Protein AF-A0A2L0N1T5-F1 (afdb_monomer)

pLDDT: mean 95.57, std 6.75, range [34.0, 98.88]

Nearest PDB structures (foldseek):
  6tvk-assembly1_AAA  TM=6.653E-01  e=3.543E-04  Paenibacillus thiaminolyticus
  4gpa-assembly1_A-2  TM=2.336E-01  e=6.969E+00  Rattus norvegicus

Secondary structure (DSSP, 8-state):
--GGG--HHHHTT-SEEEE-S----HHHHHHHHHHHHTT-EEEEES--GGGHHHHTEEEEEEEEES-EEEE-TTSTTTTTS-SS-EE--SEEEEEEESSPEEEEEEESSSS-EEEEEEEEEEEETTEEEEEESB-HHHHHHHHHH--GGGTT---SSSSS-BGGGGG---TTPPPSS-GGGTTS-HHHHHHHHHHHHHHHHHTTT-PPP---SSGGG-SEEEEEEEEE-SS--HHHHHHHHHHHSPTT--TTTT-S--EEEEE-TT-S--HHHHHHHHHTT-EEEE-----SS---SHHHHHHHHHHHHHHHHHH-TTSPPP-EE--GGGB--SSSHHHHHHHHTT--EE---B---HHHHTT--S-TTS--S-EEEE-TTSPEEEEEE--EEEESSS---TTHHHHHHHHHHHSTT---EEEEEE---SSS--HHHHHHHHSPPPP---

Mean predicted aligned error: 3.85 Å

Sequence (450 aa):
MDISTVTGSLLASYDVVLLGEMPLTAAQAATLTTWTNGGGRLVAMRPDRQLAPLFGLTPAAGTRADAYLKVDTGAAPGTGITGDTMGYHGPADLYTLNGATAVATLYSDATTATANPAVTLRTAGSGRVAAFSYDLARSVVQTRQGNIAWAGQQRDGTDGYEAAEMFFGTGGQPDWNNLDKALIPIADEQQRLLANLITLVDSANKPLPRFWYFPRDVKAVVVMTGDDHGVGGTAGRWDGYIAQSPPGCSVANWECVRGSSYIYTDDPLTPAQARAYTDQGFEVGVHVTTNCRPWGTTAALQGFYSDQLSNWRAKYTSLPAPSSSRTHCVEWDDWSTRAKTKPANGIRLDTDYYFYPSNFTRDRPGYFNGTGQIMRFADADGSVIDEYQATTQLTDESGQSHPGTVTTLLDAAYGSKGYYAALTANIHTDFAASSASDAIIAAPAPRSTT

Structure (mmCIF, N/CA/C/O backbone):
data_AF-A0A2L0N1T5-F1
#
_entry.id   AF-A0A2L0N1T5-F1
#
loop_
_atom_site.group_PDB
_atom_site.id
_atom_site.type_symbol
_atom_site.label_atom_id
_atom_site.label_alt_id
_atom_site.label_comp_id
_atom_site.label_asym_id
_atom_site.label_entity_id
_atom_site.label_seq_id
_atom_site.pdbx_PDB_ins_code
_atom_site.Cartn_x
_atom_site.Cartn_y
_atom_site.Cartn_z
_atom_site.occupancy
_atom_site.B_iso_or_equiv
_atom_site.auth_seq_id
_atom_site.auth_comp_id
_atom_site.auth_asym_id
_atom_site.auth_atom_id
_atom_site.pdbx_PDB_model_num
ATOM 1 N N . MET A 1 1 ? -21.869 0.001 0.277 1.00 87.81 1 MET A N 1
ATOM 2 C CA . MET A 1 1 ? -23.348 0.033 0.316 1.00 87.81 1 MET A CA 1
ATOM 3 C C . MET A 1 1 ? -23.754 1.320 1.003 1.00 87.81 1 MET A C 1
ATOM 5 O O . MET A 1 1 ? -23.093 1.683 1.967 1.00 87.81 1 MET A O 1
ATOM 9 N N . ASP A 1 2 ? -24.771 2.016 0.501 1.00 91.06 2 ASP A N 1
ATOM 10 C CA . ASP A 1 2 ? -25.262 3.244 1.131 1.00 91.06 2 ASP A CA 1
ATOM 11 C C . ASP A 1 2 ? -26.032 2.906 2.420 1.00 91.06 2 ASP A C 1
ATOM 13 O O . ASP A 1 2 ? -26.968 2.102 2.399 1.00 91.06 2 ASP A O 1
ATOM 17 N N . ILE A 1 3 ? -25.643 3.517 3.541 1.00 94.88 3 ILE A N 1
ATOM 18 C CA . ILE A 1 3 ? -26.232 3.283 4.867 1.00 94.88 3 ILE A CA 1
ATOM 19 C C . ILE A 1 3 ? -27.725 3.639 4.942 1.00 94.88 3 ILE A C 1
ATOM 21 O O . ILE A 1 3 ? -28.447 3.105 5.784 1.00 94.88 3 ILE A O 1
ATOM 25 N N . SER A 1 4 ? -28.227 4.507 4.060 1.00 94.38 4 SER A N 1
ATOM 26 C CA . SER A 1 4 ? -29.658 4.829 3.959 1.00 94.38 4 SER A CA 1
ATOM 27 C C . SER A 1 4 ? -30.511 3.645 3.490 1.00 94.38 4 SER A C 1
ATOM 29 O O . SER A 1 4 ? -31.710 3.604 3.757 1.00 94.38 4 SER A O 1
ATOM 31 N N . THR A 1 5 ? -29.892 2.658 2.838 1.00 94.75 5 THR A N 1
ATOM 32 C CA . THR A 1 5 ? -30.562 1.457 2.313 1.00 94.75 5 THR A CA 1
ATOM 33 C C . THR A 1 5 ? -30.475 0.254 3.254 1.00 94.75 5 THR A C 1
ATOM 35 O O . THR A 1 5 ? -31.090 -0.781 2.997 1.00 94.75 5 THR A O 1
ATOM 38 N N . VAL A 1 6 ? -29.724 0.370 4.354 1.00 96.31 6 VAL A N 1
ATOM 39 C CA . VAL A 1 6 ? -29.466 -0.740 5.277 1.00 96.31 6 VAL A CA 1
ATOM 40 C C . VAL A 1 6 ? -30.658 -0.959 6.204 1.00 96.31 6 VAL A C 1
ATOM 42 O O . VAL A 1 6 ? -31.025 -0.095 6.999 1.00 96.31 6 VAL A O 1
ATOM 4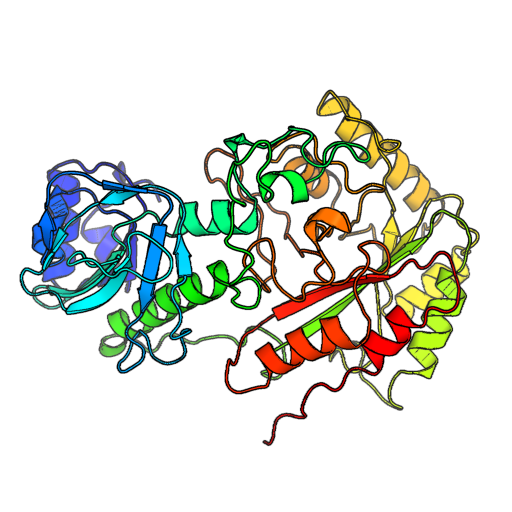5 N N . THR A 1 7 ? -31.234 -2.158 6.141 1.00 96.50 7 THR A N 1
ATOM 46 C CA . THR A 1 7 ? -32.345 -2.606 6.991 1.00 96.50 7 THR A CA 1
ATOM 47 C C . THR A 1 7 ? -31.953 -3.845 7.795 1.00 96.50 7 THR A C 1
ATOM 49 O O . THR A 1 7 ? -31.004 -4.548 7.456 1.00 96.50 7 THR A O 1
ATOM 52 N N . GLY A 1 8 ? -32.720 -4.176 8.839 1.00 96.00 8 GLY A N 1
ATOM 53 C CA . GLY A 1 8 ? -32.505 -5.415 9.598 1.00 96.00 8 GLY A CA 1
ATOM 54 C C . GLY A 1 8 ? -32.622 -6.687 8.744 1.00 96.00 8 GLY A C 1
ATOM 55 O O . GLY A 1 8 ? -31.855 -7.625 8.946 1.00 96.00 8 GLY A O 1
ATOM 56 N N . SER A 1 9 ? -33.532 -6.711 7.761 1.00 96.19 9 SER A N 1
ATOM 57 C CA . SER A 1 9 ? -33.683 -7.850 6.845 1.00 96.19 9 SER A CA 1
ATOM 58 C C . SER A 1 9 ? -32.484 -8.009 5.917 1.00 96.19 9 SER A C 1
ATOM 60 O O . SER A 1 9 ? -32.068 -9.133 5.655 1.00 96.19 9 SER A O 1
ATOM 62 N N . LEU A 1 10 ? -31.905 -6.897 5.461 1.00 96.81 10 LEU A N 1
ATOM 63 C CA . LEU A 1 10 ? -30.680 -6.917 4.674 1.00 96.81 10 LEU A CA 1
ATOM 64 C C . LEU A 1 10 ? -29.487 -7.367 5.519 1.00 96.81 10 LEU A C 1
ATOM 66 O O . LEU A 1 10 ? -28.726 -8.224 5.096 1.00 96.81 10 LEU A O 1
ATOM 70 N N . LEU A 1 11 ? -29.338 -6.847 6.738 1.00 97.19 11 LEU A N 1
ATOM 71 C CA . LEU A 1 11 ? -28.260 -7.264 7.640 1.00 97.19 11 LEU A CA 1
ATOM 72 C C . LEU A 1 11 ? -28.312 -8.770 7.948 1.00 97.19 11 LEU A C 1
ATOM 74 O O . LEU A 1 11 ? -27.271 -9.405 8.079 1.00 97.19 11 LEU A O 1
ATOM 78 N N . ALA A 1 12 ? -29.506 -9.366 8.014 1.00 94.94 12 ALA A N 1
ATOM 79 C CA . ALA A 1 12 ? -29.676 -10.800 8.245 1.00 94.94 12 ALA A CA 1
ATOM 80 C C . ALA A 1 12 ? -29.113 -11.695 7.121 1.00 94.94 12 ALA A C 1
ATOM 82 O O . ALA A 1 12 ? -28.932 -12.888 7.352 1.00 94.94 12 ALA A O 1
ATOM 83 N N . SER A 1 13 ? -28.817 -11.153 5.931 1.00 95.19 13 SER A N 1
ATOM 84 C CA . SER A 1 13 ? -28.161 -11.908 4.853 1.00 95.19 13 SER A CA 1
ATOM 85 C C . SER A 1 13 ? -26.631 -11.896 4.916 1.00 95.19 13 SER A C 1
ATOM 87 O O . SER A 1 13 ? -25.997 -12.465 4.031 1.00 95.19 13 SER A O 1
ATOM 89 N N . TYR A 1 14 ? -26.029 -11.234 5.910 1.00 94.12 14 TYR A N 1
ATOM 90 C CA . TYR A 1 14 ? -24.577 -11.109 6.043 1.00 94.12 14 TYR A CA 1
ATOM 91 C C . TYR A 1 14 ? -24.071 -11.724 7.347 1.00 94.12 14 TYR A C 1
ATOM 93 O O . TYR A 1 14 ? -24.634 -11.500 8.417 1.00 94.12 14 TYR A O 1
ATOM 101 N N . ASP A 1 15 ? -22.957 -12.451 7.256 1.00 91.62 15 ASP A N 1
ATOM 102 C CA . ASP A 1 15 ? -22.283 -13.033 8.420 1.00 91.62 15 ASP A CA 1
ATOM 103 C C . ASP A 1 15 ? -21.560 -11.954 9.245 1.00 91.62 15 ASP A C 1
ATOM 105 O O . ASP A 1 15 ? -21.691 -11.900 10.469 1.00 91.62 15 ASP A O 1
ATOM 109 N N . VAL A 1 16 ? -20.843 -11.055 8.560 1.00 94.69 16 VAL A N 1
ATOM 110 C CA . VAL A 1 16 ? -20.067 -9.954 9.146 1.00 94.69 16 VAL A CA 1
ATOM 111 C C . VAL A 1 16 ? -20.342 -8.661 8.384 1.00 94.69 16 VAL A C 1
ATOM 113 O O . VAL A 1 16 ? -20.388 -8.654 7.155 1.00 94.69 16 VAL A O 1
ATOM 116 N N . VAL A 1 17 ? -20.474 -7.555 9.115 1.00 97.00 17 VAL A N 1
ATOM 117 C CA . VAL A 1 17 ? -20.618 -6.202 8.568 1.00 97.00 17 VAL A CA 1
ATOM 118 C C . VAL A 1 17 ? -19.422 -5.350 8.973 1.00 97.00 17 VAL A C 1
ATOM 120 O O . VAL A 1 17 ? -19.049 -5.293 10.146 1.00 97.00 17 VAL A O 1
ATOM 123 N N . LEU A 1 18 ? -18.838 -4.674 7.983 1.00 97.81 18 LEU A N 1
ATOM 124 C CA . LEU A 1 18 ? -17.807 -3.656 8.154 1.00 97.81 18 LEU A CA 1
ATOM 125 C C . LEU A 1 18 ? -18.451 -2.274 8.025 1.00 97.81 18 LEU A C 1
ATOM 127 O O . LEU A 1 18 ? -19.082 -1.981 7.009 1.00 97.81 18 LEU A O 1
ATOM 131 N N . LEU A 1 19 ? -18.290 -1.434 9.044 1.00 98.12 19 LEU A N 1
ATOM 132 C CA . LEU A 1 19 ? -18.792 -0.062 9.062 1.00 98.12 19 LEU A CA 1
ATOM 133 C C . LEU A 1 19 ? -17.610 0.915 9.044 1.00 98.12 19 LEU A C 1
ATOM 135 O O . LEU A 1 19 ? -16.859 0.984 10.014 1.00 98.12 19 LEU A O 1
ATOM 139 N N . GLY A 1 20 ? -17.448 1.651 7.944 1.00 96.62 20 GLY A N 1
ATOM 140 C CA . GLY A 1 20 ? -16.484 2.755 7.860 1.00 96.62 20 GLY A CA 1
ATOM 141 C C . GLY A 1 20 ? -16.931 3.987 8.654 1.00 96.62 20 GLY A C 1
ATOM 142 O O . GLY A 1 20 ? -18.062 4.033 9.145 1.00 96.62 20 GLY A O 1
ATOM 143 N N . GLU A 1 21 ? -16.061 4.994 8.742 1.00 96.62 21 GLU A N 1
ATOM 144 C CA . GLU A 1 21 ? -16.382 6.258 9.410 1.00 96.62 21 GLU A CA 1
ATOM 145 C C . GLU A 1 21 ? -17.553 6.952 8.697 1.00 96.62 21 GLU A C 1
ATOM 147 O O . GLU A 1 21 ? -17.461 7.320 7.526 1.00 96.62 21 GLU A O 1
ATOM 152 N N . MET A 1 22 ? -18.667 7.144 9.405 1.00 96.38 22 MET A N 1
ATOM 153 C CA . MET A 1 22 ? -19.805 7.929 8.926 1.00 96.38 22 MET A CA 1
ATOM 154 C C . MET A 1 22 ? -20.722 8.335 10.085 1.00 96.38 22 MET A C 1
ATOM 156 O O . MET A 1 22 ? -20.810 7.602 11.077 1.00 96.38 22 MET A O 1
ATOM 160 N N . PRO A 1 23 ? -21.450 9.459 9.966 1.00 96.94 23 PRO A N 1
ATOM 161 C CA . PRO A 1 23 ? -22.530 9.772 10.891 1.00 96.94 23 PRO A CA 1
ATOM 162 C C . PRO A 1 23 ? -23.693 8.789 10.719 1.00 96.94 23 PRO A C 1
ATOM 164 O O . PRO A 1 23 ? -24.008 8.361 9.606 1.00 96.94 23 PRO A O 1
ATOM 167 N N . LEU A 1 24 ? -24.378 8.477 11.818 1.00 98.25 24 LEU A N 1
ATOM 168 C CA . LEU A 1 24 ? -25.577 7.644 11.821 1.00 98.25 24 LEU A CA 1
ATOM 169 C C . LEU A 1 24 ? -26.777 8.417 12.364 1.00 98.25 24 LEU A C 1
ATOM 171 O O . LEU A 1 24 ? -26.699 9.142 13.354 1.00 98.25 24 LEU A O 1
ATOM 175 N N . THR A 1 25 ? -27.942 8.197 11.769 1.00 98.25 25 THR A N 1
ATOM 176 C CA . THR A 1 25 ? -29.203 8.544 12.431 1.00 98.25 25 THR A CA 1
ATOM 177 C C . THR A 1 25 ? -29.452 7.599 13.610 1.00 98.25 25 THR A C 1
ATOM 179 O O . THR A 1 25 ? -29.014 6.445 13.603 1.00 98.25 25 THR A O 1
ATOM 182 N N . ALA A 1 26 ? -30.241 8.041 14.593 1.00 98.31 26 ALA A N 1
ATOM 183 C CA . ALA A 1 26 ? -30.634 7.196 15.723 1.00 98.31 26 ALA A CA 1
ATOM 184 C C . ALA A 1 26 ? -31.302 5.878 15.276 1.00 98.31 26 ALA A C 1
ATOM 186 O O . ALA A 1 26 ? -31.078 4.827 15.875 1.00 98.31 26 ALA A O 1
ATOM 187 N N . ALA A 1 27 ? -32.076 5.908 14.184 1.00 97.94 27 ALA A N 1
ATOM 188 C CA . ALA A 1 27 ? -32.717 4.724 13.613 1.00 97.94 27 ALA A CA 1
ATOM 189 C C . ALA A 1 27 ? -31.703 3.728 13.017 1.00 97.94 27 ALA A C 1
ATOM 191 O O . ALA A 1 27 ? -31.831 2.517 13.216 1.00 97.94 27 ALA A O 1
ATOM 192 N N . GLN A 1 28 ? -30.669 4.218 12.328 1.00 98.38 28 GLN A N 1
ATOM 193 C CA . GLN A 1 28 ? -29.591 3.375 11.799 1.00 98.38 28 GLN A CA 1
ATOM 194 C C . GLN A 1 28 ? -28.762 2.760 12.932 1.00 98.38 28 GLN A C 1
ATOM 196 O O . GLN A 1 28 ? -28.516 1.552 12.926 1.00 98.38 28 GLN A O 1
ATOM 201 N N . ALA A 1 29 ? -28.411 3.551 13.952 1.00 98.44 29 ALA A N 1
ATOM 202 C CA . ALA A 1 29 ? -27.706 3.052 15.131 1.00 98.44 29 ALA A CA 1
ATOM 203 C C . ALA A 1 29 ? -28.523 1.977 15.875 1.00 98.44 29 ALA A C 1
ATOM 205 O O . ALA A 1 29 ? -27.982 0.933 16.251 1.00 98.44 29 ALA A O 1
ATOM 206 N N . ALA A 1 30 ? -29.837 2.179 16.026 1.00 98.38 30 ALA A N 1
ATOM 207 C CA . ALA A 1 30 ? -30.742 1.200 16.629 1.00 98.38 30 ALA A CA 1
ATOM 208 C C . ALA A 1 30 ? -30.859 -0.087 15.796 1.00 98.38 30 ALA A C 1
ATOM 210 O O . ALA A 1 30 ? -30.882 -1.183 16.360 1.00 98.38 30 ALA A O 1
ATOM 211 N N . THR A 1 31 ? -30.889 0.030 14.466 1.00 98.38 31 THR A N 1
ATOM 212 C CA . THR A 1 31 ? -30.940 -1.115 13.543 1.00 98.38 31 THR A CA 1
ATOM 213 C C . THR A 1 31 ? -29.690 -1.985 13.681 1.00 98.38 31 THR A C 1
ATOM 215 O O . THR A 1 31 ? -29.806 -3.187 13.924 1.00 98.38 31 THR A O 1
ATOM 218 N N . LEU A 1 32 ? -28.498 -1.378 13.625 1.00 98.44 32 LEU A N 1
ATOM 219 C CA . LEU A 1 32 ? -27.222 -2.078 13.815 1.00 98.44 32 LEU A CA 1
ATOM 220 C C . LEU A 1 32 ? -27.117 -2.699 15.211 1.00 98.44 32 LEU A C 1
ATOM 222 O O . LEU A 1 32 ? -26.731 -3.859 15.344 1.00 98.44 32 LEU A O 1
ATOM 226 N N . THR A 1 33 ? -27.510 -1.958 16.249 1.00 98.50 33 THR A N 1
ATOM 227 C CA . THR A 1 33 ? -27.516 -2.440 17.639 1.00 98.50 33 THR A CA 1
ATOM 228 C C . THR A 1 33 ? -28.432 -3.650 17.813 1.00 98.50 33 THR A C 1
ATOM 230 O O . THR A 1 33 ? -28.037 -4.638 18.429 1.00 98.50 33 THR A O 1
ATOM 233 N N . THR A 1 34 ? -29.644 -3.603 17.257 1.00 98.38 34 THR A N 1
ATOM 234 C CA . THR A 1 34 ? -30.626 -4.693 17.369 1.00 98.38 34 THR A CA 1
ATOM 235 C C . THR A 1 34 ? -30.140 -5.944 16.648 1.00 98.38 34 THR A C 1
ATOM 237 O O . THR A 1 34 ? -30.120 -7.022 17.241 1.00 98.38 34 THR A O 1
ATOM 240 N N . TRP A 1 35 ? -29.680 -5.797 15.404 1.00 98.12 35 TRP A N 1
ATOM 241 C CA . TRP A 1 35 ? -29.127 -6.904 14.625 1.00 98.12 35 TRP A CA 1
ATOM 242 C C . TRP A 1 35 ? -27.919 -7.550 15.315 1.00 98.12 35 TRP A C 1
ATOM 244 O O . TRP A 1 35 ? -27.849 -8.771 15.445 1.00 98.12 35 TRP A O 1
ATOM 254 N N . THR A 1 36 ? -27.002 -6.730 15.831 1.00 97.44 36 THR A N 1
ATOM 255 C CA . THR A 1 36 ? -25.797 -7.213 16.512 1.00 97.44 36 THR A CA 1
ATOM 256 C C . THR A 1 36 ? -26.144 -7.971 17.792 1.00 97.44 36 THR A C 1
ATOM 258 O O . THR A 1 36 ? -25.688 -9.094 17.981 1.00 97.44 36 THR A O 1
ATOM 261 N N . ASN A 1 37 ? -27.016 -7.427 18.649 1.00 97.75 37 ASN A N 1
ATOM 262 C CA . ASN A 1 37 ? -27.455 -8.134 19.859 1.00 97.75 37 ASN A CA 1
ATOM 263 C C . ASN A 1 37 ? -28.159 -9.468 19.539 1.00 97.75 37 ASN A C 1
ATOM 265 O O . ASN A 1 37 ? -28.055 -10.423 20.315 1.00 97.75 37 ASN A O 1
ATOM 269 N N . GLY A 1 38 ? -28.831 -9.545 18.386 1.00 96.38 38 GLY A N 1
ATOM 270 C CA . GLY A 1 38 ? -29.467 -10.750 17.850 1.00 96.38 38 GLY A CA 1
ATOM 271 C C . GLY A 1 38 ? -28.522 -11.776 17.209 1.00 96.38 38 GLY A C 1
ATOM 272 O O . GLY A 1 38 ? -29.012 -12.787 16.716 1.00 96.38 38 GLY A O 1
ATOM 273 N N . GLY A 1 39 ? -27.205 -11.543 17.206 1.00 95.69 39 GLY A N 1
ATOM 274 C CA . GLY A 1 39 ? -26.209 -12.510 16.725 1.00 95.69 39 GLY A CA 1
ATOM 275 C C . GLY A 1 39 ? -25.310 -11.993 15.604 1.00 95.69 39 GLY A C 1
ATOM 276 O O . GLY A 1 39 ? -24.363 -12.684 15.226 1.00 95.69 39 GLY A O 1
ATOM 277 N N . GLY A 1 40 ? -25.577 -10.791 15.087 1.00 96.50 40 GLY A N 1
ATOM 278 C CA . GLY A 1 40 ? -24.755 -10.154 14.060 1.00 96.50 40 GLY A CA 1
ATOM 279 C C . GLY A 1 40 ? -23.313 -9.893 14.507 1.00 96.50 40 GLY A C 1
ATOM 280 O O . GLY A 1 40 ? -23.023 -9.741 15.700 1.00 96.50 40 GLY A O 1
ATOM 281 N N . ARG A 1 41 ? -22.391 -9.828 13.540 1.00 97.12 41 ARG A N 1
ATOM 282 C CA . ARG A 1 41 ? -20.980 -9.493 13.775 1.00 97.12 41 ARG A CA 1
ATOM 283 C C . ARG A 1 41 ? -20.641 -8.156 13.136 1.00 97.12 41 ARG A C 1
ATOM 285 O O . ARG A 1 41 ? -20.720 -8.018 11.919 1.00 97.12 41 ARG A O 1
ATOM 292 N N . LEU A 1 42 ? -20.249 -7.180 13.949 1.00 98.00 42 LEU A N 1
ATOM 293 C CA . LEU A 1 42 ? -19.971 -5.817 13.498 1.00 98.00 42 LEU A CA 1
ATOM 294 C C . LEU A 1 42 ? -18.523 -5.430 13.796 1.00 98.00 42 LEU A C 1
ATOM 296 O O . LEU A 1 42 ? -18.101 -5.418 14.951 1.00 98.00 42 LEU A O 1
ATOM 300 N N . VAL A 1 43 ? -17.776 -5.053 12.763 1.00 98.50 43 VAL A N 1
ATOM 301 C CA . VAL A 1 43 ? -16.466 -4.412 12.905 1.00 98.50 43 VAL A CA 1
ATOM 302 C C . VAL A 1 43 ? -16.588 -2.980 12.399 1.00 98.50 43 VAL A C 1
ATOM 304 O O . VAL A 1 43 ? -16.973 -2.770 11.252 1.00 98.50 43 VAL A O 1
ATOM 307 N N . ALA A 1 44 ? -16.288 -1.992 13.240 1.00 98.50 44 ALA A N 1
ATOM 308 C CA . ALA A 1 44 ? -16.400 -0.583 12.871 1.00 98.50 44 ALA A CA 1
ATOM 309 C C . ALA A 1 44 ? -15.063 0.158 12.938 1.00 98.50 44 ALA A C 1
ATOM 311 O O . ALA A 1 44 ? -14.214 -0.141 13.777 1.00 98.50 44 ALA A O 1
ATOM 312 N N . MET A 1 45 ? -14.900 1.145 12.064 1.00 98.50 45 MET A N 1
ATOM 313 C CA . MET A 1 45 ? -13.745 2.035 11.985 1.00 98.50 45 MET A CA 1
ATOM 314 C C . MET A 1 45 ? -14.218 3.446 12.320 1.00 98.50 45 MET A C 1
ATOM 316 O O . MET A 1 45 ? -15.083 3.971 11.626 1.00 98.50 45 MET A O 1
ATOM 320 N N . ARG A 1 46 ? -13.723 4.005 13.431 1.00 98.44 46 ARG A N 1
ATOM 321 C CA . ARG A 1 46 ? -14.193 5.266 14.031 1.00 98.44 46 ARG A CA 1
ATOM 322 C C . ARG A 1 46 ? -15.730 5.386 14.032 1.00 98.44 46 ARG A C 1
ATOM 324 O O . ARG A 1 46 ? -16.286 6.272 13.384 1.00 98.44 46 ARG A O 1
ATOM 331 N N . PRO A 1 47 ? -16.440 4.465 14.716 1.00 97.94 47 PRO A N 1
ATOM 332 C CA . PRO A 1 47 ? -17.899 4.440 14.692 1.00 97.94 47 PRO A CA 1
ATOM 333 C C . PRO A 1 47 ? -18.508 5.736 15.234 1.00 97.94 47 PRO A C 1
ATOM 335 O O . PRO A 1 47 ? -17.978 6.336 16.172 1.00 97.94 47 PRO A O 1
ATOM 338 N N . ASP A 1 48 ? -19.691 6.094 14.726 1.00 98.12 48 ASP A N 1
ATOM 339 C CA . ASP A 1 48 ? -20.533 7.124 15.337 1.00 98.12 48 ASP A CA 1
ATOM 340 C C . ASP A 1 48 ? -20.686 6.862 16.847 1.00 98.12 48 ASP A C 1
ATOM 342 O O . ASP A 1 48 ? -20.958 5.736 17.286 1.00 98.12 48 ASP A O 1
ATOM 346 N N . ARG A 1 49 ? -20.516 7.912 17.660 1.00 97.00 49 ARG A N 1
ATOM 347 C CA . ARG A 1 49 ? -20.496 7.816 19.129 1.00 97.00 49 ARG A CA 1
ATOM 348 C C . ARG A 1 49 ? -21.772 7.215 19.719 1.00 97.00 49 ARG A C 1
ATOM 350 O O . ARG A 1 49 ? -21.709 6.667 20.819 1.00 97.00 49 ARG A O 1
ATOM 357 N N . GLN A 1 50 ? -22.898 7.251 19.004 1.00 97.81 50 GLN A N 1
ATOM 358 C CA . GLN A 1 50 ? -24.140 6.579 19.404 1.00 97.81 50 GLN A CA 1
ATOM 359 C C . GLN A 1 50 ? -23.974 5.060 19.571 1.00 97.81 50 GLN A C 1
ATOM 361 O O . GLN A 1 50 ? -24.696 4.452 20.360 1.00 97.81 50 GLN A O 1
ATOM 366 N N . LEU A 1 51 ? -23.011 4.438 18.881 1.00 98.44 51 LEU A N 1
ATOM 367 C CA . LEU A 1 51 ? -22.714 3.010 19.005 1.00 98.44 51 LEU A CA 1
ATOM 368 C C . LEU A 1 51 ? -21.719 2.682 20.130 1.00 98.44 51 LE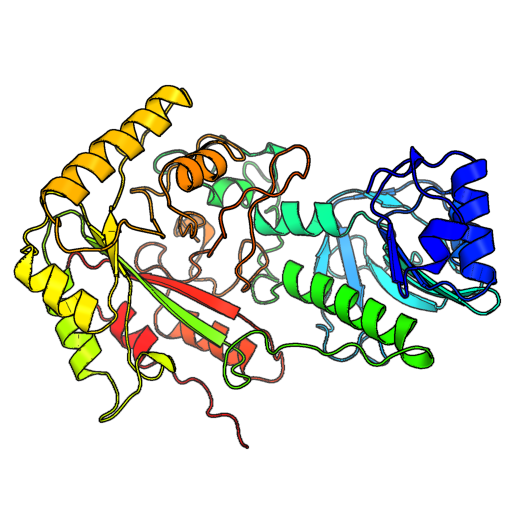U A C 1
ATOM 370 O O . LEU A 1 51 ? -21.500 1.504 20.406 1.00 98.44 51 LEU A O 1
ATOM 374 N N . ALA A 1 52 ? -21.124 3.666 20.814 1.00 98.19 52 ALA A N 1
ATOM 375 C CA . ALA A 1 52 ? -20.119 3.401 21.851 1.00 98.19 52 ALA A CA 1
ATOM 376 C C . ALA A 1 52 ? -20.597 2.395 22.930 1.00 98.19 52 ALA A C 1
ATOM 378 O O . ALA A 1 52 ? -19.853 1.453 23.227 1.00 98.19 52 ALA A O 1
ATOM 379 N N . PRO A 1 53 ? -21.849 2.464 23.441 1.00 98.00 53 PRO A N 1
ATOM 380 C CA . PRO A 1 53 ? -22.355 1.463 24.380 1.00 98.00 53 PRO A CA 1
ATOM 381 C C . PRO A 1 53 ? -22.434 0.044 23.805 1.00 98.00 53 PRO A C 1
ATOM 383 O O . PRO A 1 53 ? -22.218 -0.911 24.552 1.00 98.00 53 PRO A O 1
ATOM 386 N N . LEU A 1 54 ? -22.701 -0.119 22.501 1.00 98.44 54 LEU A N 1
ATOM 387 C CA . LEU A 1 54 ? -22.689 -1.423 21.825 1.00 98.44 54 LEU A CA 1
ATOM 388 C C . LEU A 1 54 ? -21.273 -2.014 21.843 1.00 98.44 54 LEU A C 1
ATOM 390 O O . LEU A 1 54 ? -21.087 -3.168 22.225 1.00 98.44 54 LEU A O 1
ATOM 394 N N . PHE A 1 55 ? -20.266 -1.193 21.535 1.00 98.38 55 PHE A N 1
ATOM 395 C CA . PHE A 1 55 ? -18.853 -1.586 21.540 1.00 98.38 55 PHE A CA 1
ATOM 396 C C . PHE A 1 55 ? -18.238 -1.717 22.934 1.00 98.38 55 PHE A C 1
ATOM 398 O O . PHE A 1 55 ? -17.103 -2.161 23.049 1.00 98.38 55 PHE A O 1
ATOM 405 N N . GLY A 1 56 ? -18.973 -1.383 23.999 1.00 98.25 56 GLY A N 1
ATOM 406 C CA . GLY A 1 56 ? -18.457 -1.439 25.372 1.00 98.25 56 GLY A CA 1
ATOM 407 C C . GLY A 1 56 ? -17.435 -0.353 25.635 1.00 98.25 56 GLY A C 1
ATOM 408 O O . GLY A 1 56 ? -16.384 -0.602 26.220 1.00 98.25 56 GLY A O 1
ATOM 409 N N . LEU A 1 57 ? -17.743 0.844 25.150 1.00 98.62 57 LEU A N 1
ATOM 410 C CA . LEU A 1 57 ? -16.905 2.022 25.231 1.00 98.62 57 LEU A CA 1
ATOM 411 C C . LEU A 1 57 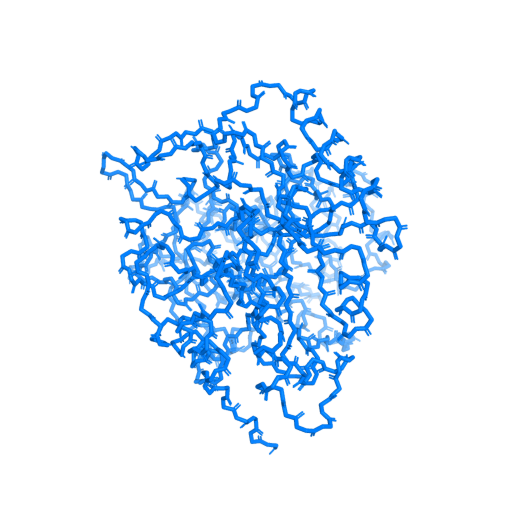? -17.689 3.156 25.885 1.00 98.62 57 LEU A C 1
ATOM 413 O O . LEU A 1 57 ? -18.870 3.363 25.598 1.00 98.62 57 LEU A O 1
ATOM 417 N N . THR A 1 58 ? -17.004 3.926 26.719 1.00 98.44 58 THR A N 1
ATOM 418 C CA . THR A 1 58 ? -17.490 5.214 27.214 1.00 98.44 58 THR A CA 1
ATOM 419 C C . THR A 1 58 ? -16.692 6.316 26.517 1.00 98.44 58 THR A C 1
ATOM 421 O O . THR A 1 58 ? -15.463 6.316 26.628 1.00 98.44 58 THR A O 1
ATOM 424 N N . PRO A 1 59 ? -17.336 7.237 25.774 1.00 97.75 59 PRO A N 1
ATOM 425 C CA . PRO A 1 59 ? -16.636 8.343 25.128 1.00 97.75 59 PRO A CA 1
ATOM 426 C C . PRO A 1 59 ? -15.868 9.201 26.137 1.00 97.75 59 PRO A C 1
ATOM 428 O O . PRO A 1 59 ? -16.410 9.595 27.170 1.00 97.75 59 PRO A O 1
ATOM 431 N N . ALA A 1 60 ? -14.621 9.520 25.811 1.00 96.94 60 ALA A N 1
ATOM 432 C CA . ALA A 1 60 ? -13.818 10.521 26.495 1.00 96.94 60 ALA A CA 1
ATOM 433 C C . ALA A 1 60 ? -13.751 11.816 25.662 1.00 96.94 60 ALA A C 1
ATOM 435 O O . ALA A 1 60 ? -14.132 11.865 24.486 1.00 96.94 60 ALA A O 1
ATOM 436 N N . ALA A 1 61 ? -13.310 12.902 26.295 1.00 94.94 61 ALA A N 1
ATOM 437 C CA . ALA A 1 61 ? -13.166 14.189 25.627 1.00 94.94 61 ALA A CA 1
ATOM 438 C C . ALA A 1 61 ? -11.961 14.188 24.673 1.00 94.94 61 ALA A C 1
ATOM 440 O O . ALA A 1 61 ? -10.886 13.715 25.033 1.00 94.94 61 ALA A O 1
ATOM 441 N N . GLY A 1 62 ? -12.139 14.783 23.491 1.00 96.19 62 GLY A N 1
ATOM 442 C CA . GLY A 1 62 ? -11.075 14.986 22.507 1.00 96.19 62 GLY A CA 1
ATOM 443 C C . GLY A 1 62 ? -10.823 13.809 21.562 1.00 96.19 62 GLY A C 1
ATOM 444 O O . GLY A 1 62 ? -11.533 12.800 21.560 1.00 96.19 62 GLY A O 1
ATOM 445 N N . THR A 1 63 ? -9.796 13.993 20.736 1.00 98.06 63 THR A N 1
ATOM 446 C CA . THR A 1 63 ? -9.279 13.033 19.758 1.00 98.06 63 THR A CA 1
ATOM 447 C C . THR A 1 63 ? -7.755 13.013 19.823 1.00 98.06 63 THR A C 1
ATOM 449 O O . THR A 1 63 ? -7.130 13.921 20.377 1.00 98.06 63 THR A O 1
ATOM 452 N N . ARG A 1 64 ? -7.143 12.000 19.216 1.00 98.19 64 ARG A N 1
ATOM 453 C CA . ARG A 1 64 ? -5.698 11.915 19.003 1.00 98.19 64 ARG A CA 1
ATOM 454 C C . ARG A 1 64 ? -5.413 11.601 17.547 1.00 98.19 64 ARG A C 1
ATOM 456 O O . ARG A 1 64 ? -5.766 10.520 17.093 1.00 98.19 64 ARG A O 1
ATOM 463 N N . ALA A 1 65 ? -4.828 12.548 16.831 1.00 97.88 65 ALA A N 1
ATOM 464 C CA . ALA A 1 65 ? -4.492 12.381 15.424 1.00 97.88 65 ALA A CA 1
ATOM 465 C C . ALA A 1 65 ? -3.027 11.978 15.248 1.00 97.88 65 ALA A C 1
ATOM 467 O O . ALA A 1 65 ? -2.209 12.324 16.101 1.00 97.88 65 ALA A O 1
ATOM 468 N N . ASP A 1 66 ? -2.745 11.264 14.157 1.00 97.88 66 ASP A N 1
ATOM 469 C CA . ASP A 1 66 ? -1.396 11.044 13.612 1.00 97.88 66 ASP A CA 1
ATOM 470 C C . ASP A 1 66 ? -0.393 10.546 14.668 1.00 97.88 66 ASP A C 1
ATOM 472 O O . ASP A 1 66 ? 0.685 11.105 14.876 1.00 97.88 66 ASP A O 1
ATOM 476 N N . ALA A 1 67 ? -0.807 9.520 15.414 1.00 98.19 67 ALA A N 1
ATOM 477 C CA . ALA A 1 67 ? -0.071 8.995 16.557 1.00 98.19 67 ALA A CA 1
ATOM 478 C C . ALA A 1 67 ? 0.234 7.504 16.369 1.00 98.19 67 ALA A C 1
ATOM 480 O O . ALA A 1 67 ? 0.430 7.032 15.251 1.00 98.19 67 ALA A O 1
ATOM 481 N N . TYR A 1 68 ? 0.319 6.750 17.466 1.00 98.88 68 TYR A N 1
ATOM 482 C CA . TYR A 1 68 ? 0.751 5.356 17.435 1.00 98.88 68 TYR A CA 1
ATOM 483 C C . TYR A 1 68 ? -0.259 4.433 18.113 1.00 98.88 68 TYR A C 1
ATOM 485 O O . TYR A 1 68 ? -1.002 4.839 19.009 1.00 98.88 68 TYR A O 1
ATOM 493 N N . LEU A 1 69 ? -0.246 3.162 17.723 1.00 98.81 69 LEU A N 1
ATOM 494 C CA . LEU A 1 69 ? -0.880 2.076 18.459 1.00 98.81 69 LEU A CA 1
ATOM 495 C C . LEU A 1 69 ? 0.112 0.946 18.735 1.00 98.81 69 LEU A C 1
ATOM 497 O O . LEU A 1 69 ? 1.077 0.760 17.997 1.00 98.81 69 LEU A O 1
ATOM 501 N N . LYS A 1 70 ? -0.153 0.157 19.776 1.00 98.81 70 LYS A N 1
ATOM 502 C CA . LYS A 1 70 ? 0.534 -1.113 20.036 1.00 98.81 70 LYS A CA 1
ATOM 503 C C . LYS A 1 70 ? -0.489 -2.222 20.216 1.00 98.81 70 LYS A C 1
ATOM 505 O O . LYS A 1 70 ? -1.428 -2.055 20.993 1.00 98.81 70 LYS A O 1
ATOM 510 N N . VAL A 1 71 ? -0.301 -3.329 19.507 1.00 98.81 71 VAL A N 1
ATOM 511 C CA . VAL A 1 71 ? -1.174 -4.507 19.569 1.00 98.81 71 VAL A CA 1
ATOM 512 C C . VAL A 1 71 ? -0.728 -5.417 20.711 1.00 98.81 71 VAL A C 1
ATOM 514 O O . VAL A 1 71 ? 0.469 -5.623 20.910 1.00 98.81 71 VAL A O 1
ATOM 517 N N . ASP A 1 72 ? -1.683 -5.964 21.462 1.00 98.25 72 ASP A N 1
ATOM 518 C CA . ASP A 1 72 ? -1.407 -7.069 22.377 1.00 98.25 72 ASP A CA 1
ATOM 519 C C . ASP A 1 72 ? -1.228 -8.361 21.572 1.00 98.25 72 ASP A C 1
ATOM 521 O O . ASP A 1 72 ? -2.184 -8.931 21.046 1.00 98.25 72 ASP A O 1
ATOM 525 N N . THR A 1 73 ? 0.017 -8.817 21.453 1.00 97.81 73 THR A N 1
ATOM 526 C CA . THR A 1 73 ? 0.374 -10.013 20.682 1.00 97.81 73 THR A CA 1
ATOM 527 C C . THR A 1 73 ? 0.241 -11.311 21.482 1.00 97.81 73 THR A C 1
ATOM 529 O O . THR A 1 73 ? 0.370 -12.396 20.907 1.00 97.81 73 THR A O 1
ATOM 532 N N . GLY A 1 74 ? -0.050 -11.226 22.787 1.00 97.38 74 GLY A N 1
ATOM 533 C CA . GLY A 1 74 ? -0.173 -12.374 23.686 1.00 97.38 74 GLY A CA 1
ATOM 534 C C . GLY A 1 74 ? -1.448 -13.196 23.482 1.00 97.38 74 GLY A C 1
ATOM 535 O O . GLY A 1 74 ? -1.517 -14.337 23.938 1.00 97.38 74 GLY A O 1
ATOM 536 N N . ALA A 1 75 ? -2.443 -12.650 22.778 1.00 94.88 75 ALA A N 1
ATOM 537 C CA . ALA A 1 75 ? -3.711 -13.315 22.508 1.00 94.88 75 ALA A CA 1
ATOM 538 C C . ALA A 1 75 ? -4.253 -12.996 21.106 1.00 94.88 75 ALA A C 1
ATOM 540 O O . ALA A 1 75 ? -3.928 -11.978 20.491 1.00 94.88 75 ALA A O 1
ATOM 541 N N . ALA A 1 76 ? -5.134 -13.862 20.598 1.00 95.00 76 ALA A N 1
ATOM 542 C CA . ALA A 1 76 ? -5.912 -13.550 19.405 1.00 95.00 76 ALA A CA 1
ATOM 543 C C . ALA A 1 76 ? -6.820 -12.330 19.677 1.00 95.00 76 ALA A C 1
ATOM 545 O O . ALA A 1 76 ? -7.407 -12.243 20.757 1.00 95.00 76 ALA A O 1
ATOM 546 N N . PRO A 1 77 ? -6.980 -11.403 18.714 1.00 96.81 77 PRO A N 1
ATOM 547 C CA . PRO A 1 77 ? -6.541 -11.468 17.313 1.00 96.81 77 PRO A CA 1
ATOM 548 C C . PRO A 1 77 ? -5.145 -10.869 17.041 1.00 96.81 77 PRO A C 1
ATOM 550 O O . PRO A 1 77 ? -4.751 -10.781 15.879 1.00 96.81 77 PRO A O 1
ATOM 553 N N . GLY A 1 78 ? -4.400 -10.444 18.065 1.00 97.94 78 GLY A N 1
ATOM 554 C CA . GLY A 1 78 ? -3.089 -9.805 17.905 1.00 97.94 78 GLY A CA 1
ATOM 555 C C . GLY A 1 78 ? -1.924 -10.769 17.662 1.00 97.94 78 GLY A C 1
ATOM 556 O O . GLY A 1 78 ? -0.842 -10.340 17.268 1.00 97.94 78 GLY A O 1
ATOM 557 N N . THR A 1 79 ? -2.124 -12.078 17.844 1.00 96.25 79 THR A N 1
ATOM 558 C CA . THR A 1 79 ? -1.110 -13.093 17.527 1.00 96.25 79 THR A CA 1
ATOM 559 C C . THR A 1 79 ? -0.642 -12.992 16.070 1.00 96.25 79 THR A C 1
ATOM 561 O O . THR A 1 79 ? -1.447 -12.984 15.136 1.00 96.25 79 THR A O 1
ATOM 564 N N . GLY A 1 80 ? 0.679 -12.949 15.880 1.00 94.38 80 GLY A N 1
ATOM 565 C CA . GLY A 1 80 ? 1.311 -12.847 14.563 1.00 94.38 80 GLY A CA 1
ATOM 566 C C . GLY A 1 80 ? 1.323 -11.438 13.963 1.00 94.38 80 GLY A C 1
ATOM 567 O O . GLY A 1 80 ? 1.753 -11.304 12.821 1.00 94.38 80 GLY A O 1
ATOM 568 N N . ILE A 1 81 ? 0.859 -10.426 14.703 1.00 98.06 81 ILE A N 1
ATOM 569 C CA . ILE A 1 81 ? 1.086 -9.008 14.403 1.00 98.06 81 ILE A CA 1
ATOM 570 C C . ILE A 1 81 ? 2.381 -8.559 15.088 1.00 98.06 81 ILE A C 1
ATOM 572 O O . ILE A 1 81 ? 2.758 -9.105 16.129 1.00 98.06 81 ILE A O 1
ATOM 576 N N . THR A 1 82 ? 3.068 -7.569 14.523 1.00 97.69 82 THR A N 1
ATOM 577 C CA . THR A 1 82 ? 4.243 -6.956 15.149 1.00 97.69 82 THR A CA 1
ATOM 578 C C . THR A 1 82 ? 3.960 -6.489 16.583 1.00 97.69 82 THR A C 1
ATOM 580 O O . THR A 1 82 ? 2.912 -5.917 16.889 1.00 97.69 82 THR A O 1
ATOM 583 N N . GLY A 1 83 ? 4.921 -6.739 17.476 1.00 96.06 83 GLY A N 1
ATOM 584 C CA . GLY A 1 83 ? 4.875 -6.290 18.868 1.00 96.06 83 GLY A CA 1
ATOM 585 C C . GLY A 1 83 ? 5.366 -4.856 19.069 1.00 96.06 83 GLY A C 1
ATOM 586 O O . GLY A 1 83 ? 5.344 -4.370 20.198 1.00 96.06 83 GLY A O 1
ATOM 587 N N . ASP A 1 84 ? 5.823 -4.184 18.013 1.00 98.12 84 ASP A N 1
ATOM 588 C CA . ASP A 1 84 ? 6.265 -2.793 18.061 1.00 98.12 84 ASP A CA 1
ATOM 589 C C . ASP A 1 84 ? 5.088 -1.821 17.911 1.00 98.12 84 ASP A C 1
ATOM 591 O O . ASP A 1 84 ? 4.017 -2.159 17.410 1.00 98.12 84 ASP A O 1
ATOM 595 N N . THR A 1 85 ? 5.285 -0.571 18.337 1.00 98.69 85 THR A N 1
ATOM 596 C CA . THR A 1 85 ? 4.334 0.504 18.028 1.00 98.69 85 THR A CA 1
ATOM 597 C C . THR A 1 85 ? 4.287 0.767 16.523 1.00 98.69 85 THR A C 1
ATOM 599 O O . THR A 1 85 ? 5.332 0.815 15.868 1.00 98.69 85 THR A O 1
ATOM 602 N N . MET A 1 86 ? 3.089 0.981 15.986 1.00 98.69 86 MET A N 1
ATOM 603 C CA . MET A 1 86 ? 2.829 1.329 14.588 1.00 98.69 86 MET A CA 1
ATOM 604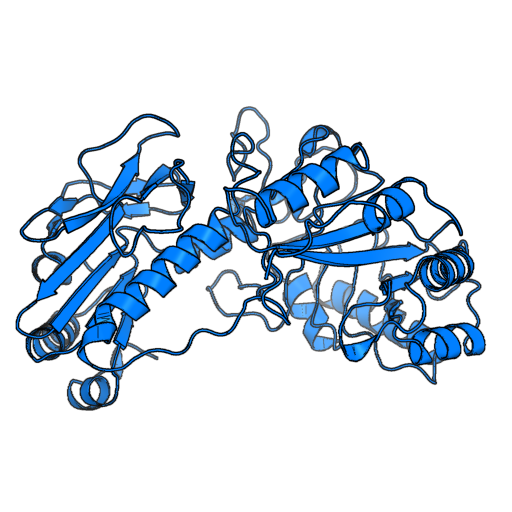 C C . MET A 1 86 ? 2.170 2.702 14.521 1.00 98.69 86 MET A C 1
ATOM 606 O O . MET A 1 86 ? 1.289 2.985 15.332 1.00 98.69 86 MET A O 1
ATOM 610 N N . GLY A 1 87 ? 2.594 3.541 13.577 1.00 98.44 87 GLY A N 1
ATOM 611 C CA . GLY A 1 87 ? 1.918 4.809 13.304 1.00 98.44 87 GLY A CA 1
ATOM 612 C C . GLY A 1 87 ? 0.554 4.586 12.642 1.00 98.44 87 GLY A C 1
ATOM 613 O O . GLY A 1 87 ? 0.377 3.613 11.906 1.00 98.44 87 GLY A O 1
ATOM 614 N N . TYR A 1 88 ? -0.395 5.480 12.893 1.00 98.81 88 TYR A N 1
ATOM 615 C CA . TYR A 1 88 ? -1.655 5.583 12.153 1.00 98.81 88 TYR A CA 1
ATOM 616 C C . TYR A 1 88 ? -1.910 7.047 11.791 1.00 98.81 88 TYR A C 1
ATOM 618 O O . TYR A 1 88 ? -1.431 7.936 12.491 1.00 98.81 88 TYR A O 1
ATOM 626 N N . HIS A 1 89 ? -2.702 7.279 10.745 1.00 98.56 89 HIS A N 1
ATOM 627 C CA . HIS A 1 89 ? -3.027 8.618 10.249 1.00 98.56 89 HIS A CA 1
ATOM 628 C C . HIS A 1 89 ? -4.512 8.933 10.399 1.00 98.56 89 HIS A C 1
ATOM 630 O O . HIS A 1 89 ? -5.372 8.063 10.241 1.00 98.56 89 HIS A O 1
ATOM 636 N N . GLY A 1 90 ? -4.817 10.196 10.678 1.00 97.81 90 GLY A N 1
ATOM 637 C CA . GLY A 1 90 ? -6.158 10.688 10.969 1.00 97.81 90 GLY A CA 1
ATOM 638 C C . GLY A 1 90 ? -6.518 10.651 12.461 1.00 97.81 90 GLY A C 1
ATOM 639 O O . GLY A 1 90 ? -5.758 10.154 13.292 1.00 97.81 90 GLY A O 1
ATOM 640 N N . PRO A 1 91 ? -7.675 11.217 12.842 1.00 98.44 91 PRO A N 1
ATOM 641 C CA . PRO A 1 91 ? -8.106 11.291 14.235 1.00 98.44 91 PRO A CA 1
ATOM 642 C C . PRO A 1 91 ? -8.565 9.92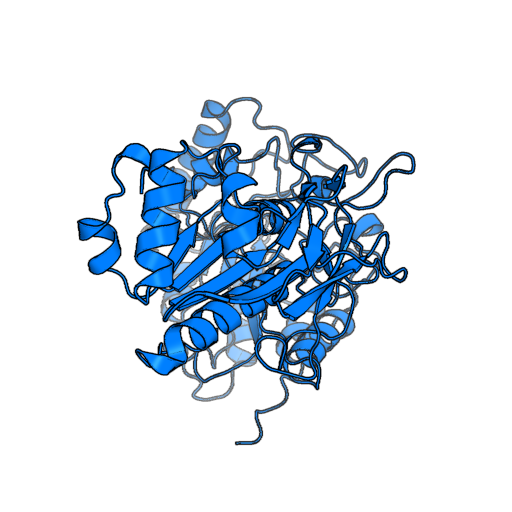9 14.777 1.00 98.44 91 PRO A C 1
ATOM 644 O O . PRO A 1 91 ? -9.360 9.230 14.158 1.00 98.44 91 PRO A O 1
ATOM 647 N N . ALA A 1 92 ? -8.139 9.606 15.996 1.00 98.75 92 ALA A N 1
ATOM 648 C CA . ALA A 1 92 ? -8.728 8.574 16.839 1.00 98.75 92 ALA A CA 1
ATOM 649 C C . ALA A 1 92 ? -9.609 9.218 17.912 1.00 98.75 92 ALA A C 1
ATOM 651 O O . ALA A 1 92 ? -9.163 10.113 18.638 1.00 98.75 92 ALA A O 1
ATOM 652 N N . ASP A 1 93 ? -10.842 8.750 18.051 1.00 98.62 93 ASP A N 1
ATOM 653 C CA . ASP A 1 93 ? -11.717 9.148 19.147 1.00 98.62 93 ASP A CA 1
ATOM 654 C C . ASP A 1 93 ? -11.243 8.505 20.462 1.00 98.62 93 ASP A C 1
ATOM 656 O O . ASP A 1 93 ? -10.872 7.331 20.515 1.00 98.62 93 ASP A O 1
ATOM 660 N N . LEU A 1 94 ? -11.226 9.278 21.549 1.00 98.62 94 LEU A N 1
ATOM 661 C CA . LEU A 1 94 ? -10.773 8.768 22.841 1.00 98.62 94 LEU A CA 1
ATOM 662 C C . LEU A 1 94 ? -11.920 8.078 23.578 1.00 98.62 94 LEU A C 1
ATOM 664 O O . LEU A 1 94 ? -13.014 8.626 23.706 1.00 98.62 94 LEU A O 1
ATOM 668 N N . TYR A 1 95 ? -11.648 6.892 24.118 1.00 98.69 95 TYR A N 1
ATOM 669 C CA . TYR A 1 95 ? -12.606 6.109 24.897 1.00 98.69 95 TYR A CA 1
ATOM 670 C C . TYR A 1 95 ? -11.972 5.559 26.172 1.00 98.69 95 TYR A C 1
ATOM 672 O O . TYR A 1 95 ? -10.754 5.385 26.253 1.00 98.69 95 TYR A O 1
ATOM 680 N N . THR A 1 96 ? -12.806 5.234 27.153 1.00 98.38 96 THR A N 1
ATOM 681 C CA . THR A 1 96 ? -12.473 4.286 28.221 1.00 98.38 96 THR A CA 1
ATOM 682 C C . THR A 1 96 ? -13.261 2.993 28.023 1.00 98.38 96 THR A C 1
ATOM 684 O O . THR A 1 96 ? -14.338 2.985 27.419 1.00 98.38 96 THR A O 1
ATOM 687 N N . LEU A 1 97 ? -12.706 1.874 28.492 1.00 98.50 97 LEU A N 1
ATOM 688 C CA . LEU A 1 97 ? -13.347 0.565 28.375 1.00 98.50 97 LEU A CA 1
ATOM 689 C C . LEU A 1 97 ? -14.547 0.457 29.326 1.00 98.50 97 LEU A C 1
ATOM 691 O O . LEU A 1 97 ? -14.466 0.824 30.495 1.00 98.50 97 LEU A O 1
ATOM 695 N N . ASN A 1 98 ? -15.642 -0.107 28.827 1.00 97.38 98 ASN A N 1
ATOM 696 C CA . ASN A 1 98 ? -16.860 -0.425 29.568 1.00 97.38 98 ASN A CA 1
ATOM 697 C C . ASN A 1 98 ? -17.389 -1.804 29.129 1.00 97.38 98 ASN A C 1
ATOM 699 O O . ASN A 1 98 ? -18.361 -1.922 28.382 1.00 97.38 98 ASN A O 1
ATOM 703 N N . GLY A 1 99 ? -16.689 -2.860 29.551 1.00 95.62 99 GLY A N 1
ATOM 704 C CA . GLY A 1 99 ? -17.028 -4.249 29.217 1.00 95.62 99 GLY A CA 1
ATOM 705 C C . GLY A 1 99 ? -16.434 -4.766 27.902 1.00 95.62 99 GLY A C 1
ATOM 706 O O . GLY A 1 99 ? -16.779 -5.867 27.480 1.00 95.62 99 GLY A O 1
ATOM 707 N N . ALA A 1 100 ? -15.553 -3.995 27.260 1.00 98.19 100 ALA A N 1
ATOM 708 C CA . ALA A 1 100 ? -14.738 -4.452 26.139 1.00 98.19 100 ALA A CA 1
ATOM 709 C C . ALA A 1 100 ? -13.304 -4.780 26.562 1.00 98.19 100 ALA A C 1
ATOM 711 O O . ALA A 1 100 ? -12.785 -4.223 27.530 1.00 98.19 100 ALA A O 1
ATOM 712 N N . THR A 1 101 ? -12.652 -5.647 25.793 1.00 98.25 101 THR A N 1
ATOM 713 C CA . THR A 1 101 ? -11.221 -5.940 25.902 1.00 98.25 101 THR A CA 1
ATOM 714 C C . THR A 1 101 ? -10.456 -5.059 24.921 1.00 98.25 101 THR A C 1
ATOM 716 O O . THR A 1 101 ? -10.841 -4.959 23.754 1.00 98.25 101 THR A O 1
ATOM 719 N N . ALA A 1 102 ? -9.370 -4.425 25.371 1.00 98.38 102 ALA A N 1
ATOM 720 C CA . ALA A 1 102 ? -8.437 -3.758 24.468 1.00 98.38 102 ALA A CA 1
ATOM 721 C C . ALA A 1 102 ? -7.599 -4.806 23.726 1.00 98.38 102 ALA A C 1
ATOM 723 O O . ALA A 1 102 ? -6.918 -5.613 24.348 1.00 98.38 102 ALA A O 1
ATOM 724 N N . VAL A 1 103 ? -7.661 -4.775 22.398 1.00 98.69 103 VAL A N 1
ATOM 725 C CA . VAL A 1 103 ? -6.801 -5.548 21.489 1.00 98.69 103 VAL A CA 1
ATOM 726 C C . VAL A 1 103 ? -5.541 -4.750 21.149 1.00 98.69 103 VAL A C 1
ATOM 728 O O . VAL A 1 103 ? -4.473 -5.316 20.932 1.00 98.69 103 VAL A O 1
ATOM 731 N N . ALA A 1 104 ? -5.661 -3.424 21.104 1.00 98.75 104 ALA A N 1
ATOM 732 C CA . ALA A 1 104 ? -4.543 -2.513 20.930 1.00 98.75 104 ALA A CA 1
ATOM 733 C C . ALA A 1 104 ? -4.762 -1.234 21.741 1.00 98.75 104 ALA A C 1
ATOM 735 O O . ALA A 1 104 ? -5.902 -0.802 21.938 1.00 98.75 104 ALA A O 1
ATOM 736 N N . THR A 1 105 ? -3.670 -0.602 22.157 1.00 98.88 105 THR A N 1
ATOM 737 C CA . THR A 1 105 ? -3.655 0.625 22.968 1.00 98.88 105 THR A CA 1
ATOM 738 C C . THR A 1 105 ? -3.124 1.793 22.146 1.00 98.88 105 THR A C 1
ATOM 740 O O . THR A 1 105 ? -2.172 1.610 21.388 1.00 98.88 105 THR A O 1
ATOM 743 N N . LEU A 1 106 ? -3.713 2.985 22.297 1.00 98.88 106 LEU A N 1
ATOM 744 C CA . LEU A 1 106 ? -3.195 4.223 21.708 1.00 98.88 106 LEU A CA 1
ATOM 745 C C . LEU A 1 106 ? -1.961 4.711 22.472 1.00 98.88 106 LEU A C 1
ATOM 747 O O . LEU A 1 106 ? -1.888 4.614 23.698 1.00 98.88 106 LEU A O 1
ATOM 751 N N . TYR A 1 107 ? -1.020 5.296 21.747 1.00 98.81 107 TYR A N 1
ATOM 752 C CA . TYR A 1 107 ? 0.221 5.887 22.238 1.00 98.81 107 TYR A CA 1
ATOM 753 C C . TYR A 1 107 ? 0.305 7.355 21.767 1.00 98.81 107 TYR A C 1
ATOM 755 O O . TYR A 1 107 ? -0.274 7.706 20.740 1.00 98.81 107 TYR A O 1
ATOM 763 N N . SER A 1 108 ? 0.936 8.263 22.528 1.00 98.06 108 SER A N 1
ATOM 764 C CA . SER A 1 108 ? 1.139 9.679 22.098 1.00 98.06 108 SER A CA 1
ATOM 765 C C . SER A 1 108 ? 2.270 9.848 21.113 1.00 98.06 108 SER A C 1
ATOM 767 O O . SER A 1 108 ? 2.267 10.787 20.331 1.00 98.06 108 SER A O 1
ATOM 769 N N . ASP A 1 109 ? 3.225 8.944 21.185 1.00 97.56 109 ASP A N 1
ATOM 770 C CA . ASP A 1 109 ? 4.440 8.918 20.400 1.00 97.56 109 ASP A CA 1
ATOM 771 C C . ASP A 1 109 ? 4.877 7.450 20.287 1.00 97.56 109 ASP A C 1
ATOM 773 O O . ASP A 1 109 ? 4.155 6.537 20.692 1.00 97.56 109 ASP A O 1
ATOM 777 N N . ALA A 1 110 ? 6.057 7.192 19.734 1.00 97.44 110 ALA A N 1
ATOM 778 C CA . ALA A 1 110 ? 6.512 5.828 19.506 1.00 97.44 110 ALA A CA 1
ATOM 779 C C . ALA A 1 110 ? 6.702 4.992 20.794 1.00 97.44 110 ALA A C 1
ATOM 781 O O . ALA A 1 110 ? 6.825 3.769 20.681 1.00 97.44 110 ALA A O 1
ATOM 782 N N . THR A 1 111 ? 6.733 5.587 21.993 1.00 98.00 111 THR A N 1
ATOM 783 C CA . THR A 1 111 ? 7.093 4.896 23.247 1.00 98.00 111 THR A CA 1
ATOM 784 C C . THR A 1 111 ? 6.119 5.123 24.410 1.00 98.00 111 THR A C 1
ATOM 786 O O . THR A 1 111 ? 6.048 4.279 25.306 1.00 98.00 111 THR A O 1
ATOM 789 N N . THR A 1 112 ? 5.314 6.185 24.394 1.00 98.56 112 THR A N 1
ATOM 790 C CA . THR A 1 112 ? 4.451 6.581 25.517 1.00 98.56 112 THR A CA 1
ATOM 791 C C . THR A 1 112 ? 3.016 6.075 25.360 1.00 98.56 112 THR A C 1
ATOM 793 O O . THR A 1 112 ? 2.227 6.601 24.571 1.00 98.56 112 THR A O 1
ATOM 796 N N . ALA A 1 113 ? 2.657 5.061 26.151 1.00 98.19 113 ALA A N 1
ATOM 797 C CA . ALA A 1 113 ? 1.311 4.489 26.186 1.00 98.19 113 ALA A CA 1
ATOM 798 C C . ALA A 1 113 ? 0.278 5.446 26.804 1.00 98.19 113 ALA A C 1
ATOM 800 O O . ALA A 1 113 ? 0.588 6.246 27.688 1.00 98.19 113 ALA A O 1
ATOM 801 N N . THR A 1 114 ? -0.982 5.308 26.392 1.00 98.25 114 THR A N 1
ATOM 802 C CA . THR A 1 114 ? -2.133 5.979 27.016 1.00 98.25 114 THR A CA 1
ATOM 803 C C . THR A 1 114 ? -3.042 4.994 27.739 1.00 98.25 114 THR A C 1
ATOM 805 O O . THR A 1 114 ? -2.836 3.785 27.691 1.00 98.25 114 THR A O 1
ATOM 808 N N . ALA A 1 115 ? -4.102 5.514 28.361 1.00 96.69 115 ALA A N 1
ATOM 809 C CA . ALA A 1 115 ? -5.202 4.709 28.884 1.00 96.69 115 ALA A CA 1
ATOM 810 C C . ALA A 1 115 ? -6.304 4.407 27.843 1.00 96.69 115 ALA A C 1
ATOM 812 O O . ALA A 1 115 ? -7.286 3.743 28.173 1.00 96.69 115 ALA A O 1
ATOM 813 N N . ASN A 1 116 ? -6.197 4.920 26.612 1.00 98.69 116 ASN A N 1
ATOM 814 C CA . ASN A 1 116 ? -7.251 4.822 25.604 1.00 98.69 116 ASN A CA 1
ATOM 815 C C . ASN A 1 116 ? -6.995 3.636 24.656 1.00 98.69 116 ASN A C 1
ATOM 817 O O . ASN A 1 116 ? -5.882 3.492 24.143 1.00 98.69 116 ASN A O 1
ATOM 821 N N . PRO A 1 117 ? -8.003 2.793 24.373 1.00 98.69 117 PRO A N 1
ATOM 822 C CA . PRO A 1 117 ? -7.848 1.710 23.416 1.00 98.69 117 PRO A CA 1
ATOM 823 C C . PRO A 1 117 ? -7.813 2.247 21.977 1.00 98.69 117 PRO A C 1
ATOM 825 O O . PRO A 1 117 ? -8.561 3.156 21.613 1.00 98.69 117 PRO A O 1
ATOM 828 N N . ALA A 1 118 ? -6.959 1.649 21.151 1.00 98.81 118 ALA A N 1
ATOM 829 C CA . ALA A 1 118 ? -6.936 1.848 19.702 1.00 98.81 118 ALA A CA 1
ATOM 830 C C . ALA A 1 118 ? -7.892 0.878 19.000 1.00 98.81 118 ALA A C 1
ATOM 832 O O . ALA A 1 118 ? -8.560 1.239 18.034 1.00 98.81 118 ALA A O 1
ATOM 833 N N . VAL A 1 119 ? -7.951 -0.359 19.503 1.00 98.88 119 VAL A N 1
ATOM 834 C CA . VAL A 1 119 ? -8.789 -1.432 18.967 1.00 98.88 119 VAL A CA 1
ATOM 835 C C . VAL A 1 119 ? -9.410 -2.198 20.124 1.00 98.88 119 VAL A C 1
ATOM 837 O O . VAL A 1 119 ? -8.708 -2.539 21.079 1.00 98.88 119 VAL A O 1
ATOM 840 N N . THR A 1 120 ? -10.704 -2.490 20.050 1.00 98.75 120 THR A N 1
ATOM 841 C CA . THR A 1 120 ? -11.416 -3.272 21.067 1.00 98.75 120 THR A CA 1
ATOM 842 C C . THR A 1 120 ? -12.174 -4.452 20.487 1.00 98.75 120 THR A C 1
ATOM 844 O O . THR A 1 120 ? -12.491 -4.483 19.300 1.00 98.75 120 THR A O 1
ATOM 847 N N . LEU A 1 121 ? -12.470 -5.424 21.347 1.00 98.44 121 LEU A N 1
ATOM 848 C CA . LEU A 1 121 ? -13.282 -6.597 21.048 1.00 98.44 121 LEU A CA 1
ATOM 849 C C . LEU A 1 121 ? -14.233 -6.881 22.215 1.00 98.44 121 LEU A C 1
ATOM 851 O O . LEU A 1 121 ? -13.860 -6.748 23.384 1.00 98.44 121 LEU A O 1
ATOM 855 N N . ARG A 1 122 ? -15.465 -7.285 21.900 1.00 97.06 122 ARG A N 1
ATOM 856 C CA . ARG A 1 122 ? -16.510 -7.573 22.885 1.00 97.06 122 ARG A CA 1
ATOM 857 C C . ARG A 1 122 ? -17.593 -8.510 22.331 1.00 97.06 122 ARG A C 1
ATOM 859 O O . ARG A 1 122 ? -17.897 -8.495 21.142 1.00 97.06 122 ARG A O 1
ATOM 866 N N . THR A 1 123 ? -18.251 -9.255 23.220 1.00 97.12 123 THR A N 1
ATOM 867 C CA . THR A 1 123 ? -19.562 -9.882 22.963 1.00 97.12 123 THR A CA 1
ATOM 868 C C . THR A 1 123 ? -20.700 -8.905 23.289 1.00 97.12 123 THR A C 1
ATOM 870 O O . THR A 1 123 ? -20.714 -8.306 24.370 1.00 97.12 123 THR A O 1
ATOM 873 N N . ALA A 1 124 ? -21.665 -8.756 22.380 1.00 95.94 124 ALA A N 1
ATOM 874 C CA . ALA A 1 124 ? -22.846 -7.906 22.551 1.00 95.94 124 ALA A CA 1
ATOM 875 C C . ALA A 1 124 ? -24.118 -8.722 22.284 1.00 95.94 124 ALA A C 1
ATOM 877 O O . ALA A 1 124 ? -24.357 -9.153 21.158 1.00 95.94 124 ALA A O 1
ATOM 878 N N . GLY A 1 125 ? -24.908 -8.984 23.330 1.00 95.75 125 GLY A N 1
ATOM 879 C CA . GLY A 1 125 ? -25.996 -9.960 23.256 1.00 95.75 125 GLY A CA 1
ATOM 880 C C . GLY A 1 125 ? -25.454 -11.334 22.850 1.00 95.75 125 GLY A C 1
ATOM 881 O O . GLY A 1 125 ? -24.578 -11.877 23.520 1.00 95.75 125 GLY A O 1
ATOM 882 N N . SER A 1 126 ? -25.953 -11.867 21.736 1.00 95.12 126 SER A N 1
ATOM 883 C CA . SER A 1 126 ? -25.447 -13.099 21.110 1.00 95.12 126 SER A CA 1
ATOM 884 C C . SER A 1 126 ? -24.441 -12.855 19.972 1.00 95.12 126 SER A C 1
ATOM 886 O O . SER A 1 126 ? -23.889 -13.811 19.427 1.00 95.12 126 SER A O 1
ATOM 888 N N . GLY A 1 127 ? -24.190 -11.592 19.614 1.00 96.19 127 GLY A N 1
ATOM 889 C CA . GLY A 1 127 ? -23.255 -11.194 18.565 1.00 96.19 127 GLY A CA 1
ATOM 890 C C . GLY A 1 127 ? -21.866 -10.826 19.077 1.00 96.19 127 GLY A C 1
ATOM 891 O O . GLY A 1 127 ? -21.555 -10.898 20.272 1.00 96.19 127 GLY A O 1
ATOM 892 N N . ARG A 1 128 ? -21.007 -10.399 18.148 1.00 96.75 128 ARG A N 1
ATOM 893 C CA . ARG A 1 128 ? -19.630 -9.966 18.430 1.00 96.75 128 ARG A CA 1
ATOM 894 C C . ARG A 1 128 ? -19.336 -8.635 17.770 1.00 96.75 128 ARG A C 1
ATOM 896 O O . ARG A 1 128 ? -19.748 -8.391 16.640 1.00 96.75 128 ARG A O 1
ATOM 903 N N . VAL A 1 129 ? -18.596 -7.792 18.478 1.00 98.06 129 VAL A N 1
ATOM 904 C CA . VAL A 1 129 ? -18.255 -6.453 18.015 1.00 98.06 129 VAL A CA 1
ATOM 905 C C . VAL A 1 129 ? -16.787 -6.143 18.204 1.00 98.06 129 VAL A C 1
ATOM 907 O O . VAL A 1 129 ? -16.203 -6.487 19.232 1.00 98.06 129 VAL A O 1
ATOM 910 N N . ALA A 1 130 ? -16.212 -5.449 17.230 1.00 98.56 130 ALA A N 1
ATOM 911 C CA . ALA A 1 130 ? -14.896 -4.847 17.341 1.00 98.56 130 ALA A CA 1
ATOM 912 C C . ALA A 1 130 ? -14.911 -3.416 16.810 1.00 98.56 130 ALA A C 1
ATOM 914 O O . ALA A 1 130 ? -15.610 -3.118 15.841 1.00 98.56 130 ALA A O 1
ATOM 915 N N . ALA A 1 131 ? -14.136 -2.536 17.429 1.00 98.62 131 ALA A N 1
ATOM 916 C CA . ALA A 1 131 ? -14.006 -1.155 16.984 1.00 98.62 131 ALA A CA 1
ATOM 917 C C . ALA A 1 131 ? -12.537 -0.771 16.876 1.00 98.62 131 ALA A C 1
ATOM 919 O O . ALA A 1 131 ? -11.776 -0.993 17.815 1.00 98.62 131 ALA A O 1
ATOM 920 N N . PHE A 1 132 ? -12.169 -0.150 15.761 1.00 98.88 132 PHE A N 1
ATOM 921 C CA . PHE A 1 132 ? -11.018 0.739 15.680 1.00 98.88 132 PHE A CA 1
ATOM 922 C C . PHE A 1 132 ? -11.494 2.130 16.101 1.00 98.88 132 PHE A C 1
ATOM 924 O O . PHE A 1 132 ? -12.532 2.597 15.630 1.00 98.88 132 PHE A O 1
ATOM 931 N N . SER A 1 133 ? -10.765 2.804 16.988 1.00 98.81 133 SER A N 1
ATOM 932 C CA . SER A 1 133 ? -11.118 4.166 17.416 1.00 98.81 133 SER A CA 1
ATOM 933 C C . SER A 1 133 ? -10.825 5.234 16.355 1.00 98.81 133 SER A C 1
ATOM 935 O O . SER A 1 133 ? -11.280 6.368 16.490 1.00 98.81 133 SER A O 1
ATOM 937 N N . TYR A 1 134 ? -10.109 4.861 15.294 1.00 98.81 134 TYR A N 1
ATOM 938 C CA . TYR A 1 134 ? -9.760 5.670 14.127 1.00 98.81 134 TYR A CA 1
ATOM 939 C C . TYR A 1 134 ? -10.264 5.014 12.832 1.00 98.81 134 TYR A C 1
ATOM 941 O O . TYR A 1 134 ? -10.668 3.845 12.822 1.00 98.81 134 TYR A O 1
ATOM 949 N N . ASP A 1 135 ? -10.260 5.782 11.743 1.00 98.56 135 ASP A N 1
ATOM 950 C CA . ASP A 1 135 ? -10.583 5.281 10.409 1.00 98.56 135 ASP A CA 1
ATOM 951 C C . ASP A 1 135 ? -9.385 4.505 9.846 1.00 98.56 135 ASP A C 1
ATOM 953 O O . ASP A 1 135 ? -8.445 5.077 9.291 1.00 98.56 135 ASP A O 1
ATOM 957 N N . LEU A 1 136 ? -9.408 3.180 10.013 1.00 98.75 136 LEU A N 1
ATOM 958 C CA . LEU A 1 136 ? -8.355 2.308 9.502 1.00 98.75 136 LEU A CA 1
ATOM 959 C C . LEU A 1 136 ? -8.217 2.397 7.976 1.00 98.75 136 LEU A C 1
ATOM 961 O O . LEU A 1 136 ? -7.094 2.382 7.478 1.00 98.75 136 LEU A O 1
ATOM 965 N N . ALA A 1 137 ? -9.320 2.485 7.228 1.00 97.38 137 ALA A N 1
ATOM 966 C CA . ALA A 1 137 ? -9.266 2.496 5.769 1.00 97.38 137 ALA A CA 1
ATOM 967 C C . ALA A 1 137 ? -8.544 3.751 5.265 1.00 97.38 137 ALA A C 1
ATOM 969 O O . ALA A 1 137 ? -7.599 3.655 4.479 1.00 97.38 137 ALA A O 1
ATOM 970 N N . ARG A 1 138 ? -8.920 4.923 5.787 1.00 97.69 138 ARG A N 1
ATOM 971 C CA . ARG A 1 138 ? -8.243 6.182 5.459 1.00 97.69 138 ARG A CA 1
ATOM 972 C C . ARG A 1 138 ? -6.803 6.215 5.964 1.00 97.69 138 ARG A C 1
ATOM 974 O O . ARG A 1 138 ? -5.936 6.697 5.238 1.00 97.69 138 ARG A O 1
ATOM 981 N N . SER A 1 139 ? -6.542 5.687 7.161 1.00 98.69 139 SER A N 1
ATOM 982 C CA . SER A 1 139 ? -5.185 5.563 7.706 1.00 98.69 139 SER A CA 1
ATOM 983 C C . SER A 1 139 ? -4.285 4.759 6.763 1.00 98.69 139 SER A C 1
ATOM 985 O O . SER A 1 139 ? -3.223 5.239 6.386 1.00 98.69 139 SER A O 1
ATOM 987 N N . VAL A 1 140 ? -4.745 3.597 6.279 1.00 98.50 140 VAL A N 1
ATOM 988 C CA . VAL A 1 140 ? -4.006 2.758 5.316 1.00 98.50 140 VAL A CA 1
ATOM 989 C C . VAL A 1 140 ? -3.713 3.507 4.017 1.00 98.50 140 VAL A C 1
ATOM 991 O O . VAL A 1 140 ? -2.578 3.461 3.542 1.00 98.50 140 VAL A O 1
ATOM 994 N N . VAL A 1 141 ? -4.696 4.219 3.454 1.00 98.25 141 VAL A N 1
ATOM 995 C CA . VAL A 1 141 ? -4.493 5.032 2.241 1.00 98.25 141 VAL A CA 1
ATOM 996 C C . VAL A 1 141 ? -3.414 6.085 2.480 1.00 98.25 141 VAL A C 1
ATOM 998 O O . VAL A 1 141 ? -2.452 6.156 1.722 1.00 98.25 141 VAL A O 1
ATOM 1001 N N . GLN A 1 142 ? -3.519 6.859 3.560 1.00 98.38 142 GLN A N 1
ATOM 1002 C CA . GLN A 1 142 ? -2.542 7.897 3.898 1.00 98.38 142 GLN A CA 1
ATOM 1003 C C . GLN A 1 142 ? -1.153 7.313 4.187 1.00 98.38 142 GLN A C 1
ATOM 1005 O O . GLN A 1 142 ? -0.149 7.896 3.791 1.00 98.38 142 GLN A O 1
ATOM 1010 N N . THR A 1 143 ? -1.061 6.146 4.827 1.00 98.62 143 THR A N 1
ATOM 1011 C CA . THR A 1 143 ? 0.224 5.482 5.079 1.00 98.62 143 THR A CA 1
ATOM 1012 C C . THR A 1 143 ? 0.900 5.063 3.779 1.00 98.62 143 THR A C 1
ATOM 1014 O O . THR A 1 143 ? 2.117 5.184 3.696 1.00 98.62 143 THR A O 1
ATOM 1017 N N . ARG A 1 144 ? 0.134 4.599 2.780 1.00 98.06 144 ARG A N 1
ATOM 1018 C CA . ARG A 1 144 ? 0.644 4.045 1.513 1.00 98.06 144 ARG A CA 1
ATOM 1019 C C . ARG A 1 144 ? 0.840 5.054 0.389 1.00 98.06 144 ARG A C 1
ATOM 1021 O O . ARG A 1 144 ? 1.698 4.840 -0.468 1.00 98.06 144 ARG A O 1
ATOM 1028 N N . GLN A 1 145 ? 0.016 6.096 0.348 1.00 98.44 145 GLN A N 1
ATOM 1029 C CA . GLN A 1 145 ? 0.027 7.116 -0.704 1.00 98.44 145 GLN A CA 1
ATOM 1030 C C . GLN A 1 145 ? 0.671 8.430 -0.264 1.00 98.44 145 GLN A C 1
ATOM 1032 O O . GLN A 1 145 ? 1.035 9.219 -1.129 1.00 98.44 145 GLN A O 1
ATOM 1037 N N . GLY A 1 146 ? 0.879 8.616 1.040 1.00 98.00 146 GLY A N 1
ATOM 1038 C CA . GLY A 1 146 ? 1.561 9.773 1.604 1.00 98.00 146 GLY A CA 1
ATOM 1039 C C . GLY A 1 146 ? 0.591 10.808 2.156 1.00 98.00 146 GLY A C 1
ATOM 1040 O O . GLY A 1 146 ? -0.630 10.620 2.155 1.00 98.00 146 GLY A O 1
ATOM 1041 N N . ASN A 1 147 ? 1.151 11.905 2.654 1.00 97.88 147 ASN A N 1
ATOM 1042 C CA . ASN A 1 147 ? 0.384 13.029 3.152 1.00 97.88 147 ASN A CA 1
ATOM 1043 C C . ASN A 1 147 ? -0.275 13.761 1.982 1.00 97.88 147 ASN A C 1
ATOM 1045 O O . ASN A 1 147 ? 0.391 14.461 1.219 1.00 97.88 147 ASN A O 1
ATOM 1049 N N . ILE A 1 148 ? -1.600 13.670 1.879 1.00 96.81 148 ILE A N 1
ATOM 1050 C CA . ILE A 1 148 ? -2.349 14.353 0.812 1.00 96.81 148 ILE A CA 1
ATOM 1051 C C . ILE A 1 148 ? -2.145 15.877 0.816 1.00 96.81 148 ILE A C 1
ATOM 1053 O O . ILE A 1 148 ? -2.234 16.513 -0.230 1.00 96.81 148 ILE A O 1
ATOM 1057 N N . ALA A 1 149 ? -1.832 16.480 1.970 1.00 96.50 149 ALA A N 1
ATOM 1058 C CA . ALA A 1 149 ? -1.544 17.909 2.065 1.00 96.50 149 ALA A CA 1
ATOM 1059 C C . ALA A 1 149 ? -0.182 18.293 1.464 1.00 96.50 149 ALA A C 1
ATOM 1061 O O . ALA A 1 149 ? 0.093 19.484 1.333 1.00 96.50 149 ALA A O 1
ATOM 1062 N N . TRP A 1 150 ? 0.667 17.317 1.136 1.00 97.56 150 TRP A N 1
ATOM 1063 C CA . TRP A 1 150 ? 1.961 17.498 0.477 1.00 97.56 150 TRP A CA 1
ATOM 1064 C C . TRP A 1 150 ? 1.936 17.087 -1.001 1.00 97.56 150 TRP A C 1
ATOM 1066 O O . TRP A 1 150 ? 2.958 17.196 -1.667 1.00 97.56 150 TRP A O 1
ATOM 1076 N N . ALA A 1 151 ? 0.788 16.647 -1.529 1.00 96.50 151 ALA A N 1
ATOM 1077 C CA . ALA A 1 151 ? 0.653 16.303 -2.941 1.00 96.50 151 ALA A CA 1
ATOM 1078 C C . ALA A 1 151 ? 1.007 17.502 -3.840 1.00 96.50 151 ALA A C 1
ATOM 1080 O O . ALA A 1 151 ? 0.538 18.619 -3.597 1.00 96.50 151 ALA A O 1
ATOM 1081 N N . GLY A 1 152 ? 1.830 17.265 -4.867 1.00 93.75 152 GLY A N 1
ATOM 1082 C CA . GLY A 1 152 ? 2.283 18.303 -5.798 1.00 93.75 152 GLY A CA 1
ATOM 1083 C C . GLY A 1 152 ? 3.220 19.348 -5.191 1.00 93.75 152 GLY A C 1
ATOM 1084 O O . GLY A 1 152 ? 3.277 20.480 -5.672 1.00 93.75 152 GLY A O 1
ATOM 1085 N N . GLN A 1 153 ? 3.914 19.019 -4.098 1.00 94.62 153 GLN A N 1
ATOM 1086 C CA . GLN A 1 153 ? 4.920 19.890 -3.494 1.00 94.62 153 GLN A CA 1
ATOM 1087 C C . GLN A 1 153 ? 6.309 19.309 -3.681 1.00 94.62 153 GLN A C 1
ATOM 1089 O O . GLN A 1 153 ? 6.548 18.191 -3.248 1.00 94.62 153 GLN A O 1
ATOM 1094 N N . GLN A 1 154 ? 7.210 20.146 -4.191 1.00 92.00 154 GLN A N 1
ATOM 1095 C CA . GLN A 1 154 ? 8.637 19.865 -4.279 1.00 92.00 154 GLN A CA 1
ATOM 1096 C C . GLN A 1 154 ? 9.269 20.039 -2.878 1.00 92.00 154 GLN A C 1
ATOM 1098 O O . GLN A 1 154 ? 9.113 21.091 -2.241 1.00 92.00 154 GLN A O 1
ATOM 1103 N N . ARG A 1 155 ? 9.894 18.983 -2.349 1.00 92.62 155 ARG A N 1
ATOM 1104 C CA . ARG A 1 155 ? 10.353 18.799 -0.967 1.00 92.62 155 ARG A CA 1
ATOM 1105 C C . ARG A 1 155 ? 11.783 18.257 -0.835 1.00 92.62 155 ARG A C 1
ATOM 1107 O O . ARG A 1 155 ? 12.326 18.362 0.265 1.00 92.62 155 ARG A O 1
ATOM 1114 N N . ASP A 1 156 ? 12.429 17.744 -1.876 1.00 84.75 156 ASP A N 1
ATOM 1115 C CA . ASP A 1 156 ? 13.857 17.361 -1.838 1.00 84.75 156 ASP A CA 1
ATOM 1116 C C . ASP A 1 156 ? 14.805 18.383 -2.495 1.00 84.75 156 ASP A C 1
ATOM 1118 O O . ASP A 1 156 ? 16.020 18.323 -2.283 1.00 84.75 156 ASP A O 1
ATOM 1122 N N . GLY A 1 157 ? 14.266 19.343 -3.246 1.00 81.50 157 GLY A N 1
ATOM 1123 C CA . GLY A 1 157 ? 15.012 20.308 -4.052 1.00 81.50 157 GLY A CA 1
ATOM 1124 C C . GLY A 1 157 ? 15.735 19.690 -5.254 1.00 81.50 157 GLY A C 1
ATOM 1125 O O . GLY A 1 157 ? 16.656 20.323 -5.776 1.00 81.50 157 GLY A O 1
ATOM 1126 N N . THR A 1 158 ? 15.362 18.475 -5.652 1.00 76.94 158 THR A N 1
ATOM 1127 C CA . THR A 1 158 ? 15.985 17.646 -6.687 1.00 76.94 158 THR A CA 1
ATOM 1128 C C . THR A 1 158 ? 14.915 17.226 -7.703 1.00 76.94 158 THR A C 1
ATOM 1130 O O . THR A 1 158 ? 13.821 16.844 -7.331 1.00 76.94 158 THR A O 1
ATOM 1133 N N . ASP A 1 159 ? 15.222 17.306 -8.998 1.00 78.88 159 ASP A N 1
ATOM 1134 C CA . ASP A 1 159 ? 14.317 16.876 -10.079 1.00 78.88 159 ASP A CA 1
ATOM 1135 C C . ASP A 1 159 ? 12.917 17.542 -10.092 1.00 78.88 159 ASP A C 1
ATOM 1137 O O . ASP A 1 159 ? 12.794 18.752 -9.860 1.00 78.88 159 ASP A O 1
ATOM 114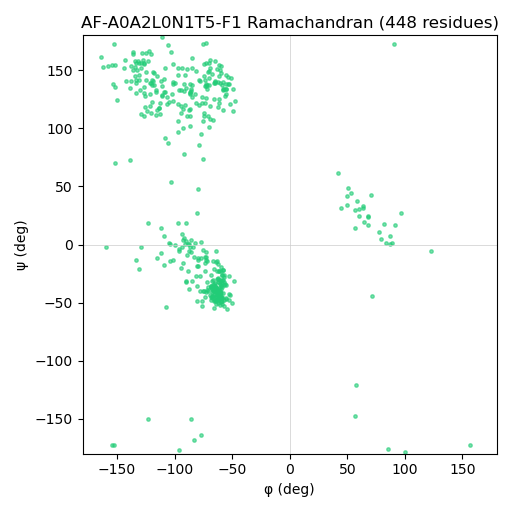1 N N . GLY A 1 160 ? 11.900 16.794 -10.541 1.00 83.50 160 GLY A N 1
ATOM 1142 C CA . GLY A 1 160 ? 10.514 17.229 -10.744 1.00 83.50 160 GLY A CA 1
ATOM 1143 C C . GLY A 1 160 ? 9.673 17.126 -9.472 1.00 83.50 160 GLY A C 1
ATOM 1144 O O . GLY A 1 160 ? 10.191 17.292 -8.377 1.00 83.50 160 GLY A O 1
ATOM 1145 N N . TYR A 1 161 ? 8.366 16.900 -9.599 1.00 91.88 161 TYR A N 1
ATOM 1146 C CA . TYR A 1 161 ? 7.541 16.499 -8.453 1.00 91.88 161 TYR A CA 1
ATOM 1147 C C . TYR A 1 161 ? 7.504 14.982 -8.387 1.00 91.88 161 TYR A C 1
ATOM 1149 O O . TYR A 1 161 ? 7.323 14.348 -9.421 1.00 91.88 161 TYR A O 1
ATOM 1157 N N . GLU A 1 162 ? 7.603 14.381 -7.207 1.00 94.38 162 GLU A N 1
ATOM 1158 C CA . GLU A 1 162 ? 7.613 12.921 -7.082 1.00 94.38 162 GLU A CA 1
ATOM 1159 C C . GLU A 1 162 ? 6.694 12.410 -5.974 1.00 94.38 162 GLU A C 1
ATOM 1161 O O . GLU A 1 162 ? 6.449 13.057 -4.954 1.00 94.38 162 GLU A O 1
ATOM 1166 N N . ALA A 1 163 ? 6.202 11.178 -6.131 1.00 95.69 163 ALA A N 1
ATOM 1167 C CA . ALA A 1 163 ? 5.307 10.574 -5.148 1.00 95.69 163 ALA A CA 1
ATOM 1168 C C . ALA A 1 163 ? 5.973 10.407 -3.769 1.00 95.69 163 ALA A C 1
ATOM 1170 O O . ALA A 1 163 ? 5.295 10.453 -2.737 1.00 95.69 163 ALA A O 1
ATOM 1171 N N . ALA A 1 164 ? 7.298 10.220 -3.746 1.00 95.50 164 ALA A N 1
ATOM 1172 C CA . ALA A 1 164 ? 8.095 10.092 -2.532 1.00 95.50 164 ALA A CA 1
ATOM 1173 C C . ALA A 1 164 ? 8.002 11.339 -1.646 1.00 95.50 164 ALA A C 1
ATOM 1175 O O . ALA A 1 164 ? 7.961 11.223 -0.423 1.00 95.50 164 ALA A O 1
ATOM 1176 N N . GLU A 1 165 ? 7.877 12.526 -2.235 1.00 95.62 165 GLU A N 1
ATOM 1177 C CA . GLU A 1 165 ? 7.867 13.805 -1.522 1.00 95.62 165 GLU A CA 1
ATOM 1178 C C . GLU A 1 165 ? 6.730 13.895 -0.498 1.00 95.62 165 GLU A C 1
ATOM 1180 O O . GLU A 1 165 ? 6.900 14.453 0.589 1.00 95.62 165 GLU A O 1
ATOM 1185 N N . MET A 1 166 ? 5.600 13.234 -0.766 1.00 97.62 166 MET A N 1
ATOM 1186 C CA . MET A 1 166 ? 4.472 13.140 0.166 1.00 97.62 166 MET A CA 1
ATOM 1187 C C . MET A 1 166 ? 4.798 12.393 1.472 1.00 97.62 166 MET A C 1
ATOM 1189 O O . MET A 1 166 ? 3.959 12.355 2.375 1.00 97.62 166 MET A O 1
ATOM 1193 N N . PHE A 1 167 ? 5.994 11.816 1.611 1.00 98.00 167 PHE A N 1
ATOM 1194 C CA . PHE A 1 167 ? 6.424 11.090 2.805 1.00 98.00 167 PHE A CA 1
ATOM 1195 C C . PHE A 1 167 ? 7.493 11.796 3.628 1.00 98.00 167 PHE A C 1
ATOM 1197 O O . PHE A 1 167 ? 7.643 11.445 4.798 1.00 98.00 167 PHE A O 1
ATOM 1204 N N . PHE A 1 168 ? 8.202 12.783 3.080 1.00 96.44 168 PHE A N 1
ATOM 1205 C CA . PHE A 1 168 ? 9.368 13.366 3.745 1.00 96.44 168 PHE A CA 1
ATOM 1206 C C . PHE A 1 168 ? 9.097 14.783 4.250 1.00 96.44 168 PHE A C 1
ATOM 1208 O O . PHE A 1 168 ? 8.548 15.650 3.561 1.00 96.44 168 PHE A O 1
ATOM 1215 N N . GLY A 1 169 ? 9.459 15.019 5.507 1.00 94.19 169 GLY A N 1
ATOM 1216 C CA . GLY A 1 169 ? 9.284 16.298 6.180 1.00 94.19 169 GLY A CA 1
ATOM 1217 C C . GLY A 1 169 ? 10.344 17.319 5.758 1.00 94.19 169 GLY A C 1
ATOM 1218 O O . GLY A 1 169 ? 11.521 16.994 5.638 1.00 94.19 169 GLY A O 1
ATOM 1219 N N . THR A 1 170 ? 9.958 18.585 5.581 1.00 90.62 170 THR A N 1
ATOM 1220 C CA . THR A 1 170 ? 10.889 19.695 5.312 1.00 90.62 170 THR A CA 1
ATOM 1221 C C . THR A 1 170 ? 10.743 20.797 6.357 1.00 90.62 170 THR A C 1
ATOM 1223 O O . THR A 1 170 ? 9.730 20.894 7.050 1.00 90.62 170 THR A O 1
ATOM 1226 N N . GLY A 1 171 ? 11.778 21.626 6.536 1.00 87.25 171 GLY A N 1
ATOM 1227 C CA . GLY A 1 171 ? 11.708 22.778 7.447 1.00 87.25 171 GLY A CA 1
ATOM 1228 C C . GLY A 1 171 ? 11.425 22.420 8.914 1.00 87.25 171 GLY A C 1
ATOM 1229 O O . GLY A 1 171 ? 10.780 23.192 9.618 1.00 87.25 171 GLY A O 1
ATOM 1230 N N . GLY A 1 172 ? 11.874 21.244 9.371 1.00 89.69 172 GLY A N 1
ATOM 1231 C CA . GLY A 1 172 ? 11.634 20.740 10.729 1.00 89.69 172 GLY A CA 1
ATOM 1232 C C . GLY A 1 172 ? 10.320 19.971 10.909 1.00 89.69 172 GLY A C 1
ATOM 1233 O O . GLY A 1 172 ? 10.048 19.508 12.016 1.00 89.69 172 GLY A O 1
ATOM 1234 N N . GLN A 1 173 ? 9.518 19.808 9.851 1.00 94.06 173 GLN A N 1
ATOM 1235 C CA . GLN A 1 173 ? 8.411 18.851 9.852 1.00 94.06 173 GLN A CA 1
ATOM 1236 C C . GLN A 1 173 ? 8.965 17.421 9.967 1.00 94.06 173 GLN A C 1
ATOM 1238 O O . GLN A 1 173 ? 9.996 17.132 9.356 1.00 94.06 173 GLN A O 1
ATOM 1243 N N . PRO A 1 174 ? 8.317 16.526 10.731 1.00 94.75 174 PRO A N 1
ATOM 1244 C CA . PRO A 1 174 ? 8.666 15.111 10.716 1.00 94.75 174 PRO A CA 1
ATOM 1245 C C . PRO A 1 174 ? 8.285 14.477 9.374 1.00 94.75 174 PRO A C 1
ATOM 1247 O O . PRO A 1 174 ? 7.397 14.975 8.680 1.00 94.75 174 PRO A O 1
ATOM 1250 N N . ASP A 1 175 ? 8.919 13.353 9.048 1.00 97.19 175 ASP A N 1
ATOM 1251 C CA . ASP A 1 175 ? 8.462 12.482 7.965 1.00 97.19 175 ASP A CA 1
ATOM 1252 C C . ASP A 1 175 ? 7.040 11.985 8.251 1.00 97.19 175 ASP A C 1
ATOM 1254 O O . ASP A 1 175 ? 6.657 11.783 9.408 1.00 97.19 175 ASP A O 1
ATOM 1258 N N . TRP A 1 176 ? 6.254 11.789 7.192 1.00 98.12 176 TRP A N 1
ATOM 1259 C CA . TRP A 1 176 ? 4.867 11.348 7.298 1.00 98.12 176 TRP A CA 1
ATOM 1260 C C . TRP A 1 176 ? 4.780 9.991 7.987 1.00 98.12 176 TRP A C 1
ATOM 1262 O O . TRP A 1 176 ? 4.057 9.821 8.961 1.00 98.12 176 TRP A O 1
ATOM 1272 N N . ASN A 1 177 ? 5.581 9.033 7.529 1.00 98.31 177 ASN A N 1
ATOM 1273 C CA . ASN A 1 177 ? 5.781 7.777 8.232 1.00 98.31 177 ASN A CA 1
ATOM 1274 C C . ASN A 1 177 ? 7.095 7.840 9.011 1.00 98.31 177 ASN A C 1
ATOM 1276 O O . ASN A 1 177 ? 8.117 8.292 8.501 1.00 98.31 177 ASN A O 1
ATOM 1280 N N . ASN A 1 178 ? 7.099 7.320 10.237 1.00 97.44 178 ASN A N 1
ATOM 1281 C CA . ASN A 1 178 ? 8.316 7.253 11.037 1.00 97.44 178 ASN A CA 1
ATOM 1282 C C . ASN A 1 178 ? 9.315 6.236 10.452 1.00 97.44 178 ASN A C 1
ATOM 1284 O O . ASN A 1 178 ? 9.132 5.022 10.585 1.00 97.44 178 ASN A O 1
ATOM 1288 N N . LEU A 1 179 ? 10.403 6.734 9.863 1.00 96.56 179 LEU A N 1
ATOM 1289 C CA . LEU A 1 179 ? 11.411 5.909 9.195 1.00 96.56 179 LEU A CA 1
ATOM 1290 C C . LEU A 1 179 ? 12.311 5.107 10.145 1.00 96.56 179 LEU A C 1
ATOM 1292 O O . LEU A 1 179 ? 12.934 4.143 9.699 1.00 96.56 179 LEU A O 1
ATOM 1296 N N . ASP A 1 180 ? 12.323 5.390 11.451 1.00 96.62 180 ASP A N 1
ATOM 1297 C CA . ASP A 1 180 ? 12.953 4.492 12.436 1.00 96.62 180 ASP A CA 1
ATOM 1298 C C . ASP A 1 180 ? 12.200 3.154 12.541 1.00 96.62 180 ASP A C 1
ATOM 1300 O O . ASP A 1 180 ? 12.709 2.167 13.073 1.00 96.62 180 ASP A O 1
ATOM 1304 N N . LYS A 1 181 ? 10.980 3.102 11.994 1.00 97.38 181 LYS A N 1
ATOM 1305 C CA . LYS A 1 181 ? 10.122 1.919 11.906 1.00 97.38 181 LYS A CA 1
ATOM 1306 C C . LYS A 1 181 ? 9.934 1.425 10.473 1.00 97.38 181 LYS A C 1
ATOM 1308 O O . LYS A 1 181 ? 9.081 0.570 10.254 1.00 97.38 181 LYS A O 1
ATOM 1313 N N . ALA A 1 182 ? 10.744 1.889 9.516 1.00 96.75 182 ALA A N 1
ATOM 1314 C CA . ALA A 1 182 ? 10.583 1.577 8.092 1.00 96.75 182 ALA A CA 1
ATOM 1315 C C . ALA A 1 182 ? 10.602 0.071 7.778 1.00 96.75 182 ALA A C 1
ATOM 1317 O O . ALA A 1 182 ? 10.003 -0.356 6.800 1.00 96.75 182 ALA A O 1
ATOM 1318 N N . LEU A 1 183 ? 11.244 -0.769 8.598 1.00 97.44 183 LEU A N 1
ATOM 1319 C CA . LEU A 1 183 ? 11.218 -2.223 8.392 1.00 97.44 183 LEU A CA 1
ATOM 1320 C C . LEU A 1 183 ? 9.866 -2.875 8.706 1.00 97.44 183 LEU A C 1
ATOM 1322 O O . LEU A 1 183 ? 9.674 -4.040 8.367 1.00 97.44 183 LEU A O 1
ATOM 1326 N N . ILE A 1 184 ? 8.958 -2.181 9.390 1.00 98.50 184 ILE A N 1
ATOM 1327 C CA . ILE A 1 184 ? 7.613 -2.671 9.679 1.00 98.50 184 ILE A CA 1
ATOM 1328 C C . ILE A 1 184 ? 6.702 -2.211 8.535 1.00 98.50 184 ILE A C 1
ATOM 1330 O O . ILE A 1 184 ? 6.542 -1.003 8.352 1.00 98.50 184 ILE A O 1
ATOM 1334 N N . PRO A 1 185 ? 6.052 -3.122 7.794 1.00 98.38 185 PRO A N 1
ATOM 1335 C CA . PRO A 1 185 ? 5.016 -2.741 6.844 1.00 98.38 185 PRO A CA 1
ATOM 1336 C C . PRO A 1 185 ? 3.734 -2.376 7.615 1.00 98.38 185 PRO A C 1
ATOM 1338 O O . PRO A 1 185 ? 2.781 -3.151 7.699 1.00 98.38 185 PRO A O 1
ATOM 1341 N N . ILE A 1 186 ? 3.740 -1.207 8.263 1.00 98.38 186 ILE A N 1
ATOM 1342 C CA . ILE A 1 186 ? 2.726 -0.772 9.237 1.00 98.38 186 ILE A CA 1
ATOM 1343 C C . ILE A 1 186 ? 1.291 -0.763 8.685 1.00 98.38 186 ILE A C 1
ATOM 1345 O O . ILE A 1 186 ? 0.362 -1.042 9.444 1.00 98.38 186 ILE A O 1
ATOM 1349 N N . ALA A 1 187 ? 1.089 -0.489 7.392 1.00 98.50 187 ALA A N 1
ATOM 1350 C CA . ALA A 1 187 ? -0.226 -0.564 6.756 1.00 98.50 187 ALA A CA 1
ATOM 1351 C C . ALA A 1 187 ? -0.695 -2.017 6.603 1.00 98.50 187 ALA A C 1
ATOM 1353 O O . ALA A 1 187 ? -1.882 -2.314 6.763 1.00 98.50 187 ALA A O 1
ATOM 1354 N N . ASP A 1 188 ? 0.228 -2.932 6.311 1.00 98.38 188 ASP A N 1
ATOM 1355 C CA . ASP A 1 188 ? -0.081 -4.344 6.088 1.00 98.38 188 ASP A CA 1
ATOM 1356 C C . ASP A 1 188 ? -0.365 -5.047 7.415 1.00 98.38 188 ASP A C 1
ATOM 1358 O O . ASP A 1 188 ? -1.318 -5.815 7.522 1.00 98.38 188 ASP A O 1
ATOM 1362 N N . GLU A 1 189 ? 0.396 -4.733 8.463 1.00 98.56 189 GLU A N 1
ATOM 1363 C CA . GLU A 1 189 ? 0.181 -5.270 9.810 1.00 98.56 189 GLU A CA 1
ATOM 1364 C C . GLU A 1 189 ? -1.160 -4.807 10.409 1.00 98.56 189 GLU A C 1
ATOM 1366 O O . GLU A 1 189 ? -1.885 -5.607 11.007 1.00 98.56 189 GLU A O 1
ATOM 1371 N N . GLN A 1 190 ? -1.566 -3.552 10.187 1.00 98.62 190 GLN A N 1
ATOM 1372 C CA . GLN A 1 190 ? -2.889 -3.070 10.608 1.00 98.62 190 GLN A CA 1
ATOM 1373 C C . GLN A 1 190 ? -4.034 -3.743 9.828 1.00 98.62 190 GLN A C 1
ATOM 1375 O O . GLN A 1 190 ? -5.053 -4.115 10.416 1.00 98.62 190 GLN A O 1
ATOM 1380 N N . GLN A 1 191 ? -3.865 -3.993 8.526 1.00 97.75 191 GLN A N 1
ATOM 1381 C CA . GLN A 1 191 ? -4.835 -4.769 7.740 1.00 97.75 191 GLN A CA 1
ATOM 1382 C C . GLN A 1 191 ? -4.876 -6.244 8.146 1.00 97.75 191 GLN A C 1
ATOM 1384 O O . GLN A 1 191 ? -5.950 -6.848 8.199 1.00 97.75 191 GLN A O 1
ATOM 1389 N N . ARG A 1 192 ? -3.733 -6.834 8.505 1.00 96.94 192 ARG A N 1
ATOM 1390 C CA . ARG A 1 192 ? -3.672 -8.185 9.075 1.00 96.94 192 ARG A CA 1
ATOM 1391 C C . ARG A 1 192 ? -4.433 -8.265 10.389 1.00 96.94 192 ARG A C 1
ATOM 1393 O O . ARG A 1 192 ? -5.146 -9.248 10.593 1.00 96.94 192 ARG A O 1
ATOM 1400 N N . LEU A 1 193 ? -4.349 -7.240 11.238 1.00 98.56 193 LEU A N 1
ATOM 1401 C CA . LEU A 1 193 ? -5.151 -7.160 12.457 1.00 98.56 193 LEU A CA 1
ATOM 1402 C C . LEU A 1 193 ? -6.655 -7.129 12.139 1.00 98.56 193 LEU A C 1
ATOM 1404 O O . LEU A 1 193 ? -7.417 -7.863 12.767 1.00 98.56 193 LEU A O 1
ATOM 1408 N N . LEU A 1 194 ? -7.083 -6.355 11.133 1.00 98.06 194 LEU A N 1
ATOM 1409 C CA . LEU A 1 194 ? -8.473 -6.365 10.658 1.00 98.06 194 LEU A CA 1
ATOM 1410 C C . LEU A 1 194 ? -8.903 -7.757 10.167 1.00 98.06 194 LEU A C 1
ATOM 1412 O O . LEU A 1 194 ? -9.965 -8.244 10.551 1.00 98.06 194 LEU A O 1
ATOM 1416 N N . ALA A 1 195 ? -8.079 -8.431 9.364 1.00 96.06 195 ALA A N 1
ATOM 1417 C CA . ALA A 1 195 ? -8.379 -9.778 8.877 1.00 96.06 195 ALA A CA 1
ATOM 1418 C C . ALA A 1 195 ? -8.469 -10.806 10.023 1.00 96.06 195 ALA A C 1
ATOM 1420 O O . ALA A 1 195 ? -9.363 -11.660 10.031 1.00 96.06 195 ALA A O 1
ATOM 1421 N N . ASN A 1 196 ? -7.580 -10.710 11.018 1.00 96.50 196 ASN A N 1
ATOM 1422 C CA . ASN A 1 196 ? -7.621 -11.547 12.216 1.00 96.50 196 ASN A CA 1
ATOM 1423 C C . ASN A 1 196 ? -8.889 -11.279 13.041 1.00 96.50 196 ASN A C 1
ATOM 1425 O O . ASN A 1 196 ? -9.511 -12.227 13.518 1.00 96.50 196 ASN A O 1
ATOM 1429 N N . LEU A 1 197 ? -9.306 -10.015 13.167 1.00 96.88 197 LEU A N 1
ATOM 1430 C CA . LEU A 1 197 ? -10.563 -9.638 13.812 1.00 96.88 197 LEU A CA 1
ATOM 1431 C C . LEU A 1 197 ? -11.765 -10.240 13.095 1.00 96.88 197 LEU A C 1
ATOM 1433 O O . LEU A 1 197 ? -12.554 -10.907 13.752 1.00 96.88 197 LEU A O 1
ATOM 1437 N N . ILE A 1 198 ? -11.881 -10.064 11.775 1.00 95.69 198 ILE A N 1
ATOM 1438 C CA . ILE A 1 198 ? -12.981 -10.614 10.964 1.00 95.69 198 ILE A CA 1
ATOM 1439 C C . ILE A 1 198 ? -13.075 -12.136 11.148 1.00 95.69 198 ILE A C 1
ATOM 1441 O O . ILE A 1 198 ? -14.148 -12.669 11.425 1.00 95.69 198 ILE A O 1
ATOM 1445 N N . THR A 1 199 ? -11.935 -12.827 11.087 1.00 93.81 199 THR A N 1
ATOM 1446 C CA . THR A 1 199 ? -11.869 -14.281 11.300 1.00 93.81 199 THR A CA 1
ATOM 1447 C C . THR A 1 199 ? -12.307 -14.664 12.716 1.00 93.81 199 THR A C 1
ATOM 1449 O O . THR A 1 199 ? -13.068 -15.611 12.905 1.00 93.81 199 THR A O 1
ATOM 1452 N N . LEU A 1 200 ? -11.859 -13.923 13.733 1.00 93.88 200 LEU A N 1
ATOM 1453 C CA . LEU A 1 200 ? -12.179 -14.213 15.128 1.00 93.88 200 LEU A CA 1
ATOM 1454 C C . LEU A 1 200 ? -13.646 -13.919 15.471 1.00 93.88 200 LEU A C 1
ATOM 1456 O O . LEU A 1 200 ? -14.260 -14.687 16.220 1.00 93.88 200 LEU A O 1
ATOM 1460 N N . VAL A 1 201 ? -14.222 -12.830 14.955 1.00 92.44 201 VAL A N 1
ATOM 1461 C CA . VAL A 1 201 ? -15.628 -12.487 15.219 1.00 92.44 201 VAL A CA 1
ATOM 1462 C C . VAL A 1 201 ? -16.576 -13.484 14.557 1.00 92.44 201 VAL A C 1
ATOM 1464 O O . VAL A 1 201 ? -17.578 -13.836 15.174 1.00 92.44 201 VAL A O 1
ATOM 1467 N N . ASP A 1 202 ? -16.240 -14.005 13.375 1.00 92.00 202 ASP A N 1
ATOM 1468 C CA . ASP A 1 202 ? -17.087 -14.968 12.658 1.00 92.00 202 ASP A CA 1
ATOM 1469 C C . ASP A 1 202 ? -16.816 -16.439 13.024 1.00 92.00 202 ASP A C 1
ATOM 1471 O O . ASP A 1 202 ? -17.600 -17.320 12.684 1.00 92.00 202 ASP A O 1
ATOM 1475 N N . SER A 1 203 ? -15.750 -16.720 13.784 1.00 89.75 203 SER A N 1
ATOM 1476 C CA . SER A 1 203 ? -15.289 -18.086 14.099 1.00 89.75 203 SER A CA 1
ATOM 1477 C C . SER A 1 203 ? -16.346 -19.032 14.687 1.00 89.75 203 SER A C 1
ATOM 1479 O O . SER A 1 203 ? -16.241 -20.244 14.516 1.00 89.75 203 SER A O 1
ATOM 1481 N N . ALA A 1 204 ? -17.364 -18.503 15.375 1.00 85.00 204 ALA A N 1
ATOM 1482 C CA . ALA A 1 204 ? -18.453 -19.292 15.959 1.00 85.00 204 ALA A CA 1
ATOM 1483 C C . ALA A 1 204 ? -19.579 -19.636 14.963 1.00 85.00 204 ALA A C 1
ATOM 1485 O O . ALA A 1 204 ? -20.461 -20.426 15.288 1.00 85.00 204 ALA A O 1
ATOM 1486 N N . ASN A 1 205 ? -19.574 -19.015 13.784 1.00 86.19 205 ASN A N 1
ATOM 1487 C CA . ASN A 1 205 ? -20.582 -19.160 12.741 1.00 86.19 205 ASN A CA 1
ATOM 1488 C C . ASN A 1 205 ? -20.031 -19.961 11.562 1.00 86.19 205 ASN A C 1
ATOM 1490 O O . ASN A 1 205 ? -20.609 -20.973 11.167 1.00 86.19 205 ASN A O 1
ATOM 1494 N N . LYS A 1 206 ? -18.889 -19.523 11.021 1.00 85.19 206 LYS A N 1
ATOM 1495 C CA . LYS A 1 206 ? -18.302 -20.115 9.825 1.00 85.19 206 LYS A CA 1
ATOM 1496 C C . LYS A 1 206 ? -16.781 -19.920 9.779 1.00 85.19 206 LYS A C 1
ATOM 1498 O O . LYS A 1 206 ? -16.282 -18.832 10.053 1.00 85.19 206 LYS A O 1
ATOM 1503 N N . PRO A 1 207 ? -16.012 -20.948 9.375 1.00 84.75 207 PRO A N 1
ATOM 1504 C CA . PRO A 1 207 ? -14.611 -20.764 9.017 1.00 84.75 207 PRO A CA 1
ATOM 1505 C C . PRO A 1 207 ? -14.478 -19.887 7.764 1.00 84.75 207 PRO A C 1
ATOM 1507 O O . PRO A 1 207 ? -15.036 -20.212 6.712 1.00 84.75 207 PRO A O 1
ATOM 1510 N N . LEU A 1 208 ? -13.704 -18.805 7.851 1.00 87.44 208 LEU A N 1
ATOM 1511 C CA . LEU A 1 208 ? -13.376 -17.963 6.701 1.00 87.44 208 LEU A CA 1
ATOM 1512 C C . LEU A 1 208 ? -12.057 -18.439 6.069 1.00 87.44 208 LEU A C 1
ATOM 1514 O O . LEU A 1 208 ? -11.021 -18.400 6.740 1.00 87.44 208 LEU A O 1
ATOM 1518 N N . PRO A 1 209 ? -12.058 -18.909 4.805 1.00 85.12 209 PRO A N 1
ATOM 1519 C CA . PRO A 1 209 ? -10.827 -19.320 4.145 1.00 85.12 209 PRO A CA 1
ATOM 1520 C C . PRO A 1 209 ? -9.912 -18.111 3.935 1.00 85.12 209 PRO A C 1
ATOM 1522 O O . PRO A 1 209 ? -10.364 -17.034 3.545 1.00 85.12 209 PRO A O 1
ATOM 1525 N N . ARG A 1 210 ? -8.610 -18.305 4.160 1.00 82.81 210 ARG A N 1
ATOM 1526 C CA . ARG A 1 210 ? -7.572 -17.333 3.806 1.00 82.81 210 ARG A CA 1
ATOM 1527 C C . ARG A 1 210 ? -6.778 -17.875 2.631 1.00 82.81 210 ARG A C 1
ATOM 1529 O O . ARG A 1 210 ? -6.347 -19.025 2.655 1.00 82.81 210 ARG A O 1
ATOM 1536 N N . PHE A 1 211 ? -6.586 -17.038 1.623 1.00 83.31 211 PHE A N 1
ATOM 1537 C CA . PHE A 1 211 ? -5.599 -17.307 0.590 1.00 83.31 211 PHE A CA 1
ATOM 1538 C C . PHE A 1 211 ? -4.217 -16.891 1.091 1.00 83.31 211 PHE A C 1
ATOM 1540 O O . PHE A 1 211 ? -4.089 -15.960 1.891 1.00 83.31 211 PHE A O 1
ATOM 1547 N N . TRP A 1 212 ? -3.193 -17.594 0.620 1.00 85.94 212 TRP A N 1
ATOM 1548 C CA . TRP A 1 212 ? -1.811 -17.161 0.780 1.00 85.94 212 TRP A CA 1
ATOM 1549 C C . TRP A 1 212 ? -1.603 -15.820 0.072 1.00 85.94 212 TRP A C 1
ATOM 1551 O O . TRP A 1 212 ? -2.200 -15.586 -0.979 1.00 85.94 212 TRP A O 1
ATOM 1561 N N . TYR A 1 213 ? -0.751 -14.955 0.630 1.00 89.69 213 TYR A N 1
ATOM 1562 C CA . TYR A 1 213 ? -0.403 -13.679 -0.010 1.00 89.69 213 TYR A CA 1
ATOM 1563 C C . TYR A 1 213 ? 0.301 -13.900 -1.351 1.00 89.69 213 TYR A C 1
ATOM 1565 O O . TYR A 1 213 ? 0.030 -13.194 -2.317 1.00 89.69 213 TYR A O 1
ATOM 1573 N N . PHE A 1 214 ? 1.159 -14.922 -1.416 1.00 91.94 214 PHE A N 1
ATOM 1574 C CA . PHE A 1 214 ? 1.905 -15.291 -2.612 1.00 91.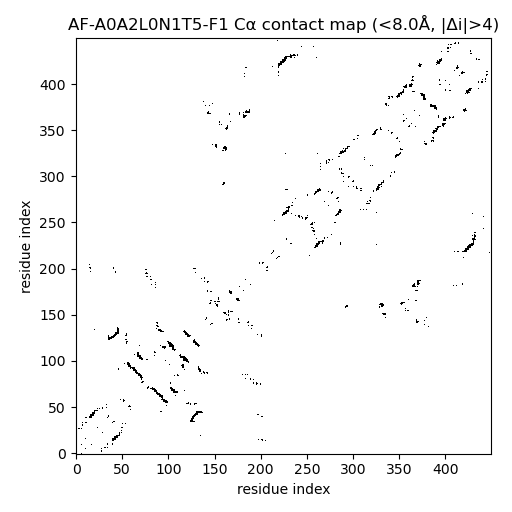94 214 PHE A CA 1
ATOM 1575 C C . PHE A 1 214 ? 1.803 -16.801 -2.884 1.00 91.94 214 PHE A C 1
ATOM 1577 O O . PHE A 1 214 ? 1.518 -17.584 -1.969 1.00 91.94 214 PHE A O 1
ATOM 1584 N N . PRO A 1 215 ? 2.027 -17.242 -4.137 1.00 87.81 215 PRO A N 1
ATOM 1585 C CA . PRO A 1 215 ? 2.019 -18.658 -4.486 1.00 87.81 215 PRO A CA 1
ATOM 1586 C C . PRO A 1 215 ? 2.959 -19.488 -3.601 1.00 87.81 215 PRO A C 1
ATOM 1588 O O . PRO A 1 215 ? 4.047 -19.043 -3.250 1.00 87.81 215 PRO A O 1
ATOM 1591 N N . ARG A 1 216 ? 2.560 -20.728 -3.288 1.00 88.88 216 ARG A N 1
ATOM 1592 C CA . ARG A 1 216 ? 3.351 -21.688 -2.486 1.00 88.88 216 ARG A CA 1
ATOM 1593 C C . ARG A 1 216 ? 3.701 -21.230 -1.061 1.00 88.88 216 ARG A C 1
ATOM 1595 O O . ARG A 1 216 ? 4.683 -21.717 -0.514 1.00 88.88 216 ARG A O 1
ATOM 1602 N N . ASP A 1 217 ? 2.918 -20.323 -0.475 1.00 88.06 217 ASP A N 1
ATOM 1603 C CA . ASP A 1 217 ? 3.162 -19.803 0.883 1.00 88.06 217 ASP A CA 1
ATOM 1604 C C . ASP A 1 217 ? 4.557 -19.165 1.052 1.00 88.06 217 ASP A C 1
ATOM 1606 O O . ASP A 1 217 ? 5.167 -19.171 2.122 1.00 88.06 217 ASP A O 1
ATOM 1610 N N . VAL A 1 218 ? 5.107 -18.601 -0.029 1.00 91.69 218 VAL A N 1
ATOM 1611 C CA . VAL A 1 218 ? 6.303 -17.767 0.110 1.00 91.69 218 VAL A CA 1
ATOM 1612 C C . VAL A 1 218 ? 5.924 -16.471 0.818 1.00 91.69 218 VAL A C 1
ATOM 1614 O O . VAL A 1 218 ? 4.843 -15.916 0.609 1.00 91.69 218 VAL A O 1
ATOM 1617 N N . LYS A 1 219 ? 6.820 -15.972 1.669 1.00 93.75 219 LYS A N 1
ATOM 1618 C CA . LYS A 1 219 ? 6.584 -14.726 2.406 1.00 93.75 219 LYS A CA 1
ATOM 1619 C C . LYS A 1 219 ? 6.966 -13.497 1.599 1.00 93.75 219 LYS A C 1
ATOM 1621 O O . LYS A 1 219 ? 6.326 -12.460 1.726 1.00 93.75 219 LYS A O 1
ATOM 1626 N N . ALA A 1 220 ? 7.967 -13.616 0.737 1.00 95.31 220 ALA A N 1
ATOM 1627 C CA . ALA A 1 220 ? 8.372 -12.522 -0.124 1.00 95.31 220 ALA A CA 1
ATOM 1628 C C . ALA A 1 220 ? 8.643 -12.973 -1.552 1.00 95.31 220 ALA A C 1
ATOM 1630 O O . ALA A 1 220 ? 9.089 -14.099 -1.789 1.00 95.31 220 ALA A O 1
ATOM 1631 N N . VAL A 1 221 ? 8.399 -12.049 -2.475 1.00 95.31 221 VAL A N 1
ATOM 1632 C CA . VAL A 1 221 ? 8.755 -12.137 -3.891 1.00 95.31 221 VAL A CA 1
ATOM 1633 C C . VAL A 1 221 ? 9.490 -10.866 -4.294 1.00 95.31 221 VAL A C 1
ATOM 1635 O O . VAL A 1 221 ? 9.259 -9.809 -3.711 1.00 95.31 221 VAL A O 1
ATOM 1638 N N . VAL A 1 222 ? 10.368 -10.962 -5.287 1.00 96.56 222 VAL A N 1
ATOM 1639 C CA . VAL A 1 222 ? 11.036 -9.796 -5.873 1.00 96.56 222 VAL A CA 1
ATOM 1640 C C . VAL A 1 222 ? 10.427 -9.538 -7.244 1.00 96.56 222 VAL A C 1
ATOM 1642 O O . VAL A 1 222 ? 10.351 -10.448 -8.068 1.00 96.56 222 VAL A O 1
ATOM 1645 N N . VAL A 1 223 ? 9.983 -8.307 -7.481 1.00 97.56 223 VAL A N 1
ATOM 1646 C CA . VAL A 1 223 ? 9.498 -7.845 -8.784 1.00 97.56 223 VAL A CA 1
ATOM 1647 C C . VAL A 1 223 ? 10.656 -7.118 -9.460 1.00 97.56 223 VAL A C 1
ATOM 1649 O O . VAL A 1 223 ? 10.935 -5.960 -9.155 1.00 97.56 223 VAL A O 1
ATOM 1652 N N . MET A 1 224 ? 11.379 -7.826 -10.329 1.00 98.06 224 MET A N 1
ATOM 1653 C CA . MET A 1 224 ? 12.519 -7.264 -11.056 1.00 98.06 224 MET A CA 1
ATOM 1654 C C . MET A 1 224 ? 12.017 -6.329 -12.155 1.00 98.06 224 MET A C 1
ATOM 1656 O O . MET A 1 224 ? 11.415 -6.794 -13.124 1.00 98.06 224 MET A O 1
ATOM 1660 N N . THR A 1 225 ? 12.286 -5.032 -12.031 1.00 98.50 225 THR A N 1
ATOM 1661 C CA . THR A 1 225 ? 12.065 -4.061 -13.108 1.00 98.50 225 THR A CA 1
ATOM 1662 C C . THR A 1 225 ? 13.328 -3.233 -13.361 1.00 98.50 225 THR A C 1
ATOM 1664 O O . THR A 1 225 ? 14.261 -3.249 -12.551 1.00 98.50 225 THR A O 1
ATOM 1667 N N . GLY A 1 226 ? 13.385 -2.548 -14.495 1.00 97.88 226 GLY A N 1
ATOM 1668 C CA . GLY A 1 226 ? 14.485 -1.663 -14.856 1.00 97.88 226 GLY A CA 1
ATOM 1669 C C . GLY A 1 226 ? 14.099 -0.730 -15.995 1.00 97.88 226 GLY A C 1
ATOM 1670 O O . GLY A 1 226 ? 13.157 -1.021 -16.736 1.00 97.88 226 GLY A O 1
ATOM 1671 N N . ASP A 1 227 ? 14.857 0.351 -16.135 1.00 97.81 227 ASP A N 1
ATOM 1672 C CA . ASP A 1 227 ? 14.650 1.361 -17.171 1.00 97.81 227 ASP A CA 1
ATOM 1673 C C . ASP A 1 227 ? 15.778 1.321 -18.204 1.00 97.81 227 ASP A C 1
ATOM 1675 O O . ASP A 1 227 ? 16.949 1.165 -17.850 1.00 97.81 227 ASP A O 1
ATOM 1679 N N . ASP A 1 228 ? 15.440 1.403 -19.489 1.00 98.06 228 ASP A N 1
ATOM 1680 C CA . ASP A 1 228 ? 16.404 1.585 -20.581 1.00 98.06 228 ASP A CA 1
ATOM 1681 C C . ASP A 1 228 ? 16.070 2.878 -21.328 1.00 98.06 228 ASP A C 1
ATOM 1683 O O . ASP A 1 228 ? 15.039 3.002 -22.003 1.00 98.06 228 ASP A O 1
ATOM 1687 N N . HIS A 1 229 ? 16.962 3.855 -21.221 1.00 97.81 229 HIS A N 1
ATOM 1688 C CA . HIS A 1 229 ? 16.830 5.186 -21.803 1.00 97.81 229 HIS A CA 1
ATOM 1689 C C . HIS A 1 229 ? 17.200 5.206 -23.294 1.00 97.81 229 HIS A C 1
ATOM 1691 O O . HIS A 1 229 ? 17.645 6.225 -23.825 1.00 97.81 229 HIS A O 1
ATOM 1697 N N . GLY A 1 230 ? 17.032 4.069 -23.972 1.00 96.69 230 GLY A N 1
ATOM 1698 C CA . GLY A 1 230 ? 17.407 3.854 -25.363 1.00 96.69 230 GLY A CA 1
ATOM 1699 C C . GLY A 1 230 ? 18.886 3.517 -25.558 1.00 96.69 230 GLY A C 1
ATOM 1700 O O . GLY A 1 230 ? 19.406 3.640 -26.669 1.00 96.69 230 GLY A O 1
ATOM 1701 N N . VAL A 1 231 ? 19.580 3.107 -24.493 1.00 97.38 231 VAL A N 1
ATOM 1702 C CA . VAL A 1 231 ? 21.003 2.744 -24.524 1.00 97.38 231 VAL A CA 1
ATOM 1703 C C . VAL A 1 231 ? 21.180 1.322 -25.059 1.00 97.38 231 VAL A C 1
ATOM 1705 O O . VAL A 1 231 ? 22.125 1.064 -25.811 1.00 97.38 231 VAL A O 1
ATOM 1708 N N . GLY A 1 232 ? 20.255 0.410 -24.741 1.00 96.81 232 GLY A N 1
ATOM 1709 C CA . GLY A 1 232 ? 20.204 -0.936 -25.311 1.00 96.81 232 GLY A CA 1
ATOM 1710 C C . GLY A 1 232 ? 20.842 -2.037 -24.474 1.00 96.81 232 GLY A C 1
ATOM 1711 O O . GLY A 1 232 ? 21.322 -3.032 -25.030 1.00 96.81 232 GLY A O 1
ATOM 1712 N N . GLY A 1 233 ? 20.886 -1.886 -23.153 1.00 98.31 233 GLY A N 1
ATOM 1713 C CA . GLY A 1 233 ? 21.413 -2.912 -22.254 1.00 98.31 233 GLY A CA 1
ATOM 1714 C C . GLY A 1 233 ? 20.424 -4.046 -21.971 1.00 98.31 233 GLY A C 1
ATOM 1715 O O . GLY A 1 233 ? 20.847 -5.139 -21.580 1.00 98.31 233 GLY A O 1
ATOM 1716 N N . THR A 1 234 ? 19.132 -3.833 -22.228 1.00 98.56 234 THR A N 1
ATOM 1717 C CA . THR A 1 234 ? 18.036 -4.756 -21.885 1.00 98.56 234 THR A CA 1
ATOM 1718 C C . THR A 1 234 ? 18.268 -6.198 -22.343 1.00 98.56 234 THR A C 1
ATOM 1720 O O . THR A 1 234 ? 18.177 -7.122 -21.534 1.00 98.56 234 THR A O 1
ATOM 1723 N N . ALA A 1 235 ? 18.626 -6.413 -23.616 1.00 98.56 235 ALA A N 1
ATOM 1724 C CA . ALA A 1 235 ? 18.850 -7.759 -24.155 1.00 98.56 235 ALA A CA 1
ATOM 1725 C C . ALA A 1 235 ? 19.962 -8.502 -23.393 1.00 98.56 235 ALA A C 1
ATOM 1727 O O . ALA A 1 235 ? 19.770 -9.621 -22.920 1.00 98.56 235 ALA A O 1
ATOM 1728 N N . GLY A 1 236 ? 21.106 -7.839 -23.195 1.00 98.38 236 GLY A N 1
ATOM 1729 C CA . GLY A 1 236 ? 22.227 -8.420 -22.461 1.00 98.38 236 GLY A CA 1
ATOM 1730 C C . GLY A 1 236 ? 21.897 -8.686 -20.990 1.00 98.38 236 GLY A C 1
ATOM 1731 O O . GLY A 1 236 ? 22.305 -9.716 -20.449 1.00 98.38 236 GLY A O 1
ATOM 1732 N N . ARG A 1 237 ? 21.096 -7.816 -20.354 1.00 98.25 237 ARG A N 1
ATOM 1733 C CA . ARG A 1 237 ? 20.634 -8.040 -18.978 1.00 98.25 237 ARG A CA 1
ATOM 1734 C C . ARG A 1 237 ? 19.782 -9.299 -18.873 1.00 98.25 237 ARG A C 1
ATOM 1736 O O . ARG A 1 237 ? 19.980 -10.104 -17.963 1.00 98.25 237 ARG A O 1
ATOM 1743 N N . TRP A 1 238 ? 18.849 -9.487 -19.798 1.00 98.56 238 TRP A N 1
ATOM 1744 C CA . TRP A 1 238 ? 17.957 -10.643 -19.795 1.00 98.56 238 TRP A CA 1
ATOM 1745 C C . TRP A 1 238 ? 18.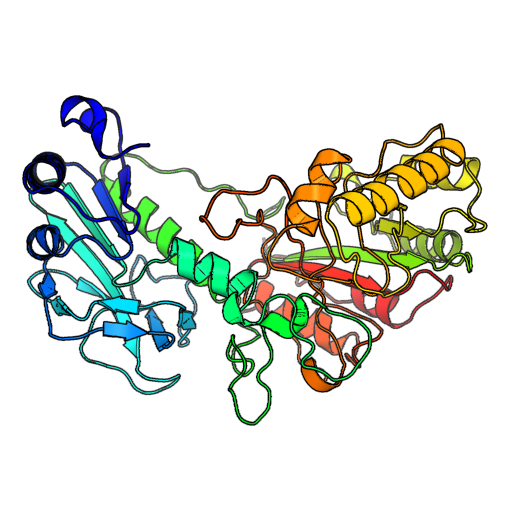648 -11.945 -20.185 1.00 98.56 238 TRP A C 1
ATOM 1747 O O . TRP A 1 238 ? 18.328 -12.978 -19.598 1.00 98.56 238 TRP A O 1
ATOM 1757 N N . ASP A 1 239 ? 19.651 -11.909 -21.063 1.00 98.56 239 ASP A N 1
ATOM 1758 C CA . ASP A 1 239 ? 20.534 -13.059 -21.296 1.00 98.56 239 ASP A CA 1
ATOM 1759 C C . ASP A 1 239 ? 21.226 -13.487 -19.991 1.00 98.56 239 ASP A C 1
ATOM 1761 O O . ASP A 1 239 ? 21.272 -14.676 -19.661 1.00 98.56 239 ASP A O 1
ATOM 1765 N N . GLY A 1 240 ? 21.673 -12.513 -19.190 1.00 97.81 240 GLY A N 1
ATOM 1766 C CA . GLY A 1 240 ? 22.170 -12.739 -17.834 1.00 97.81 240 GLY A CA 1
ATOM 1767 C C . GLY A 1 240 ? 21.130 -13.388 -16.916 1.00 97.81 240 GLY A C 1
ATOM 1768 O O . GLY A 1 240 ? 21.442 -14.364 -16.237 1.00 97.81 240 GLY A O 1
ATOM 1769 N N . TYR A 1 241 ? 19.881 -12.912 -16.915 1.00 98.12 241 TYR A N 1
ATOM 1770 C CA . TYR A 1 241 ? 18.803 -13.489 -16.092 1.00 98.12 241 TYR A CA 1
ATOM 1771 C C . TYR A 1 241 ? 18.458 -14.923 -16.507 1.00 98.12 241 TYR A C 1
ATOM 1773 O O . TYR A 1 241 ? 18.215 -15.780 -15.653 1.00 98.12 241 TYR A O 1
ATOM 1781 N N . ILE A 1 242 ? 18.465 -15.219 -17.809 1.00 98.25 242 ILE A N 1
ATOM 1782 C CA . ILE A 1 242 ? 18.286 -16.579 -18.329 1.00 98.25 242 ILE A CA 1
ATOM 1783 C C . ILE A 1 242 ? 19.429 -17.474 -17.844 1.00 98.25 242 ILE A C 1
ATOM 1785 O O . ILE A 1 242 ? 19.162 -18.557 -17.329 1.00 98.25 242 ILE A O 1
ATOM 1789 N N . ALA A 1 243 ? 20.680 -17.016 -17.943 1.00 97.25 243 ALA A N 1
ATOM 1790 C CA . ALA A 1 243 ? 21.848 -17.776 -17.501 1.00 97.25 243 ALA A CA 1
ATOM 1791 C C . ALA A 1 243 ? 21.886 -18.004 -15.978 1.00 97.25 243 ALA A C 1
ATOM 1793 O O . ALA A 1 243 ? 22.341 -19.054 -15.527 1.00 97.25 243 ALA A O 1
ATOM 1794 N N . GLN A 1 244 ? 21.393 -17.045 -15.189 1.00 95.81 244 GLN A N 1
ATOM 1795 C CA . GLN A 1 244 ? 21.280 -17.145 -13.729 1.00 95.81 244 GLN A CA 1
ATOM 1796 C C . GLN A 1 244 ? 20.060 -17.966 -13.272 1.00 95.81 244 GLN A C 1
ATOM 1798 O O . GLN A 1 244 ? 19.974 -18.347 -12.104 1.00 95.81 244 GLN A O 1
ATOM 1803 N N . SER A 1 245 ? 19.109 -18.257 -14.165 1.00 96.50 245 SER A N 1
ATOM 1804 C CA . SER A 1 245 ? 17.925 -19.048 -13.824 1.00 96.50 245 SER A CA 1
ATOM 1805 C C . SER A 1 245 ? 18.294 -20.520 -13.574 1.00 96.50 245 SER A C 1
ATOM 1807 O O . SER A 1 245 ? 19.052 -21.103 -14.354 1.00 96.50 245 SER A O 1
ATOM 1809 N N . PRO A 1 246 ? 17.736 -21.173 -12.535 1.00 94.69 246 PRO A N 1
ATOM 1810 C CA . PRO A 1 246 ? 17.985 -22.590 -12.288 1.00 94.69 246 PRO A CA 1
ATOM 1811 C C . PRO A 1 246 ? 17.595 -23.474 -13.490 1.00 94.69 246 PRO A C 1
ATOM 1813 O O . PRO A 1 246 ? 16.536 -23.254 -14.087 1.00 94.69 246 PRO A O 1
ATOM 1816 N N . PRO A 1 247 ? 18.381 -24.516 -13.833 1.00 94.81 247 PRO A N 1
ATOM 1817 C CA . PRO A 1 247 ? 18.010 -25.451 -14.890 1.00 94.81 247 PRO A CA 1
ATOM 1818 C C . PRO A 1 247 ? 16.638 -26.089 -14.634 1.00 94.81 247 PRO A C 1
ATOM 1820 O O . PRO A 1 247 ? 16.399 -26.649 -13.566 1.00 94.81 247 PRO A O 1
ATOM 1823 N N . GLY A 1 248 ? 15.744 -26.022 -15.624 1.00 94.88 248 GLY A N 1
ATOM 1824 C CA . GLY A 1 248 ? 14.395 -26.592 -15.531 1.00 94.88 248 GLY A CA 1
ATOM 1825 C C . GLY A 1 248 ? 13.390 -25.769 -14.717 1.00 94.88 248 GLY A C 1
ATOM 1826 O O . GLY A 1 248 ? 12.309 -26.281 -14.435 1.00 94.88 248 GLY A O 1
ATOM 1827 N N . CYS A 1 249 ? 13.716 -24.524 -14.352 1.00 95.88 249 CYS A N 1
ATOM 1828 C CA . CYS A 1 249 ? 12.781 -23.625 -13.680 1.00 95.88 249 CYS A CA 1
ATOM 1829 C C . CYS A 1 249 ? 11.478 -23.436 -14.480 1.00 95.88 249 CYS A C 1
ATOM 1831 O O . CYS A 1 249 ? 11.472 -23.388 -15.714 1.00 95.88 249 CYS A O 1
ATOM 1833 N N . SER A 1 250 ? 10.362 -23.278 -13.774 1.00 95.44 250 SER A N 1
ATOM 1834 C CA . SER A 1 250 ? 9.071 -22.919 -14.355 1.00 95.44 250 SER A CA 1
ATOM 1835 C C . SER A 1 250 ? 8.805 -21.414 -14.254 1.00 95.44 250 SER A C 1
ATOM 1837 O O . SER A 1 250 ? 8.703 -20.850 -13.162 1.00 95.44 250 SER A O 1
ATOM 1839 N N . VAL A 1 251 ? 8.616 -20.762 -15.408 1.00 94.81 251 VAL A N 1
ATOM 1840 C CA . VAL A 1 251 ? 8.188 -19.351 -15.490 1.00 94.81 251 VAL A CA 1
ATOM 1841 C C . VAL A 1 251 ? 6.811 -19.165 -14.852 1.00 94.81 251 VAL A C 1
ATOM 1843 O O . VAL A 1 251 ? 6.621 -18.248 -14.060 1.00 94.81 251 VAL A O 1
ATOM 1846 N N . ALA A 1 252 ? 5.867 -20.072 -15.126 1.00 92.62 252 ALA A N 1
ATOM 1847 C CA . ALA A 1 252 ? 4.517 -20.019 -14.561 1.00 92.62 252 ALA A CA 1
ATOM 1848 C C . ALA A 1 252 ? 4.513 -20.140 -13.028 1.00 92.62 252 ALA A C 1
ATOM 1850 O O . ALA A 1 252 ? 3.642 -19.583 -12.364 1.00 92.62 252 ALA A O 1
ATOM 1851 N N . ASN A 1 253 ? 5.510 -20.828 -12.465 1.00 91.31 253 ASN A N 1
ATOM 1852 C CA . ASN A 1 253 ? 5.699 -20.932 -11.025 1.00 91.31 253 ASN A CA 1
ATOM 1853 C C . ASN A 1 253 ? 6.636 -19.850 -10.465 1.00 91.31 253 ASN A C 1
ATOM 1855 O O . ASN A 1 253 ? 6.924 -19.896 -9.280 1.00 91.31 253 ASN A O 1
ATOM 1859 N N . TRP A 1 254 ? 7.136 -18.883 -11.231 1.00 92.19 254 TRP A N 1
ATOM 1860 C CA . TRP A 1 254 ? 8.080 -17.871 -10.717 1.00 92.19 254 TRP A CA 1
ATOM 1861 C C . TRP A 1 254 ? 9.362 -18.491 -10.128 1.00 92.19 254 TRP A C 1
ATOM 1863 O O . TRP A 1 254 ? 9.868 -18.057 -9.097 1.00 92.19 254 TRP A O 1
ATOM 1873 N N . GLU A 1 255 ? 9.858 -19.566 -10.740 1.00 92.56 255 GLU A N 1
ATOM 1874 C CA . GLU A 1 255 ? 11.133 -20.200 -10.368 1.00 92.56 255 GLU A CA 1
ATOM 1875 C C . GLU A 1 255 ? 12.295 -19.675 -11.225 1.00 92.56 255 GLU A C 1
ATOM 1877 O O . GLU A 1 255 ? 13.459 -19.823 -10.858 1.00 92.56 255 GLU A O 1
ATOM 1882 N N . CYS A 1 256 ? 11.980 -19.094 -12.386 1.00 96.12 256 CYS A N 1
ATOM 1883 C CA . CYS A 1 256 ? 12.945 -18.466 -13.278 1.00 96.12 256 CYS A CA 1
ATOM 1884 C C . CYS A 1 256 ? 13.092 -16.979 -12.957 1.00 96.12 256 CYS A C 1
ATOM 1886 O O . CYS A 1 256 ? 12.101 -16.309 -12.664 1.00 96.12 256 CYS A O 1
ATOM 1888 N N . VAL A 1 257 ? 14.298 -16.438 -13.126 1.00 97.19 257 VAL A N 1
ATOM 1889 C CA . VAL A 1 257 ? 14.527 -14.994 -13.028 1.00 97.19 257 VAL A CA 1
ATOM 1890 C C . VAL A 1 257 ? 13.976 -14.335 -14.287 1.00 97.19 257 VAL A C 1
ATOM 1892 O O . VAL A 1 257 ? 14.505 -14.527 -15.383 1.00 97.19 257 VAL A O 1
ATOM 1895 N N . ARG A 1 258 ? 12.895 -13.577 -14.146 1.00 97.69 258 ARG A N 1
ATOM 1896 C CA . ARG A 1 258 ? 12.301 -12.753 -15.203 1.00 97.69 258 ARG A CA 1
ATOM 1897 C C . ARG A 1 258 ? 12.065 -11.358 -14.658 1.00 97.69 258 ARG A C 1
ATOM 1899 O O . ARG A 1 258 ? 11.963 -11.179 -13.447 1.00 97.69 258 ARG A O 1
ATOM 1906 N N . GLY A 1 259 ? 12.003 -10.389 -15.556 1.00 97.12 259 GLY A N 1
ATOM 1907 C CA . GLY A 1 259 ? 11.756 -9.009 -15.188 1.00 97.12 259 GLY A CA 1
ATOM 1908 C C . GLY A 1 259 ? 11.093 -8.226 -16.302 1.00 97.12 259 GLY A C 1
ATOM 1909 O O . GLY A 1 259 ? 10.954 -8.711 -17.431 1.00 97.12 259 GLY A O 1
ATOM 1910 N N . SER A 1 260 ? 10.713 -7.011 -15.946 1.00 98.38 260 SER A N 1
ATOM 1911 C CA . SER A 1 260 ? 10.195 -6.004 -16.859 1.00 98.38 260 SER A CA 1
ATOM 1912 C C . SER A 1 260 ? 11.298 -5.001 -17.174 1.00 98.38 260 SER A C 1
ATOM 1914 O O . SER A 1 260 ? 12.066 -4.628 -16.291 1.00 98.38 260 SER A O 1
ATOM 1916 N N . SER A 1 261 ? 11.392 -4.566 -18.422 1.00 98.44 261 SER A N 1
ATOM 1917 C CA . SER A 1 261 ? 12.212 -3.417 -18.796 1.00 98.44 261 SER A CA 1
ATOM 1918 C C . SER A 1 261 ? 11.310 -2.389 -19.456 1.00 98.44 261 SER A C 1
ATOM 1920 O O . SER A 1 261 ? 10.644 -2.688 -20.454 1.00 98.44 261 SER A O 1
ATOM 1922 N N . TYR A 1 262 ? 11.230 -1.206 -18.857 1.00 98.56 262 TYR A N 1
ATOM 1923 C CA . TYR A 1 262 ? 10.540 -0.068 -19.436 1.00 98.56 262 TYR A CA 1
ATOM 1924 C C . TYR A 1 262 ? 11.540 0.657 -20.320 1.00 98.56 262 TYR A C 1
ATOM 1926 O O . TYR A 1 262 ? 12.540 1.181 -19.836 1.00 98.56 262 TYR A O 1
ATOM 1934 N N . ILE A 1 263 ? 11.267 0.691 -21.623 1.00 98.19 263 ILE A N 1
ATOM 1935 C CA . ILE A 1 263 ? 12.221 1.223 -22.599 1.00 98.19 263 ILE A CA 1
ATOM 1936 C C . ILE A 1 263 ? 11.660 2.436 -23.336 1.00 98.19 263 ILE A C 1
ATOM 1938 O O . ILE A 1 263 ? 10.453 2.511 -23.619 1.00 98.19 263 ILE A O 1
ATOM 1942 N N . TYR A 1 264 ? 12.533 3.371 -23.708 1.00 97.94 264 TYR A N 1
ATOM 1943 C CA . TYR A 1 264 ? 12.190 4.360 -24.726 1.00 97.94 264 TYR A CA 1
ATOM 1944 C C . TYR A 1 264 ? 11.930 3.694 -26.079 1.00 97.94 264 TYR A C 1
ATOM 1946 O O . TYR A 1 264 ? 12.429 2.617 -26.404 1.00 97.94 264 TYR A O 1
ATOM 1954 N N . THR A 1 265 ? 11.074 4.315 -26.894 1.00 95.12 265 THR A N 1
ATOM 1955 C CA . THR A 1 265 ? 10.660 3.695 -28.164 1.00 95.12 265 THR A CA 1
ATOM 1956 C C . THR A 1 265 ? 11.816 3.616 -29.169 1.00 95.12 265 THR A C 1
ATOM 1958 O O . THR A 1 265 ? 11.828 2.720 -30.013 1.00 95.12 265 THR A O 1
ATOM 1961 N N . ASP A 1 266 ? 12.804 4.501 -29.078 1.00 95.19 266 ASP A N 1
ATOM 1962 C CA . ASP A 1 266 ? 14.008 4.522 -29.915 1.00 95.19 266 ASP A CA 1
ATOM 1963 C C . ASP A 1 266 ? 15.115 3.552 -29.460 1.00 95.19 266 ASP A C 1
ATOM 1965 O O . ASP A 1 266 ? 16.126 3.440 -30.149 1.00 95.19 266 ASP A O 1
ATOM 1969 N N . ASP A 1 267 ? 14.890 2.780 -28.391 1.00 97.38 267 ASP A N 1
ATOM 1970 C CA . ASP A 1 267 ? 15.801 1.738 -27.908 1.00 97.38 267 ASP A CA 1
ATOM 1971 C C . ASP A 1 267 ? 16.245 0.752 -29.013 1.00 97.38 267 ASP A C 1
ATOM 1973 O O . ASP A 1 267 ? 15.451 0.406 -29.892 1.00 97.38 267 ASP A O 1
ATOM 1977 N N . PRO A 1 268 ? 17.493 0.259 -29.037 1.00 97.56 268 PRO A N 1
ATOM 1978 C CA . PRO A 1 268 ? 17.956 -0.613 -30.117 1.00 97.56 268 PRO A CA 1
ATOM 1979 C C . PRO A 1 268 ? 17.377 -2.041 -30.083 1.00 97.56 268 PRO A C 1
ATOM 1981 O O . PRO A 1 268 ? 17.597 -2.790 -31.042 1.00 97.56 268 PRO A O 1
ATOM 1984 N N . LEU A 1 269 ? 16.630 -2.446 -29.047 1.00 98.31 269 LEU A N 1
ATOM 1985 C CA . LEU A 1 269 ? 15.962 -3.746 -28.981 1.00 98.31 269 LEU A CA 1
ATOM 1986 C C . LEU A 1 269 ? 15.009 -3.919 -30.172 1.00 98.31 269 LEU A C 1
ATOM 1988 O O . LEU A 1 269 ? 14.014 -3.209 -30.349 1.00 98.31 269 LEU A O 1
ATOM 1992 N N . THR A 1 270 ? 15.315 -4.890 -31.029 1.00 98.31 270 THR A N 1
ATOM 1993 C CA . THR A 1 270 ? 14.524 -5.121 -32.241 1.00 98.31 270 THR A CA 1
ATOM 1994 C C . THR A 1 270 ? 13.179 -5.779 -31.914 1.00 98.31 270 THR A C 1
ATOM 1996 O O . THR A 1 270 ? 13.082 -6.528 -30.937 1.00 98.31 270 THR A O 1
ATOM 1999 N N . PRO A 1 271 ? 12.142 -5.621 -32.761 1.00 98.50 271 PRO A N 1
ATOM 2000 C CA . PRO A 1 271 ? 10.859 -6.296 -32.548 1.00 98.50 271 PRO A CA 1
ATOM 2001 C C . PRO A 1 271 ? 10.967 -7.824 -32.440 1.00 98.50 271 PRO A C 1
ATOM 2003 O O . PRO A 1 271 ? 10.242 -8.443 -31.665 1.00 98.50 271 PRO A O 1
ATOM 2006 N N . ALA A 1 272 ? 11.904 -8.433 -33.175 1.00 98.50 272 ALA A N 1
ATOM 2007 C CA . ALA A 1 272 ? 12.149 -9.871 -33.122 1.00 98.50 272 ALA A CA 1
ATOM 2008 C C . ALA A 1 272 ? 12.765 -10.313 -31.783 1.00 98.50 272 ALA A C 1
ATOM 2010 O O . ALA A 1 272 ? 12.320 -11.307 -31.211 1.00 98.50 272 ALA A O 1
ATOM 2011 N N . GLN A 1 273 ? 13.746 -9.566 -31.259 1.00 98.56 273 GLN A N 1
ATOM 2012 C CA . GLN A 1 273 ? 14.317 -9.828 -29.931 1.00 98.56 273 GLN A CA 1
ATOM 2013 C C . GLN A 1 273 ? 13.268 -9.628 -28.838 1.00 98.56 273 GLN A C 1
ATOM 2015 O O . GLN A 1 273 ? 13.083 -10.501 -27.996 1.00 98.56 273 GLN A O 1
ATOM 2020 N N . ALA A 1 274 ? 12.538 -8.514 -28.894 1.00 98.50 274 ALA A N 1
ATOM 2021 C CA . ALA A 1 274 ? 11.480 -8.191 -27.949 1.00 98.50 274 ALA A CA 1
ATOM 2022 C C . ALA A 1 274 ? 10.429 -9.315 -27.886 1.00 98.50 274 ALA A C 1
ATOM 2024 O O . ALA A 1 274 ? 10.111 -9.805 -26.804 1.00 98.50 274 ALA A O 1
ATOM 2025 N N . ARG A 1 275 ? 9.975 -9.819 -29.048 1.00 98.56 275 ARG A N 1
ATOM 2026 C CA . ARG A 1 275 ? 9.096 -10.997 -29.133 1.00 98.56 275 ARG A CA 1
ATOM 2027 C C . ARG A 1 275 ? 9.722 -12.212 -28.454 1.00 98.56 275 ARG A C 1
ATOM 2029 O O . ARG A 1 275 ? 9.089 -12.760 -27.558 1.00 98.56 275 ARG A O 1
ATOM 2036 N N . ALA A 1 276 ? 10.955 -12.567 -28.816 1.00 98.56 276 ALA A N 1
ATOM 2037 C CA . ALA A 1 276 ? 11.647 -13.743 -28.288 1.00 98.56 276 ALA A CA 1
ATOM 2038 C C . ALA A 1 276 ? 11.825 -13.721 -26.758 1.00 98.56 276 ALA A C 1
ATOM 2040 O O . ALA A 1 276 ? 11.745 -14.772 -26.119 1.00 98.56 276 ALA A O 1
ATOM 2041 N N . TYR A 1 277 ? 12.045 -12.554 -26.150 1.00 98.50 277 TYR A N 1
ATOM 2042 C CA . TYR A 1 277 ? 12.072 -12.428 -24.691 1.00 98.50 277 TYR A CA 1
ATOM 2043 C C . TYR A 1 277 ? 10.667 -12.500 -24.084 1.00 98.50 277 TYR A C 1
ATOM 2045 O O . TYR A 1 277 ? 10.465 -13.190 -23.083 1.00 98.50 277 TYR A O 1
ATOM 2053 N N . THR A 1 278 ? 9.661 -11.891 -24.714 1.00 98.00 278 THR A N 1
ATOM 2054 C CA . THR A 1 278 ? 8.267 -12.034 -24.270 1.00 98.00 278 THR A CA 1
ATOM 2055 C C . THR A 1 278 ? 7.771 -13.483 -24.333 1.00 98.00 278 THR A C 1
ATOM 2057 O O . THR A 1 278 ? 7.081 -13.912 -23.414 1.00 98.00 278 THR A O 1
ATOM 2060 N N . ASP A 1 279 ? 8.151 -14.289 -25.337 1.00 97.44 279 ASP A N 1
ATOM 2061 C CA . ASP A 1 279 ? 7.888 -15.748 -25.353 1.00 97.44 279 ASP A CA 1
ATOM 2062 C C . ASP A 1 279 ? 8.470 -16.475 -24.133 1.00 97.44 279 ASP A C 1
ATOM 2064 O O . ASP A 1 279 ? 7.947 -17.505 -23.714 1.00 97.44 279 ASP A O 1
ATOM 2068 N N . GLN A 1 280 ? 9.551 -15.946 -23.559 1.00 97.38 280 GLN A N 1
ATOM 2069 C CA . GLN A 1 280 ? 10.221 -16.512 -22.390 1.00 97.38 280 GLN A CA 1
ATOM 2070 C C . GLN A 1 280 ? 9.689 -15.962 -21.059 1.00 97.38 280 GLN A C 1
ATOM 2072 O O . GLN A 1 280 ? 10.176 -16.375 -20.003 1.00 97.38 280 GLN A O 1
ATOM 2077 N N . GLY A 1 281 ? 8.698 -15.066 -21.089 1.00 97.06 281 GLY A N 1
ATOM 2078 C CA . GLY A 1 281 ? 8.055 -14.493 -19.904 1.00 97.06 281 GLY A CA 1
ATOM 2079 C C . GLY A 1 281 ? 8.666 -13.190 -19.387 1.00 97.06 281 GLY A C 1
ATOM 2080 O O . GLY A 1 281 ? 8.411 -12.840 -18.239 1.00 97.06 281 GLY A O 1
ATOM 2081 N N . PHE A 1 282 ? 9.471 -12.490 -20.189 1.00 98.25 282 PHE A N 1
ATOM 2082 C CA . PHE A 1 282 ? 9.891 -11.116 -19.893 1.00 98.25 282 PHE A CA 1
ATOM 2083 C C . PHE A 1 282 ? 8.850 -10.100 -20.377 1.00 98.25 282 PHE A C 1
ATOM 2085 O O . PHE A 1 282 ? 8.155 -10.332 -21.371 1.00 98.25 282 PHE A O 1
ATOM 2092 N N . GLU A 1 283 ? 8.778 -8.949 -19.719 1.00 97.94 283 GLU A N 1
ATOM 2093 C CA . GLU A 1 283 ? 7.932 -7.837 -20.153 1.00 97.94 283 GLU A CA 1
ATOM 2094 C C . GLU A 1 283 ? 8.789 -6.733 -20.772 1.00 97.94 283 GLU A C 1
ATOM 2096 O O . GLU A 1 283 ? 9.680 -6.183 -20.129 1.00 97.94 283 GLU A O 1
ATOM 2101 N N . VAL A 1 284 ? 8.487 -6.383 -22.021 1.00 98.06 284 VAL A N 1
ATOM 2102 C CA . VAL A 1 284 ? 8.957 -5.135 -22.627 1.00 98.06 284 VAL A CA 1
ATOM 2103 C C . VAL A 1 284 ? 7.838 -4.121 -22.424 1.00 98.06 284 VAL A C 1
ATOM 2105 O O . VAL A 1 284 ? 6.746 -4.292 -22.968 1.00 98.06 284 VAL A O 1
ATOM 2108 N N . GLY A 1 285 ? 8.086 -3.104 -21.609 1.00 97.00 285 GLY A N 1
ATOM 2109 C CA . GLY A 1 285 ? 7.152 -2.020 -21.324 1.00 97.00 285 GLY A CA 1
ATOM 2110 C C . GLY A 1 285 ? 7.554 -0.724 -22.024 1.00 97.00 285 GLY A C 1
ATOM 2111 O O . GLY A 1 285 ? 8.633 -0.614 -22.605 1.00 97.00 285 GLY A O 1
ATOM 2112 N N . VAL A 1 286 ? 6.681 0.280 -21.965 1.00 96.94 286 VAL A N 1
ATOM 2113 C CA . VAL A 1 286 ? 7.012 1.642 -22.404 1.00 96.94 286 VAL A CA 1
ATOM 2114 C C . VAL A 1 286 ? 7.531 2.452 -21.214 1.00 96.94 286 VAL A C 1
ATOM 2116 O O . VAL A 1 286 ? 6.902 2.456 -20.156 1.00 96.94 286 VAL A O 1
ATOM 2119 N N . HIS A 1 287 ? 8.647 3.157 -21.385 1.00 97.75 287 HIS A N 1
ATOM 2120 C CA . HIS A 1 287 ? 9.135 4.144 -20.420 1.00 97.75 287 HIS A CA 1
ATOM 2121 C C . HIS A 1 287 ? 8.593 5.523 -20.794 1.00 97.75 287 HIS A C 1
ATOM 2123 O O . HIS A 1 287 ? 9.253 6.314 -21.466 1.00 97.75 287 HIS A O 1
ATOM 2129 N N . VAL A 1 288 ? 7.324 5.778 -20.464 1.00 97.88 288 VAL A N 1
ATOM 2130 C CA . VAL A 1 288 ? 6.680 7.062 -20.787 1.00 97.88 288 VAL A CA 1
ATOM 2131 C C . VAL A 1 288 ? 7.474 8.187 -20.133 1.00 97.88 288 VAL A C 1
ATOM 2133 O O . VAL A 1 288 ? 7.857 8.072 -18.976 1.00 97.88 288 VAL A O 1
ATOM 2136 N N . THR A 1 289 ? 7.693 9.290 -20.839 1.00 96.62 289 THR A N 1
ATOM 2137 C CA . THR A 1 289 ? 8.345 10.476 -20.274 1.00 96.62 289 THR A CA 1
ATOM 2138 C C . THR A 1 289 ? 7.447 11.705 -20.356 1.00 96.62 289 THR A C 1
ATOM 2140 O O . THR A 1 289 ? 6.787 11.945 -21.370 1.00 96.62 289 THR A O 1
ATOM 2143 N N . THR A 1 290 ? 7.433 12.505 -19.288 1.00 96.12 290 THR A N 1
ATOM 2144 C CA . THR A 1 290 ? 6.922 13.888 -19.291 1.00 96.12 290 THR A CA 1
ATOM 2145 C C . THR A 1 290 ? 8.046 14.902 -19.542 1.00 96.12 290 THR A C 1
ATOM 2147 O O . THR A 1 290 ? 7.830 16.110 -19.465 1.00 96.12 290 THR A O 1
ATOM 2150 N N . ASN A 1 291 ? 9.245 14.420 -19.898 1.00 94.06 291 ASN A N 1
ATOM 2151 C CA . ASN A 1 291 ? 10.511 15.158 -19.928 1.00 94.06 291 ASN A CA 1
ATOM 2152 C C . ASN A 1 291 ? 10.959 15.653 -18.544 1.00 94.06 291 ASN A C 1
ATOM 2154 O O . ASN A 1 291 ? 11.556 16.728 -18.462 1.00 94.06 291 ASN A O 1
ATOM 2158 N N . CYS A 1 292 ? 10.649 14.889 -17.486 1.00 93.31 292 CYS A N 1
ATOM 2159 C CA . CYS A 1 292 ? 10.951 15.230 -16.086 1.00 93.31 292 CYS A CA 1
ATOM 2160 C C . CYS A 1 292 ? 10.417 16.617 -15.715 1.00 93.31 292 CYS A C 1
ATOM 2162 O O . CYS A 1 292 ? 11.136 17.484 -15.214 1.00 93.31 292 CYS A O 1
ATOM 2164 N N . ARG A 1 293 ? 9.181 16.878 -16.144 1.00 93.19 293 ARG A N 1
ATOM 2165 C CA . ARG A 1 293 ? 8.496 18.148 -15.949 1.00 93.19 293 ARG A CA 1
ATOM 2166 C C . ARG A 1 293 ? 7.044 17.908 -15.568 1.00 93.19 293 ARG A C 1
ATOM 2168 O O . ARG A 1 293 ? 6.451 16.938 -16.063 1.00 93.19 293 ARG A O 1
ATOM 2175 N N . PRO A 1 294 ? 6.446 18.876 -14.853 1.00 93.75 294 PRO A N 1
ATOM 2176 C CA . PRO A 1 294 ? 5.025 18.868 -14.566 1.00 93.75 294 PRO A CA 1
ATOM 2177 C C . PRO A 1 294 ? 4.208 18.763 -15.849 1.00 93.75 294 PRO A C 1
ATOM 2179 O O . PRO A 1 294 ? 4.448 19.494 -16.820 1.00 93.75 294 PRO A O 1
ATOM 2182 N N . TRP A 1 295 ? 3.209 17.886 -15.858 1.00 95.19 295 TRP A N 1
ATOM 2183 C CA . TRP A 1 295 ? 2.297 17.731 -16.987 1.00 95.19 295 TRP A CA 1
ATOM 2184 C C . TRP A 1 295 ? 1.304 18.892 -17.099 1.00 95.19 295 TRP A C 1
ATOM 2186 O O . TRP A 1 295 ? 0.767 19.135 -18.182 1.00 95.19 295 TRP A O 1
ATOM 2196 N N . GLY A 1 296 ? 1.041 19.618 -16.008 1.00 93.88 296 GLY A N 1
ATOM 2197 C CA . GLY A 1 296 ? 0.237 20.847 -15.965 1.00 93.88 296 GLY A CA 1
ATOM 2198 C C . GLY A 1 296 ? -1.274 20.660 -16.170 1.00 93.88 296 GLY A C 1
ATOM 2199 O O . GLY A 1 296 ? -2.069 21.238 -15.435 1.00 93.88 296 GLY A O 1
ATOM 2200 N N . THR A 1 297 ? -1.708 19.849 -17.140 1.00 96.44 297 THR A N 1
ATOM 2201 C CA . THR A 1 297 ? -3.123 19.493 -17.346 1.00 96.44 297 THR A CA 1
ATOM 2202 C C . THR A 1 297 ? -3.294 17.991 -17.545 1.00 96.44 297 THR A C 1
ATOM 2204 O O . THR A 1 297 ? -2.443 17.331 -18.140 1.00 96.44 297 THR A O 1
ATOM 2207 N N . THR A 1 298 ? -4.444 17.449 -17.137 1.00 96.75 298 THR A N 1
ATOM 2208 C CA . THR A 1 298 ? -4.796 16.041 -17.387 1.00 96.75 298 THR A CA 1
ATOM 2209 C C . THR A 1 298 ? -4.781 15.696 -18.880 1.00 96.75 298 THR A C 1
ATOM 2211 O O . THR A 1 298 ? -4.384 14.598 -19.254 1.00 96.75 298 THR A O 1
ATOM 2214 N N . ALA A 1 299 ? -5.170 16.636 -19.751 1.00 97.81 299 ALA A N 1
ATOM 2215 C CA . ALA A 1 299 ? -5.150 16.430 -21.199 1.00 97.81 299 ALA A CA 1
ATOM 2216 C C . ALA A 1 299 ? -3.721 16.281 -21.747 1.00 97.81 299 ALA A C 1
ATOM 2218 O O . ALA A 1 299 ? -3.485 15.427 -22.597 1.00 97.81 299 ALA A O 1
ATOM 2219 N N . ALA A 1 300 ? -2.767 17.067 -21.238 1.00 97.94 300 ALA A N 1
ATOM 2220 C CA . ALA A 1 300 ? -1.359 16.931 -21.599 1.00 97.94 300 ALA A CA 1
ATOM 2221 C C . ALA A 1 300 ? -0.780 15.594 -21.110 1.00 97.94 300 ALA A C 1
ATOM 2223 O O . ALA A 1 300 ? -0.123 14.904 -21.888 1.00 97.94 300 ALA A O 1
ATOM 2224 N N . LEU A 1 301 ? -1.096 15.183 -19.873 1.00 97.94 301 LEU A N 1
ATOM 2225 C CA . LEU A 1 301 ? -0.695 13.870 -19.358 1.00 97.94 301 LEU A CA 1
ATOM 2226 C C . LEU A 1 301 ? -1.240 12.730 -20.226 1.00 97.94 301 LEU A C 1
ATOM 2228 O O . LEU A 1 301 ? -0.484 11.860 -20.650 1.00 97.94 301 LEU A O 1
ATOM 2232 N N . GLN A 1 302 ? -2.534 12.763 -20.554 1.00 98.00 302 GLN A N 1
ATOM 2233 C CA . GLN A 1 302 ? -3.148 11.789 -21.455 1.00 98.00 302 GLN A CA 1
ATOM 2234 C C . GLN A 1 302 ? -2.486 11.794 -22.842 1.00 98.00 302 GLN A C 1
ATOM 2236 O O . GLN A 1 302 ? -2.284 10.724 -23.416 1.00 98.00 302 GLN A O 1
ATOM 2241 N N . GLY A 1 303 ? -2.112 12.971 -23.354 1.00 98.19 303 GLY A N 1
ATOM 2242 C CA . GLY A 1 303 ? -1.324 13.132 -24.576 1.00 98.19 303 GLY A CA 1
ATOM 2243 C C . GLY A 1 303 ? -0.016 12.343 -24.522 1.00 98.19 303 GLY A C 1
ATOM 2244 O O . GLY A 1 303 ? 0.176 11.455 -25.353 1.00 98.19 303 GLY A O 1
ATOM 2245 N N . PHE A 1 304 ? 0.812 12.567 -23.490 1.00 98.12 304 PHE A N 1
ATOM 2246 C CA . PHE A 1 304 ? 2.082 11.850 -23.300 1.00 98.12 304 PHE A CA 1
ATOM 2247 C C . PHE A 1 304 ? 1.913 10.329 -23.341 1.00 98.12 304 PHE A C 1
ATOM 2249 O O . PHE A 1 304 ? 2.662 9.663 -24.057 1.00 98.12 304 PHE A O 1
ATOM 2256 N N . TYR A 1 305 ? 0.926 9.785 -22.621 1.00 97.75 305 TYR A N 1
ATOM 2257 C CA . TYR A 1 305 ? 0.646 8.347 -22.638 1.00 97.75 305 TYR A CA 1
ATOM 2258 C C . TYR A 1 305 ? 0.191 7.871 -24.015 1.00 97.75 305 TYR A C 1
ATOM 2260 O O . TYR A 1 305 ? 0.745 6.906 -24.538 1.00 97.75 305 TYR A O 1
ATOM 2268 N N . SER A 1 306 ? -0.804 8.532 -24.610 1.00 96.31 306 SER A N 1
ATOM 2269 C CA . SER A 1 306 ? -1.390 8.084 -25.876 1.00 96.31 306 SER A CA 1
ATOM 2270 C C . SER A 1 306 ? -0.386 8.095 -27.031 1.00 96.31 306 SER A C 1
ATOM 2272 O O . SER A 1 306 ? -0.297 7.102 -27.758 1.00 96.31 306 SER A O 1
ATOM 2274 N N . ASP A 1 307 ? 0.425 9.148 -27.151 1.00 97.62 307 ASP A N 1
ATOM 2275 C CA . ASP A 1 307 ? 1.399 9.300 -28.232 1.00 97.62 307 ASP A CA 1
ATOM 2276 C C . ASP A 1 307 ? 2.532 8.277 -28.104 1.00 97.62 307 ASP A C 1
ATOM 2278 O O . ASP A 1 307 ? 2.862 7.569 -29.060 1.00 97.62 307 ASP A O 1
ATOM 2282 N N . GLN A 1 308 ? 3.100 8.138 -26.903 1.00 98.12 308 GLN A N 1
ATOM 2283 C CA . GLN A 1 308 ? 4.236 7.244 -26.670 1.00 98.12 308 GLN A CA 1
ATOM 2284 C C . GLN A 1 308 ? 3.826 5.772 -26.727 1.00 98.12 308 GLN A C 1
ATOM 2286 O O . GLN A 1 308 ? 4.530 4.970 -27.339 1.00 98.12 308 GLN A O 1
ATOM 2291 N N . LEU A 1 309 ? 2.651 5.406 -26.201 1.00 97.31 309 LEU A N 1
ATOM 2292 C CA . LEU A 1 309 ? 2.111 4.054 -26.373 1.00 97.31 309 LEU A CA 1
ATOM 2293 C C . LEU A 1 309 ? 1.788 3.747 -27.837 1.00 97.31 309 LEU A C 1
ATOM 2295 O O . LEU A 1 309 ? 1.980 2.612 -28.270 1.00 97.31 309 LEU A O 1
ATOM 2299 N N . SER A 1 310 ? 1.292 4.721 -28.604 1.00 97.12 310 SER A N 1
ATOM 2300 C CA . SER A 1 310 ? 1.039 4.544 -30.038 1.00 97.12 310 SER A CA 1
ATOM 2301 C C . SER A 1 310 ? 2.337 4.248 -30.795 1.00 97.12 310 SER A C 1
ATOM 2303 O O . SER A 1 310 ? 2.413 3.255 -31.520 1.00 97.12 310 SER A O 1
ATOM 2305 N N . ASN A 1 311 ? 3.386 5.041 -30.560 1.00 97.50 311 ASN A N 1
ATOM 2306 C CA . ASN A 1 311 ? 4.699 4.835 -31.176 1.00 97.50 311 ASN A CA 1
ATOM 2307 C C . ASN A 1 311 ? 5.318 3.491 -30.764 1.00 97.50 311 ASN A C 1
ATOM 2309 O O . ASN A 1 311 ? 5.818 2.749 -31.613 1.00 97.50 311 ASN A O 1
ATOM 2313 N N . TRP A 1 312 ? 5.222 3.136 -29.482 1.00 97.56 312 TRP A N 1
ATOM 2314 C CA . TRP A 1 312 ? 5.702 1.856 -28.968 1.00 97.56 312 TRP A CA 1
ATOM 2315 C C . TRP A 1 312 ? 4.984 0.676 -29.639 1.00 97.56 312 TRP A C 1
ATOM 2317 O O . TRP A 1 312 ? 5.633 -0.248 -30.131 1.00 97.56 312 TRP A O 1
ATOM 2327 N N . ARG A 1 313 ? 3.647 0.728 -29.758 1.00 97.06 313 ARG A N 1
ATOM 2328 C CA . ARG A 1 313 ? 2.842 -0.314 -30.430 1.00 97.06 313 ARG A CA 1
ATOM 2329 C C . ARG A 1 313 ? 3.142 -0.405 -31.925 1.00 97.06 313 ARG A C 1
ATOM 2331 O O . ARG A 1 313 ? 3.105 -1.499 -32.482 1.00 97.06 313 ARG A O 1
ATOM 2338 N N . ALA A 1 314 ? 3.461 0.718 -32.570 1.00 97.81 314 ALA A N 1
ATOM 2339 C CA . ALA A 1 314 ? 3.871 0.741 -33.971 1.00 97.81 314 ALA A CA 1
ATOM 2340 C C . ALA A 1 314 ? 5.220 0.035 -34.194 1.00 97.81 314 ALA A C 1
ATOM 2342 O O . ALA A 1 314 ? 5.399 -0.623 -35.219 1.00 97.81 314 ALA A O 1
ATOM 2343 N N . LYS A 1 315 ? 6.150 0.120 -33.235 1.00 97.94 315 LYS A N 1
ATOM 2344 C CA . LYS A 1 315 ? 7.423 -0.612 -33.279 1.00 97.94 315 LYS A CA 1
ATOM 2345 C C . LYS A 1 315 ? 7.251 -2.092 -32.928 1.00 97.94 315 LYS A C 1
ATOM 2347 O O . LYS A 1 315 ? 7.714 -2.961 -33.665 1.00 97.94 315 LYS A O 1
ATOM 2352 N N . TYR A 1 316 ? 6.559 -2.394 -31.832 1.00 97.88 316 TYR A N 1
ATOM 2353 C CA . TYR A 1 316 ? 6.429 -3.740 -31.267 1.00 97.88 316 TYR A CA 1
ATOM 2354 C C . TYR A 1 316 ? 5.072 -4.386 -31.574 1.00 97.88 316 TYR A C 1
ATOM 2356 O O . TYR A 1 316 ? 4.369 -4.862 -30.686 1.00 97.88 316 TYR A O 1
ATOM 2364 N N . THR A 1 317 ? 4.709 -4.438 -32.856 1.00 97.44 317 THR A N 1
ATOM 2365 C CA . THR A 1 317 ? 3.375 -4.877 -33.323 1.00 97.44 317 THR A CA 1
ATOM 2366 C C . THR A 1 317 ? 2.966 -6.296 -32.907 1.00 97.44 317 THR A C 1
ATOM 2368 O O . THR A 1 317 ? 1.777 -6.608 -32.890 1.00 97.44 317 THR A O 1
ATOM 2371 N N . SER A 1 318 ? 3.927 -7.164 -32.578 1.00 96.62 318 SER A N 1
ATOM 2372 C CA . SER A 1 318 ? 3.686 -8.545 -32.141 1.00 96.62 318 SER A CA 1
ATOM 2373 C C . SER A 1 318 ? 3.600 -8.727 -30.623 1.00 96.62 318 SER A C 1
ATOM 2375 O O . SER A 1 318 ? 3.442 -9.860 -30.168 1.00 96.62 318 SER A O 1
ATOM 2377 N N . LEU A 1 319 ? 3.788 -7.667 -29.835 1.00 97.19 319 LEU A N 1
ATOM 2378 C CA . LEU A 1 319 ? 3.731 -7.733 -28.376 1.00 97.19 319 LEU A CA 1
ATOM 2379 C C . LEU A 1 319 ? 2.331 -7.392 -27.850 1.00 97.19 319 LEU A C 1
ATOM 2381 O O . LEU A 1 319 ? 1.600 -6.630 -28.489 1.00 97.19 319 LEU A O 1
ATOM 2385 N N . PRO A 1 320 ? 1.941 -7.927 -26.678 1.00 93.38 320 PRO A N 1
ATOM 2386 C CA . PRO A 1 320 ? 0.772 -7.419 -25.973 1.00 93.38 320 PRO A CA 1
ATOM 2387 C C . PRO A 1 320 ? 0.962 -5.935 -25.631 1.00 93.38 320 PRO A C 1
ATOM 2389 O O . PRO A 1 320 ? 2.084 -5.456 -25.467 1.00 93.38 320 PRO A O 1
ATOM 2392 N N . ALA A 1 321 ? -0.145 -5.201 -25.504 1.00 92.19 321 ALA A N 1
ATOM 2393 C CA . ALA A 1 321 ? -0.083 -3.842 -24.983 1.00 92.19 321 ALA A CA 1
ATOM 2394 C C . ALA A 1 321 ? 0.484 -3.859 -23.545 1.00 92.19 321 ALA A C 1
ATOM 2396 O O . ALA A 1 321 ? 0.084 -4.737 -22.775 1.00 92.19 321 ALA A O 1
ATOM 2397 N N . PRO A 1 322 ? 1.360 -2.905 -23.170 1.00 92.69 322 PRO A N 1
ATOM 2398 C CA . PRO A 1 322 ? 1.902 -2.834 -21.816 1.00 92.69 322 PRO A CA 1
ATOM 2399 C C . PRO A 1 322 ? 0.789 -2.727 -20.769 1.00 92.69 322 PRO A C 1
ATOM 2401 O O . PRO A 1 322 ? -0.142 -1.935 -20.934 1.00 92.69 322 PRO A O 1
ATOM 2404 N N . SER A 1 323 ? 0.895 -3.522 -19.703 1.00 95.31 323 SER A N 1
ATOM 2405 C CA . SER A 1 323 ? -0.045 -3.519 -18.570 1.00 95.31 323 SER A CA 1
ATOM 2406 C C . SER A 1 323 ? 0.568 -2.994 -17.273 1.00 95.31 323 SER A C 1
ATOM 2408 O O . SER A 1 323 ? -0.151 -2.803 -16.291 1.00 95.31 323 SER A O 1
ATOM 2410 N N . SER A 1 324 ? 1.874 -2.747 -17.272 1.00 97.38 324 SER A N 1
ATOM 2411 C CA . SER A 1 324 ? 2.602 -2.076 -16.205 1.00 97.38 324 SER A CA 1
ATOM 2412 C C . SER A 1 324 ? 3.373 -0.875 -16.760 1.00 97.38 324 SER A C 1
ATOM 2414 O O . SER A 1 324 ? 3.514 -0.723 -17.980 1.00 97.38 324 SER A O 1
ATOM 2416 N N . SER A 1 325 ? 3.829 0.015 -15.882 1.00 95.38 325 SER A N 1
ATOM 2417 C CA . SER A 1 325 ? 4.682 1.132 -16.282 1.00 95.38 325 SER A CA 1
ATOM 2418 C C . SER A 1 325 ? 5.562 1.638 -15.148 1.00 95.38 325 SER A C 1
ATOM 2420 O O . SER A 1 325 ? 5.191 1.595 -13.967 1.00 95.38 325 SER A O 1
ATOM 2422 N N . ARG A 1 326 ? 6.673 2.232 -15.567 1.00 97.56 326 ARG A N 1
ATOM 2423 C CA . ARG A 1 326 ? 7.380 3.265 -14.831 1.00 97.56 326 ARG A CA 1
ATOM 2424 C C . ARG A 1 326 ? 7.550 4.468 -15.739 1.00 97.56 326 ARG A C 1
ATOM 2426 O O . ARG A 1 326 ? 8.011 4.326 -16.874 1.00 97.56 326 ARG A O 1
ATOM 2433 N N . THR A 1 327 ? 7.148 5.630 -15.264 1.00 96.75 327 THR A N 1
ATOM 2434 C CA . THR A 1 327 ? 7.358 6.879 -15.988 1.00 96.75 327 THR A CA 1
ATOM 2435 C C . THR A 1 327 ? 8.751 7.397 -15.670 1.00 96.75 327 THR A C 1
ATOM 2437 O O . THR A 1 327 ? 9.164 7.391 -14.513 1.00 96.75 327 THR A O 1
ATOM 2440 N N . HIS A 1 328 ? 9.461 7.878 -16.682 1.00 96.69 328 HIS A N 1
ATOM 2441 C CA . HIS A 1 328 ? 10.764 8.503 -16.513 1.00 96.69 328 HIS A CA 1
ATOM 2442 C C . HIS A 1 328 ? 10.711 9.667 -15.512 1.00 96.69 328 HIS A C 1
ATOM 2444 O O . HIS A 1 328 ? 9.757 10.455 -15.535 1.00 96.69 328 HIS A O 1
ATOM 2450 N N . CYS A 1 329 ? 11.724 9.751 -14.643 1.00 94.50 329 CYS A N 1
ATOM 2451 C CA . CYS A 1 329 ? 11.793 10.660 -13.489 1.00 94.50 329 CYS A CA 1
ATOM 2452 C C . CYS A 1 329 ? 10.624 10.539 -12.496 1.00 94.50 329 CYS A C 1
ATOM 2454 O O . CYS A 1 329 ? 10.411 11.448 -11.709 1.00 94.50 329 CYS A O 1
ATOM 2456 N N . VAL A 1 330 ? 9.818 9.469 -12.573 1.00 95.50 330 VAL A N 1
ATOM 2457 C CA . VAL A 1 330 ? 8.699 9.167 -11.659 1.00 95.50 330 VAL A CA 1
ATOM 2458 C C . VAL A 1 330 ? 7.784 10.361 -11.330 1.00 95.50 330 VAL A C 1
ATOM 2460 O O . VAL A 1 330 ? 7.180 10.417 -10.262 1.00 95.50 330 VAL A O 1
ATOM 2463 N N . GLU A 1 331 ? 7.632 11.284 -12.291 1.00 95.38 331 GLU A N 1
ATOM 2464 C CA . GLU A 1 331 ? 6.963 12.576 -12.082 1.00 95.38 331 GLU A CA 1
ATOM 2465 C C . GLU A 1 331 ? 5.553 12.398 -11.479 1.00 95.38 331 GLU A C 1
ATOM 2467 O O . GLU A 1 331 ? 4.801 11.530 -11.912 1.00 95.38 331 GLU A O 1
ATOM 2472 N N . TRP A 1 332 ? 5.137 13.206 -10.509 1.00 95.81 332 TRP A N 1
ATOM 2473 C CA . TRP A 1 332 ? 3.889 13.017 -9.769 1.00 95.81 332 TRP A CA 1
ATOM 2474 C C . TRP A 1 332 ? 3.309 14.352 -9.249 1.00 95.81 332 TRP A C 1
ATOM 2476 O O . TRP A 1 332 ? 3.283 14.617 -8.049 1.00 95.81 332 TRP A O 1
ATOM 2486 N N . ASP A 1 333 ? 2.802 15.199 -10.152 1.00 95.56 333 ASP A N 1
ATOM 2487 C CA . ASP A 1 333 ? 2.316 16.563 -9.867 1.00 95.56 333 ASP A CA 1
ATOM 2488 C C . ASP A 1 333 ? 1.158 16.675 -8.854 1.00 95.56 333 ASP A C 1
ATOM 2490 O O . ASP A 1 333 ? 0.885 17.773 -8.369 1.00 95.56 333 ASP A O 1
ATOM 2494 N N . ASP A 1 334 ? 0.393 15.614 -8.582 1.00 96.50 334 ASP A N 1
ATOM 2495 C CA . ASP A 1 334 ? -0.777 15.683 -7.694 1.00 96.50 334 ASP A CA 1
ATOM 2496 C C . ASP A 1 334 ? -1.120 14.338 -7.032 1.00 96.50 334 ASP A C 1
ATOM 2498 O O . ASP A 1 334 ? -0.374 13.374 -7.120 1.00 96.50 334 ASP A O 1
ATOM 2502 N N . TRP A 1 335 ? -2.250 14.259 -6.322 1.00 97.75 335 TRP A N 1
ATOM 2503 C CA . TRP A 1 335 ? -2.629 13.064 -5.560 1.00 97.75 335 TRP A CA 1
ATOM 2504 C C . TRP A 1 335 ? -2.859 11.808 -6.419 1.00 97.75 335 TRP A C 1
ATOM 2506 O O . TRP A 1 335 ? -2.520 10.706 -5.988 1.00 97.75 335 TRP A O 1
ATOM 2516 N N . SER A 1 336 ? -3.498 11.934 -7.588 1.00 97.12 336 SER A N 1
ATOM 2517 C CA . SER A 1 336 ? -4.101 10.769 -8.259 1.00 97.12 336 SER A CA 1
ATOM 2518 C C . SER A 1 336 ? -4.369 10.910 -9.760 1.00 97.12 336 SER A C 1
ATOM 2520 O O . SER A 1 336 ? -4.850 9.956 -10.377 1.00 97.12 336 SER A O 1
ATOM 2522 N N . THR A 1 337 ? -4.101 12.054 -10.395 1.00 97.38 337 THR A N 1
ATOM 2523 C CA . THR A 1 337 ? -4.385 12.258 -11.828 1.00 97.38 337 THR A CA 1
ATOM 2524 C C . THR A 1 337 ? -3.635 11.251 -12.682 1.00 97.38 337 THR A C 1
ATOM 2526 O O . THR A 1 337 ? -4.225 10.665 -13.594 1.00 97.38 337 THR A O 1
ATOM 2529 N N . ARG A 1 338 ? -2.368 10.975 -12.359 1.00 95.88 338 ARG A N 1
ATOM 2530 C CA . ARG A 1 338 ? -1.606 9.923 -13.033 1.00 95.88 338 ARG A CA 1
ATOM 2531 C C . ARG A 1 338 ? -2.212 8.546 -12.812 1.00 95.88 338 ARG A C 1
ATOM 2533 O O . ARG A 1 338 ? -2.461 7.855 -13.801 1.00 95.88 338 ARG A O 1
ATOM 2540 N N . ALA A 1 339 ? -2.544 8.222 -11.562 1.00 97.12 339 ALA A N 1
ATOM 2541 C CA . ALA A 1 339 ? -3.146 6.940 -11.219 1.00 97.12 339 ALA A CA 1
ATOM 2542 C C . ALA A 1 339 ? -4.470 6.679 -11.969 1.00 97.12 339 ALA A C 1
ATOM 2544 O O . ALA A 1 339 ? -4.832 5.553 -12.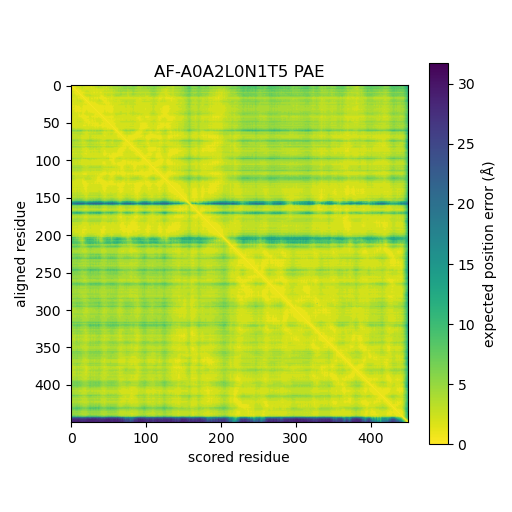290 1.00 97.12 339 ALA A O 1
ATOM 2545 N N . LYS A 1 340 ? -5.217 7.744 -12.291 1.00 97.44 340 LYS A N 1
ATOM 2546 C CA . LYS A 1 340 ? -6.444 7.677 -13.104 1.00 97.44 340 LYS A CA 1
ATOM 2547 C C . LYS A 1 340 ? -6.184 7.626 -14.610 1.00 97.44 340 LYS A C 1
ATOM 2549 O O . LYS A 1 340 ? -7.008 7.100 -15.355 1.00 97.44 340 LYS A O 1
ATOM 2554 N N . THR A 1 341 ? -5.059 8.170 -15.064 1.00 97.62 341 THR A N 1
ATOM 2555 C CA . THR A 1 341 ? -4.704 8.241 -16.488 1.00 97.62 341 THR A CA 1
ATOM 2556 C C . THR A 1 341 ? -4.194 6.897 -17.006 1.00 97.62 341 THR A C 1
ATOM 2558 O O . THR A 1 341 ? -4.561 6.476 -18.104 1.00 97.62 341 THR A O 1
ATOM 2561 N N . LYS A 1 342 ? -3.390 6.178 -16.221 1.00 97.00 342 LYS A N 1
ATOM 2562 C CA . LYS A 1 342 ? -2.797 4.894 -16.624 1.00 97.00 342 LYS A CA 1
ATOM 2563 C C . LYS A 1 342 ? -3.842 3.808 -16.974 1.00 97.00 342 LYS A C 1
ATOM 2565 O O . LYS A 1 342 ? -3.744 3.257 -18.079 1.00 97.00 342 LYS A O 1
ATOM 2570 N N . PRO A 1 343 ? -4.918 3.579 -16.186 1.00 95.94 343 PRO A N 1
ATOM 2571 C CA . PRO A 1 343 ? -5.990 2.641 -16.542 1.00 95.94 343 PRO A CA 1
ATOM 2572 C C . PRO A 1 343 ? -6.701 2.960 -17.854 1.00 95.94 343 PRO A C 1
ATOM 2574 O O . PRO A 1 343 ? -7.015 2.044 -18.616 1.00 95.94 343 PRO A O 1
ATOM 2577 N N . ALA A 1 344 ? -6.900 4.246 -18.171 1.00 92.75 344 ALA A N 1
ATOM 2578 C CA . ALA A 1 344 ? -7.494 4.665 -19.443 1.00 92.75 344 ALA A CA 1
ATOM 2579 C C . ALA A 1 344 ? -6.639 4.257 -20.660 1.00 92.75 344 ALA A C 1
ATOM 2581 O O . ALA A 1 344 ? -7.138 4.207 -21.784 1.00 92.75 344 ALA A O 1
ATOM 2582 N N . ASN A 1 345 ? -5.368 3.917 -20.432 1.00 95.19 345 ASN A N 1
ATOM 2583 C CA . ASN A 1 345 ? -4.405 3.491 -21.440 1.00 95.19 345 ASN A CA 1
ATOM 2584 C C . ASN A 1 345 ? -4.045 1.992 -21.349 1.00 95.19 345 ASN A C 1
ATOM 2586 O O . ASN A 1 345 ? -3.183 1.527 -22.100 1.00 95.19 345 ASN A O 1
ATOM 2590 N N . GLY A 1 346 ? -4.733 1.228 -20.489 1.00 94.56 346 GLY A N 1
ATOM 2591 C CA . GLY A 1 346 ? -4.554 -0.220 -20.314 1.00 94.56 346 GLY A CA 1
ATOM 2592 C C . GLY A 1 346 ? -3.499 -0.625 -19.279 1.00 94.56 346 GLY A C 1
ATOM 2593 O O . GLY A 1 346 ? -3.295 -1.819 -19.067 1.00 94.56 346 GLY A O 1
ATOM 2594 N N . ILE A 1 347 ? -2.866 0.342 -18.613 1.00 97.31 347 ILE A N 1
ATOM 2595 C CA . ILE A 1 347 ? -1.871 0.103 -17.565 1.00 97.31 347 ILE A CA 1
ATOM 2596 C C . ILE A 1 347 ? -2.592 -0.050 -16.223 1.00 97.31 347 ILE A C 1
ATOM 2598 O O . ILE A 1 347 ? -3.453 0.755 -15.878 1.00 97.31 347 ILE A O 1
ATOM 2602 N N . ARG A 1 348 ? -2.266 -1.110 -15.481 1.00 97.06 348 ARG A N 1
ATOM 2603 C CA . ARG A 1 348 ? -2.885 -1.439 -14.188 1.00 97.06 348 ARG A CA 1
ATOM 2604 C C . ARG A 1 348 ? -1.879 -1.709 -13.077 1.00 97.06 348 ARG A C 1
ATOM 2606 O O . ARG A 1 348 ? -2.317 -1.973 -11.963 1.00 97.06 348 ARG A O 1
ATOM 2613 N N . LEU A 1 349 ? -0.579 -1.681 -13.357 1.00 98.25 349 LEU A N 1
ATOM 2614 C CA . LEU A 1 349 ? 0.480 -1.788 -12.357 1.00 98.25 349 LEU A CA 1
ATOM 2615 C C . LEU A 1 349 ? 1.429 -0.593 -12.492 1.00 98.25 349 LEU A C 1
ATOM 2617 O O . LEU A 1 349 ? 2.072 -0.406 -13.524 1.00 98.25 349 LEU A O 1
ATOM 2621 N N . ASP A 1 350 ? 1.510 0.191 -11.431 1.00 97.94 350 ASP A N 1
ATOM 2622 C CA . ASP A 1 350 ? 2.358 1.364 -11.284 1.00 97.94 350 ASP A CA 1
ATOM 2623 C C . ASP A 1 350 ? 3.591 1.022 -10.450 1.00 97.94 350 ASP A C 1
ATOM 2625 O O . ASP A 1 350 ? 3.477 0.347 -9.423 1.00 97.94 350 ASP A O 1
ATOM 2629 N N . THR A 1 351 ? 4.752 1.518 -10.875 1.00 98.00 351 THR A N 1
ATOM 2630 C CA . THR A 1 351 ? 6.010 1.402 -10.123 1.00 98.00 351 THR A CA 1
ATOM 2631 C C . THR A 1 351 ? 6.665 2.760 -9.824 1.00 98.00 351 THR A C 1
ATOM 2633 O O . THR A 1 351 ? 7.841 2.806 -9.460 1.00 98.00 351 THR A O 1
ATOM 2636 N N . ASP A 1 352 ? 5.895 3.856 -9.916 1.00 97.00 352 ASP A N 1
ATOM 2637 C CA . ASP A 1 352 ? 6.361 5.248 -9.785 1.00 97.00 352 ASP A CA 1
ATOM 2638 C C . ASP A 1 352 ? 6.518 5.682 -8.313 1.00 97.00 352 ASP A C 1
ATOM 2640 O O . ASP A 1 352 ? 7.246 6.624 -8.019 1.00 97.00 352 ASP A O 1
ATOM 2644 N N . TYR A 1 353 ? 5.899 4.987 -7.347 1.00 97.25 353 TYR A N 1
ATOM 2645 C CA . TYR A 1 353 ? 6.220 5.206 -5.928 1.00 97.25 353 TYR A CA 1
ATOM 2646 C C . TYR A 1 353 ? 7.619 4.671 -5.628 1.00 97.25 353 TYR A C 1
ATOM 2648 O O . TYR A 1 353 ? 7.802 3.466 -5.457 1.00 97.25 353 TYR A O 1
ATOM 2656 N N . TYR A 1 354 ? 8.592 5.571 -5.554 1.00 96.19 354 TYR A N 1
ATOM 2657 C CA . TYR A 1 354 ? 10.013 5.263 -5.655 1.00 96.19 354 TYR A CA 1
ATOM 2658 C C . TYR A 1 354 ? 10.766 5.708 -4.396 1.00 96.19 354 TYR A C 1
ATOM 2660 O O . TYR A 1 354 ? 10.577 6.830 -3.940 1.00 96.19 354 TYR A O 1
ATOM 2668 N N . PHE A 1 355 ? 11.584 4.849 -3.774 1.00 96.19 355 PHE A N 1
ATOM 2669 C CA . PHE A 1 355 ? 12.348 5.255 -2.586 1.00 96.19 355 PHE A CA 1
ATOM 2670 C C . PHE A 1 355 ? 13.580 6.072 -3.007 1.00 96.19 355 PHE A C 1
ATOM 2672 O O . PHE A 1 355 ? 14.664 5.529 -3.210 1.00 96.19 355 PHE A O 1
ATOM 2679 N N . TYR A 1 356 ? 13.386 7.374 -3.189 1.00 94.38 356 TYR A N 1
ATOM 2680 C CA . TYR A 1 356 ? 14.340 8.333 -3.754 1.00 94.38 356 TYR A CA 1
ATOM 2681 C C . TYR A 1 356 ? 14.065 9.731 -3.176 1.00 94.38 356 TYR A C 1
ATOM 2683 O O . TYR A 1 356 ? 12.940 9.951 -2.722 1.00 94.38 356 TYR A O 1
ATOM 2691 N N . PRO A 1 357 ? 15.057 10.644 -3.117 1.00 94.00 357 PRO A N 1
ATOM 2692 C CA . PRO A 1 357 ? 16.473 10.476 -3.471 1.00 94.00 357 PRO A CA 1
ATOM 2693 C C . PRO A 1 357 ? 17.318 9.852 -2.355 1.00 94.00 357 PRO A C 1
ATOM 2695 O O . PRO A 1 357 ? 16.819 9.325 -1.356 1.00 94.00 357 PRO A O 1
ATOM 2698 N N . SER A 1 358 ? 18.645 9.887 -2.512 1.00 94.56 358 SER A N 1
ATOM 2699 C CA . SER A 1 358 ? 19.597 9.383 -1.509 1.00 94.56 358 SER A CA 1
ATOM 2700 C C . SER A 1 358 ? 19.552 10.128 -0.168 1.00 94.56 358 SER A C 1
ATOM 2702 O O . SER A 1 358 ? 19.786 9.521 0.879 1.00 94.56 358 SER A O 1
ATOM 2704 N N . ASN A 1 359 ? 19.199 11.416 -0.161 1.00 92.00 359 ASN A N 1
ATOM 2705 C CA . ASN A 1 359 ? 19.001 12.212 1.057 1.00 92.00 359 ASN A CA 1
ATOM 2706 C C . ASN A 1 359 ? 17.772 11.757 1.869 1.00 92.00 359 ASN A C 1
ATOM 2708 O O . ASN A 1 359 ? 17.794 11.839 3.098 1.00 92.00 359 ASN A O 1
ATOM 2712 N N . PHE A 1 360 ? 16.739 11.244 1.202 1.00 93.94 360 PHE A N 1
ATOM 2713 C CA . PHE A 1 360 ? 15.552 10.636 1.803 1.00 93.94 360 PHE A CA 1
ATOM 2714 C C . PHE A 1 360 ? 15.824 9.190 2.224 1.00 93.94 360 PHE A C 1
ATOM 2716 O O . PHE A 1 360 ? 15.596 8.795 3.373 1.00 93.94 360 PHE A O 1
ATOM 2723 N N . THR A 1 361 ? 16.408 8.415 1.314 1.00 95.00 361 THR A N 1
ATOM 2724 C CA . THR A 1 361 ? 16.667 6.985 1.500 1.00 95.00 361 THR A CA 1
ATOM 2725 C C . THR A 1 361 ? 17.711 6.726 2.572 1.00 95.00 361 THR A C 1
ATOM 2727 O O . THR A 1 361 ? 17.487 5.908 3.464 1.00 95.00 361 THR A O 1
ATOM 2730 N N . ARG A 1 362 ? 18.830 7.459 2.541 1.00 95.44 362 ARG A N 1
ATOM 2731 C CA . ARG A 1 362 ? 19.955 7.350 3.485 1.00 95.44 362 ARG A CA 1
ATOM 2732 C C . ARG A 1 362 ? 20.449 5.916 3.690 1.00 95.44 362 ARG A C 1
ATOM 2734 O O . ARG A 1 362 ? 20.699 5.519 4.829 1.00 95.44 362 ARG A O 1
ATOM 2741 N N . ASP A 1 363 ? 20.536 5.150 2.603 1.00 96.88 363 ASP A N 1
ATOM 2742 C CA . ASP A 1 363 ? 20.895 3.724 2.621 1.00 96.88 363 ASP A CA 1
ATOM 2743 C C . ASP A 1 363 ? 20.072 2.904 3.643 1.00 96.88 363 ASP A C 1
ATOM 2745 O O . ASP A 1 363 ? 20.572 2.002 4.315 1.00 96.88 363 ASP A O 1
ATOM 2749 N N . ARG A 1 364 ? 18.797 3.271 3.843 1.00 96.94 364 ARG A N 1
ATOM 2750 C CA . ARG A 1 364 ? 17.898 2.609 4.793 1.00 96.94 364 ARG A CA 1
ATOM 2751 C C . ARG A 1 364 ? 17.069 1.539 4.083 1.00 96.94 364 ARG A C 1
ATOM 2753 O O . ARG A 1 364 ? 16.225 1.888 3.258 1.00 96.94 364 ARG A O 1
ATOM 2760 N N . PRO A 1 365 ? 17.183 0.259 4.471 1.00 97.25 365 PRO A N 1
ATOM 2761 C CA . PRO A 1 365 ? 16.244 -0.762 4.032 1.00 97.25 365 PRO A CA 1
ATOM 2762 C C . PRO A 1 365 ? 14.887 -0.576 4.719 1.00 97.25 365 PRO A C 1
ATOM 2764 O O . PRO A 1 365 ? 14.819 -0.396 5.938 1.00 97.25 365 PRO A O 1
ATOM 2767 N N . GLY A 1 366 ? 13.796 -0.646 3.959 1.00 96.81 366 GLY A N 1
ATOM 2768 C CA . GLY A 1 366 ? 12.448 -0.580 4.519 1.00 96.81 366 GLY A CA 1
ATOM 2769 C C . GLY A 1 366 ? 11.381 -0.116 3.534 1.00 96.81 366 GLY A C 1
ATOM 2770 O O . GLY A 1 366 ? 11.625 0.054 2.344 1.00 96.81 366 GLY A O 1
ATOM 2771 N N . TYR A 1 367 ? 10.191 0.098 4.080 1.00 97.81 367 TYR A N 1
ATOM 2772 C CA . TYR A 1 367 ? 8.986 0.547 3.403 1.00 97.81 367 TYR A CA 1
ATOM 2773 C C . TYR A 1 367 ? 8.702 1.995 3.819 1.00 97.81 367 TYR A C 1
ATOM 2775 O O . TYR A 1 367 ? 8.042 2.234 4.833 1.00 97.81 367 TYR A O 1
ATOM 2783 N N . PHE A 1 368 ? 9.202 2.982 3.068 1.00 97.69 368 PHE A N 1
ATOM 2784 C CA . PHE A 1 368 ? 8.957 4.402 3.382 1.00 97.69 368 PHE A CA 1
ATOM 2785 C C . PHE A 1 368 ? 7.455 4.746 3.388 1.00 97.69 368 PHE A C 1
ATOM 2787 O O . PHE A 1 368 ? 6.999 5.562 4.186 1.00 97.69 368 PHE A O 1
ATOM 2794 N N . ASN A 1 369 ? 6.662 4.042 2.575 1.00 97.62 369 ASN A N 1
ATOM 2795 C CA . ASN A 1 369 ? 5.203 4.126 2.537 1.00 97.62 369 ASN A CA 1
ATOM 2796 C C . ASN A 1 369 ? 4.494 3.020 3.352 1.00 97.62 369 ASN A C 1
ATOM 2798 O O . ASN A 1 369 ? 3.322 2.715 3.137 1.00 97.62 369 ASN A O 1
ATOM 2802 N N . GLY A 1 370 ? 5.205 2.365 4.272 1.00 98.00 370 GLY A N 1
ATOM 2803 C CA . GLY A 1 370 ? 4.618 1.451 5.250 1.00 98.00 370 GLY A CA 1
ATOM 2804 C C . GLY A 1 370 ? 3.961 0.189 4.683 1.00 98.00 370 GLY A C 1
ATOM 2805 O O . GLY A 1 370 ? 3.162 -0.423 5.391 1.00 98.00 370 GLY A O 1
ATOM 2806 N N . THR A 1 371 ? 4.264 -0.221 3.449 1.00 97.75 371 THR A N 1
ATOM 2807 C CA . THR A 1 371 ? 3.706 -1.437 2.843 1.00 97.75 371 THR A CA 1
ATOM 2808 C C . THR A 1 371 ? 4.729 -2.188 1.993 1.00 97.75 371 THR A C 1
ATOM 2810 O O . THR A 1 371 ? 5.524 -1.594 1.265 1.00 97.75 371 THR A O 1
ATOM 2813 N N . GLY A 1 372 ? 4.684 -3.514 2.077 1.00 96.19 372 GLY A N 1
ATOM 2814 C CA . GLY A 1 372 ? 5.291 -4.427 1.115 1.00 96.19 372 GLY A CA 1
ATOM 2815 C C . GLY A 1 372 ? 4.256 -5.058 0.180 1.00 96.19 372 GLY A C 1
ATOM 2816 O O . GLY A 1 372 ? 4.609 -5.881 -0.651 1.00 96.19 372 GLY A O 1
ATOM 2817 N N . GLN A 1 373 ? 2.970 -4.739 0.312 1.00 95.62 373 GLN A N 1
ATOM 2818 C CA . GLN A 1 373 ? 1.897 -5.349 -0.473 1.00 95.62 373 GLN A CA 1
ATOM 2819 C C . GLN A 1 373 ? 1.507 -4.484 -1.675 1.00 95.62 373 GLN A C 1
ATOM 2821 O O . GLN A 1 373 ? 1.461 -3.254 -1.603 1.00 95.62 373 GLN A O 1
ATOM 2826 N N . ILE A 1 374 ? 1.126 -5.135 -2.770 1.00 96.62 374 ILE A N 1
ATOM 2827 C CA . ILE A 1 374 ? 0.597 -4.468 -3.963 1.00 96.62 374 ILE A CA 1
ATOM 2828 C C . ILE A 1 374 ? -0.917 -4.292 -3.786 1.00 96.62 374 ILE A C 1
ATOM 2830 O O . ILE A 1 374 ? -1.656 -5.272 -3.691 1.00 96.62 374 ILE A O 1
ATOM 2834 N N . MET A 1 375 ? -1.395 -3.048 -3.731 1.00 95.38 375 MET A N 1
ATOM 2835 C CA . MET A 1 375 ? -2.824 -2.718 -3.613 1.00 95.38 375 MET A CA 1
ATOM 2836 C C . MET A 1 375 ? -3.187 -1.585 -4.555 1.00 95.38 375 MET A C 1
ATOM 2838 O O . MET A 1 375 ? -2.318 -0.871 -5.041 1.00 95.38 375 MET A O 1
ATOM 2842 N N . ARG A 1 376 ? -4.484 -1.417 -4.794 1.00 97.69 376 ARG A N 1
ATOM 2843 C CA . ARG A 1 376 ? -4.994 -0.342 -5.636 1.00 97.69 376 ARG A CA 1
ATOM 2844 C C . ARG A 1 376 ? -4.861 1.028 -4.979 1.00 97.69 376 ARG A C 1
ATOM 2846 O O . ARG A 1 376 ? -4.994 1.134 -3.760 1.00 97.69 376 ARG A O 1
ATOM 2853 N N . PHE A 1 377 ? -4.664 2.053 -5.799 1.00 98.38 377 PHE A N 1
ATOM 2854 C CA . PHE A 1 377 ? -4.758 3.446 -5.376 1.00 98.38 377 PHE A CA 1
ATOM 2855 C C . PHE A 1 377 ? -6.185 3.821 -4.953 1.00 98.38 377 PHE A C 1
ATOM 2857 O O . PHE A 1 377 ? -7.171 3.213 -5.378 1.00 98.38 377 PHE A O 1
ATOM 2864 N N . ALA A 1 378 ? -6.291 4.872 -4.148 1.00 98.06 378 ALA A N 1
ATOM 2865 C CA . ALA A 1 378 ? -7.526 5.548 -3.793 1.00 98.06 378 ALA A CA 1
ATOM 2866 C C . ALA A 1 378 ? -7.458 7.030 -4.189 1.00 98.06 378 ALA A C 1
ATOM 2868 O O . ALA A 1 378 ? -6.434 7.695 -4.002 1.00 98.06 378 ALA A O 1
ATOM 2869 N N . ASP A 1 379 ? -8.558 7.559 -4.720 1.00 97.50 379 ASP A N 1
ATOM 2870 C CA . ASP A 1 379 ? -8.704 8.987 -4.991 1.00 97.50 379 ASP A CA 1
ATOM 2871 C C . ASP A 1 379 ? -8.956 9.775 -3.689 1.00 97.50 379 ASP A C 1
ATOM 2873 O O . ASP A 1 379 ? -9.132 9.202 -2.611 1.00 97.50 379 ASP A O 1
ATOM 2877 N N . ALA A 1 380 ? -8.958 11.105 -3.765 1.00 95.25 380 ALA A N 1
ATOM 2878 C CA . ALA A 1 380 ? -9.114 11.985 -2.606 1.00 95.25 380 ALA A CA 1
ATOM 2879 C C . ALA A 1 380 ? -10.464 11.809 -1.879 1.00 95.25 380 ALA A C 1
ATOM 2881 O O . ALA A 1 380 ? -10.576 12.132 -0.696 1.00 95.25 380 ALA A O 1
ATOM 2882 N N . ASP A 1 381 ? -11.479 11.287 -2.571 1.00 94.56 381 ASP A N 1
ATOM 2883 C CA . ASP A 1 381 ? -12.795 10.952 -2.016 1.00 94.56 381 ASP A CA 1
ATOM 2884 C C . ASP A 1 381 ? -12.880 9.519 -1.449 1.00 94.56 381 ASP A C 1
ATOM 2886 O O . ASP A 1 381 ? -13.928 9.113 -0.946 1.00 94.56 381 ASP A O 1
ATOM 2890 N N . GLY A 1 382 ? -11.784 8.754 -1.508 1.00 93.44 382 GLY A N 1
ATOM 2891 C CA . GLY A 1 382 ? -11.705 7.365 -1.058 1.00 93.44 382 GLY A CA 1
ATOM 2892 C C . GLY A 1 382 ? -12.195 6.334 -2.079 1.00 93.44 382 GLY A C 1
ATOM 2893 O O . GLY A 1 382 ? -12.182 5.138 -1.779 1.00 93.44 382 GLY A O 1
ATOM 2894 N N . SER A 1 383 ? -12.617 6.750 -3.277 1.00 96.00 383 SER A N 1
ATOM 2895 C CA . SER A 1 383 ? -12.939 5.816 -4.357 1.00 96.00 383 SER A CA 1
ATOM 2896 C C . SER A 1 383 ? -11.692 5.051 -4.804 1.00 96.00 383 SER A C 1
ATOM 2898 O O . SER A 1 383 ? -10.595 5.596 -4.891 1.00 96.00 383 SER A O 1
ATOM 2900 N N . VAL A 1 384 ? -11.852 3.755 -5.072 1.00 97.38 384 VAL A N 1
ATOM 2901 C CA . VAL A 1 384 ? -10.746 2.906 -5.531 1.00 97.38 384 VAL A CA 1
ATOM 2902 C C . VAL A 1 384 ? -10.469 3.189 -7.005 1.00 97.38 384 VAL A C 1
ATOM 2904 O O . VAL A 1 384 ? -11.368 3.079 -7.839 1.00 97.38 384 VAL A O 1
ATOM 2907 N N . ILE A 1 385 ? -9.215 3.482 -7.327 1.00 98.19 385 ILE A N 1
ATOM 2908 C CA . ILE A 1 385 ? -8.714 3.627 -8.694 1.00 98.19 385 ILE A CA 1
ATOM 2909 C C . ILE A 1 385 ? -8.217 2.257 -9.160 1.00 98.19 385 ILE A C 1
ATOM 2911 O O . ILE A 1 385 ? -7.532 1.555 -8.420 1.00 98.19 385 ILE A O 1
ATOM 2915 N N . ASP A 1 386 ? -8.567 1.837 -10.378 1.00 97.12 386 ASP A N 1
ATOM 2916 C CA . ASP A 1 386 ? -8.224 0.499 -10.885 1.00 97.12 386 ASP A CA 1
ATOM 2917 C C . ASP A 1 386 ? -6.773 0.368 -11.389 1.00 97.12 386 ASP A C 1
ATOM 2919 O O . ASP A 1 386 ? -6.509 -0.172 -12.464 1.00 97.12 386 ASP A O 1
ATOM 2923 N N . GLU A 1 387 ? -5.833 0.846 -10.580 1.00 98.12 387 GLU A N 1
ATOM 2924 C CA . GLU A 1 387 ? -4.396 0.713 -10.770 1.00 98.12 387 GLU A CA 1
ATOM 2925 C C . GLU A 1 387 ? -3.735 0.286 -9.462 1.00 98.12 387 GLU A C 1
ATOM 2927 O O . GLU A 1 387 ? -3.987 0.865 -8.407 1.00 98.12 387 GLU A O 1
ATOM 2932 N N . TYR A 1 388 ? -2.900 -0.743 -9.538 1.00 98.44 388 TYR A N 1
ATOM 2933 C CA . TYR A 1 388 ? -2.142 -1.290 -8.429 1.00 98.44 388 TYR A CA 1
ATOM 2934 C C . TYR A 1 388 ? -0.817 -0.551 -8.251 1.00 98.44 388 TYR A C 1
ATOM 2936 O O . TYR A 1 388 ? -0.030 -0.448 -9.182 1.00 98.44 388 TYR A O 1
ATOM 2944 N N . GLN A 1 389 ? -0.544 -0.122 -7.027 1.00 98.00 389 GLN A N 1
ATOM 2945 C CA . GLN A 1 389 ? 0.714 0.465 -6.594 1.00 98.00 389 GLN A CA 1
ATOM 2946 C C . GLN A 1 389 ? 1.690 -0.641 -6.172 1.00 98.00 389 GLN A C 1
ATOM 2948 O O . GLN A 1 389 ? 1.503 -1.280 -5.128 1.00 98.00 389 GLN A O 1
ATOM 2953 N N . ALA A 1 390 ? 2.748 -0.837 -6.954 1.00 97.75 390 ALA A N 1
ATOM 2954 C CA . ALA A 1 390 ? 3.918 -1.628 -6.597 1.00 97.75 390 ALA A CA 1
ATOM 2955 C C . ALA A 1 390 ? 5.084 -0.685 -6.291 1.00 97.75 390 ALA A C 1
ATOM 2957 O O . ALA A 1 390 ? 5.881 -0.334 -7.154 1.00 97.75 390 ALA A O 1
ATOM 2958 N N . THR A 1 391 ? 5.167 -0.256 -5.032 1.00 97.62 391 THR A N 1
ATOM 2959 C CA . THR A 1 391 ? 6.242 0.624 -4.564 1.00 97.62 391 THR A CA 1
ATOM 2960 C C . THR A 1 391 ? 7.600 0.012 -4.863 1.00 97.62 391 THR A C 1
ATOM 2962 O O . THR A 1 391 ? 7.813 -1.163 -4.580 1.00 97.62 391 THR A O 1
ATOM 2965 N N . THR A 1 392 ? 8.510 0.812 -5.404 1.00 98.31 392 THR A N 1
ATOM 2966 C CA . THR A 1 392 ? 9.896 0.439 -5.643 1.00 98.31 392 THR A CA 1
ATOM 2967 C C . THR A 1 392 ? 10.726 0.706 -4.393 1.00 98.31 392 THR A C 1
ATOM 2969 O O . THR A 1 392 ? 11.076 1.848 -4.093 1.00 98.31 392 THR A O 1
ATOM 2972 N N . GLN A 1 393 ? 11.024 -0.356 -3.643 1.00 97.75 393 GLN A N 1
ATOM 2973 C CA . GLN A 1 393 ? 11.845 -0.285 -2.428 1.00 97.75 393 GLN A CA 1
ATOM 2974 C C . GLN A 1 393 ? 13.343 -0.435 -2.710 1.00 97.75 393 GLN A C 1
ATOM 2976 O O . GLN A 1 393 ? 14.156 -0.044 -1.871 1.00 97.75 393 GLN A O 1
ATOM 2981 N N . LEU A 1 394 ? 13.697 -1.051 -3.842 1.00 98.25 394 LEU A N 1
ATOM 2982 C CA . LEU A 1 394 ? 15.073 -1.347 -4.231 1.00 98.25 394 LEU A CA 1
ATOM 2983 C C . LEU A 1 394 ? 15.427 -0.522 -5.472 1.00 98.25 394 LEU A C 1
ATOM 2985 O O . LEU A 1 394 ? 14.820 -0.712 -6.521 1.00 98.25 394 LEU A O 1
ATOM 2989 N N . THR A 1 395 ? 16.407 0.364 -5.367 1.00 97.19 395 THR A N 1
ATOM 2990 C CA . THR A 1 395 ? 16.887 1.208 -6.467 1.00 97.19 395 THR A CA 1
ATOM 2991 C C . THR A 1 395 ? 18.408 1.104 -6.572 1.00 97.19 395 THR A C 1
ATOM 2993 O O . THR A 1 395 ? 19.086 0.764 -5.595 1.00 97.19 395 THR A O 1
ATOM 2996 N N . ASP A 1 396 ? 18.975 1.373 -7.746 1.00 96.75 396 ASP A N 1
ATOM 2997 C CA . ASP A 1 396 ? 20.428 1.499 -7.937 1.00 96.75 396 ASP A CA 1
ATOM 2998 C C . ASP A 1 396 ? 20.925 2.954 -7.971 1.00 96.75 396 ASP A C 1
ATOM 3000 O O . ASP A 1 396 ? 22.132 3.183 -8.041 1.00 96.75 396 ASP A O 1
ATOM 3004 N N . GLU A 1 397 ? 20.025 3.931 -7.834 1.00 94.75 397 GLU A N 1
ATOM 3005 C CA . GLU A 1 397 ? 20.348 5.363 -7.896 1.00 94.75 397 GLU A CA 1
ATOM 3006 C C . GLU A 1 397 ? 20.104 6.135 -6.587 1.00 94.75 397 GLU A C 1
ATOM 3008 O O . GLU A 1 397 ? 20.615 7.239 -6.411 1.00 94.75 397 GLU A O 1
ATOM 3013 N N . SER A 1 398 ? 19.414 5.547 -5.602 1.00 95.31 398 SER A N 1
ATOM 3014 C CA . SER A 1 398 ? 19.113 6.224 -4.324 1.00 95.31 398 SER A CA 1
ATOM 3015 C C . SER A 1 398 ? 20.187 6.018 -3.249 1.00 95.31 398 SER A C 1
ATOM 3017 O O . SER A 1 398 ? 19.933 6.207 -2.058 1.00 95.31 398 SER A O 1
ATOM 3019 N N . GLY A 1 399 ? 21.398 5.607 -3.638 1.00 95.69 399 GLY A N 1
ATOM 3020 C CA . GLY A 1 399 ? 22.511 5.376 -2.710 1.00 95.69 399 GLY A CA 1
ATOM 3021 C C . GLY A 1 399 ? 22.315 4.181 -1.770 1.00 95.69 399 GLY A C 1
ATOM 3022 O O . GLY A 1 399 ? 22.884 4.169 -0.681 1.00 95.69 399 GLY A O 1
ATOM 3023 N N . GLN A 1 400 ? 21.495 3.203 -2.164 1.00 97.00 400 GLN A N 1
ATOM 3024 C CA . GLN A 1 400 ? 21.299 1.962 -1.416 1.00 97.00 400 GLN A CA 1
ATOM 3025 C C . GLN A 1 400 ? 22.447 0.970 -1.647 1.00 97.00 400 GLN A C 1
ATOM 3027 O O . GLN A 1 400 ? 22.929 0.779 -2.764 1.00 97.00 400 GLN A O 1
ATOM 3032 N N . SER A 1 401 ? 22.842 0.276 -0.588 1.00 96.50 401 SER A N 1
ATOM 3033 C CA . SER A 1 401 ? 23.839 -0.786 -0.606 1.00 96.50 401 SER A CA 1
ATOM 3034 C C . SER A 1 401 ? 23.196 -2.124 -0.977 1.00 96.50 401 SER A C 1
ATOM 3036 O O . SER A 1 401 ? 22.270 -2.596 -0.307 1.00 96.50 401 SER A O 1
ATOM 3038 N N . HIS A 1 402 ? 23.745 -2.800 -1.988 1.00 96.00 402 HIS A N 1
ATOM 3039 C CA . HIS A 1 402 ? 23.335 -4.146 -2.414 1.00 96.00 402 HIS A CA 1
ATOM 3040 C C . HIS A 1 402 ? 24.490 -5.147 -2.214 1.00 96.00 402 HIS A C 1
ATOM 3042 O O . HIS A 1 402 ? 25.623 -4.827 -2.576 1.00 96.00 402 HIS A O 1
ATOM 3048 N N . PRO A 1 403 ? 24.257 -6.335 -1.611 1.00 95.62 403 PRO A N 1
ATOM 3049 C CA . PRO A 1 403 ? 22.958 -6.937 -1.274 1.00 95.62 403 PRO A CA 1
ATOM 3050 C C . PRO A 1 403 ? 22.356 -6.503 0.079 1.00 95.62 403 PRO A C 1
ATOM 3052 O O . PRO A 1 403 ? 21.325 -7.039 0.475 1.00 95.62 403 PRO A O 1
ATOM 3055 N N . GLY A 1 404 ? 22.970 -5.575 0.824 1.00 95.94 404 GLY A N 1
ATOM 3056 C CA . GLY A 1 404 ? 22.547 -5.237 2.195 1.00 95.94 404 GLY A CA 1
ATOM 3057 C C . GLY A 1 404 ? 21.053 -4.905 2.338 1.00 95.94 404 GLY A C 1
ATOM 3058 O O . GLY A 1 404 ? 20.383 -5.419 3.240 1.00 95.94 404 GLY A O 1
ATOM 3059 N N . THR A 1 405 ? 20.513 -4.114 1.410 1.00 96.56 405 THR A N 1
ATOM 3060 C CA . THR A 1 405 ? 19.104 -3.694 1.407 1.00 96.56 405 THR A CA 1
ATOM 3061 C C . THR A 1 405 ? 18.151 -4.866 1.188 1.00 96.56 405 THR A C 1
ATOM 3063 O O . THR A 1 405 ? 17.275 -5.116 2.018 1.00 96.56 405 THR A O 1
ATOM 3066 N N . VAL A 1 406 ? 18.344 -5.628 0.108 1.00 97.06 406 VAL A N 1
ATOM 3067 C CA . VAL A 1 406 ? 17.488 -6.776 -0.227 1.00 97.06 406 VAL A CA 1
ATOM 3068 C C . VAL A 1 406 ? 17.573 -7.884 0.827 1.00 97.06 406 VAL A C 1
ATOM 3070 O O . VAL A 1 406 ? 16.535 -8.395 1.242 1.00 97.06 406 VAL A O 1
ATOM 3073 N N . THR A 1 407 ? 18.766 -8.197 1.344 1.00 96.44 407 THR A N 1
ATOM 3074 C CA . THR A 1 407 ? 18.939 -9.208 2.401 1.00 96.44 407 THR A CA 1
ATOM 3075 C C . THR A 1 407 ? 18.176 -8.819 3.663 1.00 96.44 407 THR A C 1
ATOM 3077 O O . THR A 1 407 ? 17.452 -9.641 4.211 1.00 96.44 407 THR A O 1
ATOM 3080 N N . THR A 1 408 ? 18.241 -7.551 4.083 1.00 97.12 408 THR A N 1
ATOM 3081 C CA . THR A 1 408 ? 17.503 -7.077 5.267 1.00 97.12 408 THR A CA 1
ATOM 3082 C C . THR A 1 408 ? 15.988 -7.253 5.110 1.00 97.12 408 THR A C 1
ATOM 3084 O O . THR A 1 408 ? 15.300 -7.639 6.059 1.00 97.12 408 THR A O 1
ATOM 3087 N N . LEU A 1 409 ? 15.449 -6.978 3.919 1.00 97.31 409 LEU A N 1
ATOM 3088 C CA . LEU A 1 409 ? 14.017 -7.106 3.634 1.00 97.31 409 LEU A CA 1
ATOM 3089 C C . LEU A 1 409 ? 13.576 -8.575 3.544 1.00 97.31 409 LEU A C 1
ATOM 3091 O O . LEU A 1 409 ? 12.537 -8.934 4.102 1.00 97.31 409 LEU A O 1
ATOM 3095 N N . LEU A 1 410 ? 14.382 -9.440 2.921 1.00 96.62 410 LEU A N 1
ATOM 3096 C CA . LEU A 1 410 ? 14.136 -10.884 2.882 1.00 96.62 410 LEU A CA 1
ATOM 3097 C C . LEU A 1 410 ? 14.240 -11.520 4.277 1.00 96.62 410 LEU A C 1
ATOM 3099 O O . LEU A 1 410 ? 13.385 -12.328 4.638 1.00 96.62 410 LEU A O 1
ATOM 3103 N N . ASP A 1 411 ? 15.201 -11.109 5.104 1.00 95.94 411 ASP A N 1
ATOM 3104 C CA . ASP A 1 411 ? 15.325 -11.559 6.495 1.00 95.94 411 ASP A CA 1
ATOM 3105 C C . ASP A 1 411 ? 14.131 -11.111 7.347 1.00 95.94 411 ASP A C 1
ATOM 3107 O O . ASP A 1 411 ? 13.656 -11.854 8.208 1.00 95.94 411 ASP A O 1
ATOM 3111 N N . ALA A 1 412 ? 13.586 -9.916 7.100 1.00 95.94 412 ALA A N 1
ATOM 3112 C CA . ALA A 1 412 ? 12.356 -9.473 7.751 1.00 95.94 412 ALA A CA 1
ATOM 3113 C C . ALA A 1 412 ? 11.135 -10.312 7.323 1.00 95.94 412 ALA A C 1
ATOM 3115 O O . ALA A 1 412 ? 10.216 -10.515 8.120 1.00 95.94 412 ALA A O 1
ATOM 3116 N N . ALA A 1 413 ? 11.125 -10.833 6.097 1.00 95.62 413 ALA A N 1
ATOM 3117 C CA . ALA A 1 413 ? 10.065 -11.716 5.633 1.00 95.62 413 ALA A CA 1
ATOM 3118 C C . ALA A 1 413 ? 10.198 -13.133 6.209 1.00 95.62 413 ALA A C 1
ATOM 3120 O O . ALA A 1 413 ? 9.264 -13.655 6.815 1.00 95.62 413 ALA A O 1
ATOM 3121 N N . TYR A 1 414 ? 11.364 -13.759 6.066 1.00 94.38 414 TYR A N 1
ATOM 3122 C CA . TYR A 1 414 ? 11.574 -15.172 6.394 1.00 94.38 414 TYR A CA 1
ATOM 3123 C C . TYR A 1 414 ? 12.070 -15.430 7.823 1.00 94.38 414 TYR A C 1
ATOM 3125 O O . TYR A 1 414 ? 11.972 -16.557 8.308 1.00 94.38 414 TYR A O 1
ATOM 3133 N N . GLY A 1 415 ? 12.566 -14.407 8.515 1.00 92.69 415 GLY A N 1
ATOM 3134 C CA . GLY A 1 415 ? 12.949 -14.477 9.921 1.00 92.69 415 GLY A CA 1
ATOM 3135 C C . GLY A 1 415 ? 11.756 -14.430 10.879 1.00 92.69 415 GLY A C 1
ATOM 3136 O O . GLY A 1 415 ? 10.592 -14.590 10.503 1.00 92.69 415 GLY A O 1
ATOM 3137 N N . SER A 1 416 ? 12.044 -14.162 12.154 1.00 91.94 416 SER A N 1
ATOM 3138 C CA . SER A 1 416 ? 11.040 -14.142 13.231 1.00 91.94 416 SER A CA 1
ATOM 3139 C C . SER A 1 416 ? 9.957 -13.073 13.062 1.00 91.94 416 SER A C 1
ATOM 3141 O O . SER A 1 416 ? 8.870 -13.226 13.615 1.00 91.94 416 SER A O 1
ATOM 3143 N N . LYS A 1 417 ? 10.233 -12.009 12.295 1.00 94.56 417 LYS A N 1
ATOM 3144 C CA . LYS A 1 417 ? 9.259 -10.952 11.989 1.00 94.56 417 LYS A CA 1
ATOM 3145 C C . LYS A 1 417 ? 8.126 -11.462 11.096 1.00 94.56 417 LYS A C 1
ATOM 3147 O O . LYS A 1 417 ? 6.975 -11.091 11.299 1.00 94.56 417 LYS A O 1
ATOM 3152 N N . GLY A 1 418 ? 8.431 -12.351 10.149 1.00 94.19 418 GLY A N 1
ATOM 3153 C CA . GLY A 1 418 ? 7.413 -13.032 9.358 1.00 94.19 418 GLY A CA 1
ATOM 3154 C C . GLY A 1 418 ? 6.572 -12.109 8.472 1.00 94.19 418 GLY A C 1
ATOM 3155 O O . GLY A 1 418 ? 5.384 -12.388 8.300 1.00 94.19 418 GLY A O 1
ATOM 3156 N N . TYR A 1 419 ? 7.142 -11.008 7.978 1.00 96.19 419 TYR A N 1
ATOM 3157 C CA . TYR A 1 419 ? 6.424 -10.057 7.128 1.00 96.19 419 TYR A CA 1
ATOM 3158 C C . TYR A 1 419 ? 6.184 -10.608 5.722 1.00 96.19 419 TYR A C 1
ATOM 3160 O O . TYR A 1 419 ? 6.910 -11.479 5.251 1.00 96.19 419 TYR A O 1
ATOM 3168 N N . TYR A 1 420 ? 5.159 -10.083 5.051 1.00 95.56 420 TYR A N 1
ATOM 3169 C CA . TYR A 1 420 ? 4.855 -10.438 3.669 1.00 95.56 420 TYR A CA 1
ATOM 3170 C C . TYR A 1 420 ? 5.142 -9.257 2.748 1.00 95.56 420 TYR A C 1
ATOM 3172 O O . TYR A 1 420 ? 4.607 -8.176 2.996 1.00 95.56 420 TYR A O 1
ATOM 3180 N N . ALA A 1 421 ? 5.929 -9.450 1.686 1.00 96.75 421 ALA A N 1
ATOM 3181 C CA . ALA A 1 421 ? 6.274 -8.355 0.779 1.00 96.75 421 ALA A CA 1
ATOM 3182 C C . ALA A 1 421 ? 6.561 -8.775 -0.673 1.00 96.75 421 ALA A C 1
ATOM 3184 O O . ALA A 1 421 ? 7.312 -9.709 -0.935 1.00 96.75 421 ALA A O 1
ATOM 3185 N N . ALA A 1 422 ? 6.010 -8.022 -1.618 1.00 97.25 422 ALA A N 1
ATOM 3186 C CA . ALA A 1 422 ? 6.511 -7.892 -2.974 1.00 97.25 422 ALA A CA 1
ATOM 3187 C C . ALA A 1 422 ? 7.516 -6.731 -2.999 1.00 97.25 422 ALA A C 1
ATOM 3189 O O . ALA A 1 422 ? 7.151 -5.572 -2.809 1.00 97.25 422 ALA A O 1
ATOM 3190 N N . LEU A 1 423 ? 8.789 -7.069 -3.185 1.00 97.94 423 LEU A N 1
ATOM 3191 C CA . LEU A 1 423 ? 9.904 -6.130 -3.214 1.00 97.94 423 LEU A CA 1
ATOM 3192 C C . LEU A 1 423 ? 10.154 -5.725 -4.663 1.00 97.94 423 LEU A C 1
ATOM 3194 O O . LEU A 1 423 ? 10.750 -6.489 -5.423 1.00 97.94 423 LEU A O 1
ATOM 3198 N N . THR A 1 424 ? 9.667 -4.558 -5.065 1.00 98.56 424 THR A N 1
ATOM 3199 C CA . THR A 1 424 ? 9.871 -4.068 -6.429 1.00 98.56 424 THR A CA 1
ATOM 3200 C C . THR A 1 424 ? 11.235 -3.410 -6.521 1.00 98.56 424 THR A C 1
ATOM 3202 O O . THR A 1 424 ? 11.590 -2.568 -5.690 1.00 98.56 424 THR A O 1
ATOM 3205 N N . ALA A 1 425 ? 11.998 -3.818 -7.529 1.00 98.31 425 ALA A N 1
ATOM 3206 C CA . ALA A 1 425 ? 13.305 -3.270 -7.833 1.00 98.31 425 ALA A CA 1
ATOM 3207 C C . ALA A 1 425 ? 13.261 -2.436 -9.105 1.00 98.31 425 ALA A C 1
ATOM 3209 O O . ALA A 1 425 ? 12.602 -2.838 -10.059 1.00 98.31 425 ALA A O 1
ATOM 3210 N N . ASN A 1 426 ? 14.003 -1.335 -9.129 1.00 98.12 426 ASN A N 1
ATOM 3211 C CA . ASN A 1 426 ? 14.456 -0.685 -10.348 1.00 98.12 426 ASN A CA 1
ATOM 3212 C C . ASN A 1 426 ? 15.964 -0.758 -10.395 1.00 98.12 426 ASN A C 1
ATOM 3214 O O . ASN A 1 426 ? 16.639 -0.146 -9.570 1.00 98.12 426 ASN A O 1
ATOM 3218 N N . ILE A 1 427 ? 16.478 -1.533 -11.336 1.00 98.06 427 ILE A N 1
ATOM 3219 C CA . ILE A 1 427 ? 17.902 -1.546 -11.626 1.00 98.06 427 ILE A CA 1
ATOM 3220 C C . ILE A 1 427 ? 18.036 -1.234 -13.100 1.00 98.06 427 ILE A C 1
ATOM 3222 O O . ILE A 1 427 ? 17.595 -2.038 -13.926 1.00 98.06 427 ILE A O 1
ATOM 3226 N N . HIS A 1 428 ? 18.648 -0.098 -13.416 1.00 98.00 428 HIS A N 1
ATOM 3227 C CA . HIS A 1 428 ? 18.759 0.416 -14.771 1.00 98.00 428 HIS A CA 1
ATOM 3228 C C . HIS A 1 428 ? 19.226 -0.678 -15.739 1.00 98.00 428 HIS A C 1
ATOM 3230 O O . HIS A 1 428 ? 20.250 -1.356 -15.541 1.00 98.00 428 HIS A O 1
ATOM 3236 N N . THR A 1 429 ? 18.418 -0.889 -16.772 1.00 98.12 429 THR A N 1
ATOM 3237 C CA . THR A 1 429 ? 18.665 -1.813 -17.878 1.00 98.12 429 THR A CA 1
ATOM 3238 C C . THR A 1 429 ? 19.396 -1.153 -19.039 1.00 98.12 429 THR A C 1
ATOM 3240 O O . THR A 1 429 ? 19.712 -1.859 -19.986 1.00 98.12 429 THR A O 1
ATOM 3243 N N . ASP A 1 430 ? 19.789 0.122 -18.921 1.00 98.06 430 ASP A N 1
ATOM 3244 C CA . ASP A 1 430 ? 20.700 0.813 -19.853 1.00 98.06 430 ASP A CA 1
ATOM 3245 C C . ASP A 1 430 ? 21.973 0.007 -20.162 1.00 98.06 430 ASP A C 1
ATOM 3247 O O . ASP A 1 430 ? 22.537 0.077 -21.254 1.00 98.06 430 ASP A O 1
ATOM 3251 N N . PHE A 1 431 ? 22.435 -0.795 -19.196 1.00 97.12 431 PHE A N 1
ATOM 3252 C CA . PHE A 1 431 ? 23.632 -1.620 -19.318 1.00 97.12 431 PHE A CA 1
ATOM 3253 C C . PHE A 1 431 ? 23.323 -3.113 -19.182 1.00 97.12 431 PHE A C 1
ATOM 3255 O O . PHE A 1 431 ? 22.578 -3.549 -18.302 1.00 97.12 431 PHE A O 1
ATOM 3262 N N . ALA A 1 432 ? 24.001 -3.927 -19.995 1.00 97.06 432 ALA A N 1
ATOM 3263 C CA . ALA A 1 432 ? 23.845 -5.383 -20.006 1.00 97.06 432 ALA A CA 1
ATOM 3264 C C . ALA A 1 432 ? 24.172 -6.068 -18.666 1.00 97.06 432 ALA A C 1
ATOM 3266 O O . ALA A 1 432 ? 23.674 -7.155 -18.396 1.00 97.06 432 ALA A O 1
ATOM 3267 N N . ALA A 1 433 ? 24.970 -5.442 -17.800 1.00 96.12 433 ALA A N 1
ATOM 3268 C CA . ALA A 1 433 ? 25.348 -5.985 -16.498 1.00 96.12 433 ALA A CA 1
ATOM 3269 C C . ALA A 1 433 ? 25.140 -4.945 -15.390 1.00 96.12 433 ALA A C 1
ATOM 3271 O O . ALA A 1 433 ? 25.352 -3.755 -15.613 1.00 96.12 433 ALA A O 1
ATOM 3272 N N . SER A 1 434 ? 24.757 -5.402 -14.197 1.00 97.12 434 SER A N 1
ATOM 3273 C CA . SER A 1 434 ? 24.706 -4.579 -12.985 1.00 97.12 434 SER A CA 1
ATOM 3274 C C . SER A 1 434 ? 24.960 -5.443 -11.763 1.00 97.12 434 SER A C 1
ATOM 3276 O O . SER A 1 434 ? 24.221 -6.391 -11.495 1.00 97.12 434 SER A O 1
ATOM 3278 N N . SER A 1 435 ? 25.961 -5.054 -10.977 1.00 96.44 435 SER A N 1
ATOM 3279 C CA . SER A 1 435 ? 26.268 -5.704 -9.705 1.00 96.44 435 SER A CA 1
ATOM 3280 C C . SER A 1 435 ? 25.110 -5.613 -8.710 1.00 96.44 435 SER A C 1
ATOM 3282 O O . SER A 1 435 ? 24.920 -6.543 -7.934 1.00 96.44 435 SER A O 1
ATOM 3284 N N . ALA A 1 436 ? 24.314 -4.539 -8.742 1.00 96.88 436 ALA A N 1
ATOM 3285 C CA . ALA A 1 436 ? 23.141 -4.396 -7.883 1.00 96.88 436 ALA A CA 1
ATOM 3286 C C . ALA A 1 436 ? 22.045 -5.406 -8.261 1.00 96.88 436 ALA A C 1
ATOM 3288 O O . ALA A 1 436 ? 21.505 -6.089 -7.392 1.00 96.88 436 ALA A O 1
ATOM 3289 N N . SER A 1 437 ? 21.778 -5.578 -9.560 1.00 97.50 437 SER A N 1
ATOM 3290 C CA . SER A 1 437 ? 20.834 -6.596 -10.037 1.00 97.50 437 SER A CA 1
ATOM 3291 C C . SER A 1 437 ? 21.299 -8.009 -9.696 1.00 97.50 437 SER A C 1
ATOM 3293 O O . SER A 1 437 ? 20.495 -8.819 -9.237 1.00 97.50 437 SER A O 1
ATOM 3295 N N . ASP A 1 438 ? 22.576 -8.313 -9.925 1.00 96.94 438 ASP A N 1
ATOM 3296 C CA . ASP A 1 438 ? 23.138 -9.634 -9.633 1.00 96.94 438 ASP A CA 1
ATOM 3297 C C . ASP A 1 438 ? 23.100 -9.921 -8.124 1.00 96.94 438 ASP A C 1
ATOM 3299 O O . ASP A 1 438 ? 22.781 -11.032 -7.704 1.00 96.94 438 ASP A O 1
ATOM 3303 N N . ALA A 1 439 ? 23.340 -8.903 -7.291 1.00 96.69 439 ALA A N 1
ATOM 3304 C CA . ALA A 1 439 ? 23.227 -9.002 -5.840 1.00 96.69 439 ALA A CA 1
ATOM 3305 C C . ALA A 1 439 ? 21.789 -9.288 -5.374 1.00 96.69 439 ALA A C 1
ATOM 3307 O O . ALA A 1 439 ? 21.611 -10.059 -4.433 1.00 96.69 439 ALA A O 1
ATOM 3308 N N . ILE A 1 440 ? 20.771 -8.715 -6.028 1.00 97.00 440 ILE A N 1
ATOM 3309 C CA . ILE A 1 440 ? 19.355 -9.006 -5.746 1.00 97.00 440 ILE A CA 1
ATOM 3310 C C . ILE A 1 440 ? 19.002 -10.449 -6.112 1.00 97.00 440 ILE A C 1
ATOM 3312 O O . ILE A 1 440 ? 18.378 -11.141 -5.312 1.00 97.00 440 ILE A O 1
ATOM 3316 N N . ILE A 1 441 ? 19.433 -10.927 -7.280 1.00 95.56 441 ILE A N 1
ATOM 3317 C CA . ILE A 1 441 ? 19.170 -12.305 -7.729 1.00 95.56 441 ILE A CA 1
ATOM 3318 C C . ILE A 1 441 ? 19.880 -13.324 -6.832 1.00 95.56 441 ILE A C 1
ATOM 3320 O O . ILE A 1 441 ? 19.316 -14.367 -6.501 1.00 95.56 441 ILE A O 1
ATOM 3324 N N . ALA A 1 442 ? 21.112 -13.021 -6.422 1.00 94.19 442 ALA A N 1
ATOM 3325 C CA . ALA A 1 442 ? 21.903 -13.874 -5.545 1.00 94.19 442 ALA A CA 1
ATOM 3326 C C . ALA A 1 442 ? 21.474 -13.804 -4.069 1.00 94.19 442 ALA A C 1
ATOM 3328 O O . ALA A 1 442 ? 21.944 -14.620 -3.268 1.00 94.19 442 ALA A O 1
ATOM 3329 N N . ALA A 1 443 ? 20.620 -12.846 -3.687 1.00 91.25 443 ALA A N 1
ATOM 3330 C CA . ALA A 1 443 ? 20.199 -12.671 -2.305 1.00 91.25 443 ALA A CA 1
ATOM 3331 C C . ALA A 1 443 ? 19.461 -13.931 -1.815 1.00 91.25 443 ALA A C 1
ATOM 3333 O O . ALA A 1 443 ? 18.492 -14.379 -2.438 1.00 91.25 443 ALA A O 1
ATOM 3334 N N . PRO A 1 444 ? 19.902 -14.543 -0.705 1.00 71.06 444 PRO A N 1
ATOM 3335 C CA . PRO A 1 444 ? 19.305 -15.779 -0.237 1.00 71.06 444 PRO A CA 1
ATOM 3336 C C . PRO A 1 444 ? 17.889 -15.509 0.280 1.00 71.06 444 PRO A C 1
ATOM 3338 O O . PRO A 1 444 ? 17.705 -14.807 1.269 1.00 71.06 444 PRO A O 1
ATOM 3341 N N . ALA A 1 445 ? 16.881 -16.134 -0.325 1.00 63.34 445 ALA A N 1
ATOM 3342 C CA . ALA A 1 445 ? 15.633 -16.401 0.379 1.00 63.34 445 ALA A CA 1
ATOM 3343 C C . ALA A 1 445 ? 15.847 -17.666 1.232 1.00 63.34 445 ALA A C 1
ATOM 3345 O O . ALA A 1 445 ? 16.202 -18.712 0.669 1.00 63.34 445 ALA A O 1
ATOM 3346 N N . PRO A 1 446 ? 15.668 -17.629 2.566 1.00 54.59 446 PRO A N 1
ATOM 3347 C CA . PRO A 1 446 ? 15.658 -18.842 3.369 1.00 54.59 446 PRO A CA 1
ATOM 3348 C C . PRO A 1 446 ? 14.659 -19.829 2.768 1.00 54.59 446 PRO A C 1
ATOM 3350 O O . PRO A 1 446 ? 13.476 -19.525 2.610 1.00 54.59 446 PRO A O 1
ATOM 3353 N N . ARG A 1 447 ? 15.141 -21.015 2.384 1.00 47.50 447 ARG A N 1
ATOM 3354 C CA . ARG A 1 447 ? 14.256 -22.087 1.926 1.00 47.50 447 ARG A CA 1
ATOM 3355 C C . ARG A 1 447 ? 13.340 -22.426 3.092 1.00 47.50 447 ARG A C 1
ATOM 3357 O O . ARG A 1 447 ? 13.843 -22.760 4.163 1.00 47.50 447 ARG A O 1
ATOM 3364 N N . SER A 1 448 ? 12.029 -22.314 2.880 1.00 41.38 448 SER A N 1
ATOM 3365 C CA . SER A 1 448 ? 11.034 -22.759 3.852 1.00 41.38 448 SER A CA 1
ATOM 3366 C C . SER A 1 448 ? 11.403 -24.177 4.287 1.00 41.38 448 SER A C 1
ATOM 3368 O O . SER A 1 448 ? 11.470 -25.086 3.455 1.00 41.38 448 SER A O 1
ATOM 3370 N N . THR A 1 449 ? 11.751 -24.355 5.560 1.00 34.00 449 THR A N 1
ATOM 3371 C CA . THR A 1 449 ? 11.807 -25.688 6.148 1.00 34.00 449 THR A CA 1
ATOM 3372 C C . THR A 1 449 ? 10.371 -26.186 6.169 1.00 34.00 449 THR A C 1
ATOM 3374 O O . THR A 1 449 ? 9.559 -25.648 6.919 1.00 34.00 449 THR A O 1
ATOM 3377 N N . THR A 1 450 ? 10.090 -27.127 5.269 1.00 35.00 450 THR A N 1
ATOM 3378 C CA . THR A 1 450 ? 8.828 -27.866 5.120 1.00 35.00 450 THR A CA 1
ATOM 3379 C C . THR A 1 450 ? 8.188 -28.254 6.437 1.00 35.00 450 THR A C 1
ATOM 3381 O O . THR A 1 450 ? 8.949 -28.743 7.308 1.00 35.00 450 THR A O 1
#

Solvent-accessible surface area (backbone atoms only — not comparable to full-atom values): 23862 Å² total; per-residue (Å²): 133,66,74,92,76,68,44,61,76,60,53,70,76,47,74,67,47,80,41,67,64,50,89,67,54,73,67,56,47,49,40,55,51,52,44,24,35,72,46,29,24,42,40,28,17,29,56,40,73,87,44,28,68,68,54,14,34,41,84,45,88,66,68,51,54,63,28,21,34,34,42,46,42,92,44,86,50,24,50,92,42,68,75,55,63,32,71,47,43,58,59,22,51,35,32,40,78,50,85,30,45,71,44,18,35,26,22,77,42,86,80,47,76,55,87,27,46,32,25,35,40,30,76,29,79,67,11,29,32,33,38,30,27,27,37,58,69,61,14,37,49,38,42,58,67,22,40,74,93,36,44,49,40,77,61,82,89,60,90,43,28,37,46,36,34,17,29,55,42,56,98,85,46,69,44,67,46,65,67,97,47,14,76,45,35,41,41,50,45,53,49,49,42,50,52,34,42,56,45,60,55,35,53,90,79,48,88,73,87,76,78,65,96,35,80,91,71,45,42,60,48,74,46,43,31,19,43,20,88,36,68,50,8,50,67,50,33,49,54,48,30,55,70,70,26,54,89,87,46,41,63,93,72,66,53,35,57,58,38,37,37,21,26,33,76,80,26,69,73,43,53,67,55,53,42,59,42,41,78,71,63,34,43,77,28,50,31,45,57,64,80,53,39,77,56,92,42,74,67,50,43,49,45,45,52,54,54,50,52,49,54,37,46,70,63,36,69,87,53,78,80,45,44,46,40,40,45,43,74,28,56,28,62,49,82,42,66,65,57,59,47,39,41,80,69,57,23,38,37,38,40,38,46,38,60,50,50,36,86,72,32,62,54,57,58,44,23,75,38,18,45,30,64,73,45,62,43,57,42,99,86,64,49,77,35,79,23,28,41,39,48,21,61,41,47,73,79,17,64,49,54,67,42,62,36,56,43,55,54,42,46,40,16,72,39,95,71,55,38,61,30,52,44,20,30,40,39,67,20,40,41,40,72,51,72,55,53,50,27,56,71,67,43,74,69,77,75,78,82,126

Foldseek 3Di:
DDLVPDALVNQVVDQEDEAFDDADDPVSLVRVLVSQLVAHHYEYAQDHVSCQVQQQWDFDPDWAAFAWKAFDCVDPPNPLFDRFIFTFGDIFTFIAGGQWDARMFTANHRPHTDRGGQKTWHRRNNAIYMYGSHRLLVRLQCLQQAQQVCFQPDAPPDFAAASLRSQCDHPPGHGSGDLVCQLFLRNVSSVSNVVRSVQVRSVVPDHDDDDQLDPPNAQEDEAEEAEAALLALQLLQVVVQQVLQPPPADLVRVSGREHEYAYQLNRPQALVSQVVNVVVPHHYHHQQEPVSYDLPDLVSVLVSLVVRQVSNCVRNVPDDRDQAYQHVNLHGNHRPSNLQSQVVNNHAEYASQEQDALVNPVLRAGHSSSRQHWDFHADPVRHTRRHTYRYARAEPHNPHDFPVRLLSSLCCCQPPVNHHHHHYHYDHSSRSDDPRVVRNSPRDNPDPPD

Radius of gyration: 23.56 Å; Cα contacts (8 Å, |Δi|>4): 979; chains: 1; bounding box: 60×51×64 Å